Protein AF-0000000071726213 (afdb_homodimer)

Foldseek 3Di:
DPPPPPPPPCPPPVVPPVVVQAAEEEEEDDDPLSVLLQVCCVVPVVVLSHHYQAYEDPDQVVCPPPPPPNRYDDDPVCCQVTQHAEYEYDHFLVCCVPCLLVCLLRYAYEYAQLLNCLPVVSVVSNVVSNVVNVHFYWYFQQQPDCLLVLLVCLVVVFWDAKEKEKEAALLQFDFPDCQCVPPDAPPFKDWRDKAFQSVVCNGGSLQCSNVSSSQQSNVVCHRRRYIYIYMHGNVRQFWMWMWMWTDGPPGDIDIDIDTATDHRNHSGGPVSSVSVSCVVSVNGIRTRPVCVVVCVVCVVVVVVVVVVVVVVVVVVVPPPDDPPPD/DPPPPPPPPCPPPVVVPVVVAAAEEEEEADDPLSVLLQVCCVVPVVVLSHHYQAYEDPDQVVCPPPPPPNRYDDDPVCCQVTQHAEYEYDHFLVCCVPCLLVCLLRYAYEYAQLLNCLPVVSVVSNVVSNVVNVHFYWYFQQQPDCLQVLLVCLVVVFWDAKEKEKEAALLQFDFPDCQCVPPDAPPFKDWRDKAFQSVVCNGGSLQCSNVSSSQQSNVVCHRRRYIYIYMHGNVRQFWMWMWMWTAGPPGDIDIDIDTATDHRNHSGGPVSSVSVSCVVSVNGIRTRPVCVVVCVVCVVVVVVVVVVVVVVVVVVVPPPDDPPPD

pLDDT: mean 80.78, std 24.5, range [20.03, 98.81]

Secondary structure (DSSP, 8-state):
------------TTTTS----PEEEEEE--SHHHHHHHHHHHHHTGGGTEEEEEEE-SSGGGGTTTS-GGGB-S-GGGGGGS--SEEEE-S-HHHHHHHHHHHHTTSEEEES-GGGGGSHHHHHHHHHHHHHTT--EEEE-TT-TTHHHHHHHHHHT---EEEEEEEE-GGG---STTTTTT--TT--EEEEEEEEHHHHTTTSTTT-HHHHHHHHHTTTTHHHHSEEEEEEETT-SSEEEEEEEEE-GGG-EEEEEEEEE--TT-SS-HHHHHHHHHHHTTSSEEE-GGGHHHHHHHHHHHHHHHHHHHHHHHHHHTT-------/------------TTTTS----PEEEEEE--SHHHHHHHHHIIIIIGGGTEEEEEEE-SSGGGGTTTS-GGGB-S-GGGGGGS--SEEEE-S-HHHHHHHHHHHHHHSEEEES-GGGGGSHHHHHHHHHHHHHTT--EEEE-TT-TTHHHHHHHHHTT---EEEEEEEE-GGG---STTTTTT--TT--EEEEEEEEHHHHTTTSTTT-HHHHHHHHHTTTTHHHHSEEEEEEETT-SSEEEEEEEEE-GGG-EEEEEEEEE--TT-SS-HHHHHHHHHHHTTSSEEE-GGGHHHHHHHHHHHHHHHHHHHHHHHHHHGGG------

Structure (mmCIF, N/CA/C/O backbone):
data_AF-0000000071726213-model_v1
#
loop_
_entity.id
_entity.type
_entity.pdbx_description
1 polymer 'Aspartate dehydrogenase domain-containing protein'
#
loop_
_atom_site.group_PDB
_atom_site.id
_atom_site.type_symbol
_atom_site.label_atom_id
_atom_site.label_alt_id
_atom_site.label_comp_id
_atom_site.label_asym_id
_atom_site.label_entity_id
_atom_site.label_seq_id
_atom_site.pdbx_PDB_ins_code
_atom_site.Cartn_x
_atom_site.Cartn_y
_atom_site.Cartn_z
_atom_site.occupancy
_atom_site.B_iso_or_equiv
_atom_site.auth_seq_id
_atom_site.auth_comp_id
_atom_site.auth_asym_id
_atom_site.auth_atom_id
_atom_site.pdbx_PDB_model_num
ATOM 1 N N . MET A 1 1 ? 72.188 1.512 5.438 1 26.34 1 MET A N 1
ATOM 2 C CA . MET A 1 1 ? 71.188 0.433 5.477 1 26.34 1 MET A CA 1
ATOM 3 C C . MET A 1 1 ? 69.875 0.917 6.078 1 26.34 1 MET A C 1
ATOM 5 O O . MET A 1 1 ? 69.625 0.728 7.27 1 26.34 1 MET A O 1
ATOM 9 N N . VAL A 1 2 ? 69.438 2.119 5.809 1 29.83 2 VAL A N 1
ATOM 10 C CA . VAL A 1 2 ? 68.375 2.93 6.391 1 29.83 2 VAL A CA 1
ATOM 11 C C . VAL A 1 2 ? 67 2.316 6.055 1 29.83 2 VAL A C 1
ATOM 13 O O . VAL A 1 2 ? 66.625 2.246 4.887 1 29.83 2 VAL A O 1
ATOM 16 N N . TRP A 1 3 ? 66.688 1.192 6.836 1 25.47 3 TRP A N 1
ATOM 17 C CA . TRP A 1 3 ? 65.375 0.48 6.777 1 25.47 3 TRP A CA 1
ATOM 18 C C . TRP A 1 3 ? 64.25 1.433 7.016 1 25.47 3 TRP A C 1
ATOM 20 O O . TRP A 1 3 ? 64.125 2.006 8.094 1 25.47 3 TRP A O 1
ATOM 30 N N . ALA A 1 4 ? 63.906 2.238 6.02 1 27.09 4 ALA A N 1
ATOM 31 C CA . ALA A 1 4 ? 62.688 3.053 6.047 1 27.09 4 ALA A CA 1
ATOM 32 C C . ALA A 1 4 ? 61.469 2.209 6.406 1 27.09 4 ALA A C 1
ATOM 34 O O . ALA A 1 4 ? 61.156 1.227 5.727 1 27.09 4 ALA A O 1
ATOM 35 N N . PHE A 1 5 ? 61.156 2.066 7.73 1 26.48 5 PHE A N 1
ATOM 36 C CA . PHE A 1 5 ? 59.969 1.5 8.328 1 26.48 5 PHE A CA 1
ATOM 37 C C . PHE A 1 5 ? 58.719 2.078 7.68 1 26.48 5 PHE A C 1
ATOM 39 O O . PHE A 1 5 ? 58.438 3.279 7.781 1 26.48 5 PHE A O 1
ATOM 46 N N . ILE A 1 6 ? 58.375 1.594 6.496 1 26.92 6 ILE A N 1
ATOM 47 C CA . ILE A 1 6 ? 57.062 1.908 5.938 1 26.92 6 ILE A CA 1
ATOM 48 C C . ILE A 1 6 ? 55.969 1.542 6.945 1 26.92 6 ILE A C 1
ATOM 50 O O . ILE A 1 6 ? 55.812 0.374 7.312 1 26.92 6 ILE A O 1
ATOM 54 N N . SER A 1 7 ? 55.719 2.453 7.941 1 24.53 7 SER A N 1
ATOM 55 C CA . SER A 1 7 ? 54.594 2.338 8.828 1 24.53 7 SER A CA 1
ATOM 56 C C . SER A 1 7 ? 53.312 2.02 8.047 1 24.53 7 SER A C 1
ATOM 58 O O . SER A 1 7 ? 52.875 2.814 7.211 1 24.53 7 SER A O 1
ATOM 60 N N . LEU A 1 8 ? 53.125 0.757 7.73 1 26.91 8 LEU A N 1
ATOM 61 C CA . LEU A 1 8 ? 51.844 0.266 7.277 1 26.91 8 LEU A CA 1
ATOM 62 C C . LEU A 1 8 ? 50.719 0.776 8.18 1 26.91 8 LEU A C 1
ATOM 64 O O . LEU A 1 8 ? 50.688 0.477 9.375 1 26.91 8 LEU A O 1
ATOM 68 N N . PHE A 1 9 ? 50.25 2.037 7.914 1 27 9 PHE A N 1
ATOM 69 C CA . PHE A 1 9 ? 49 2.52 8.484 1 27 9 PHE A CA 1
ATOM 70 C C . PHE A 1 9 ? 47.938 1.433 8.445 1 27 9 PHE A C 1
ATOM 72 O O . PHE A 1 9 ? 47.531 0.983 7.363 1 27 9 PHE A O 1
ATOM 79 N N . THR A 1 10 ? 48 0.463 9.344 1 27.02 10 THR A N 1
ATOM 80 C CA . THR A 1 10 ? 46.875 -0.368 9.703 1 27.02 10 THR A CA 1
ATOM 81 C C . THR A 1 10 ? 45.625 0.488 9.898 1 27.02 10 THR A C 1
ATOM 83 O O . THR A 1 10 ? 45.531 1.271 10.852 1 27.02 10 THR A O 1
ATOM 86 N N . ILE A 1 11 ? 45.156 1.014 8.766 1 27.02 11 ILE A N 1
ATOM 87 C CA . ILE A 1 11 ? 43.781 1.487 8.922 1 27.02 11 ILE A CA 1
ATOM 88 C C . ILE A 1 11 ? 42.969 0.469 9.719 1 27.02 11 ILE A C 1
ATOM 90 O O . ILE A 1 11 ? 42.812 -0.675 9.289 1 27.02 11 ILE A O 1
ATOM 94 N N . SER A 1 12 ? 43.188 0.521 11.055 1 27.05 12 SER A N 1
ATOM 95 C CA . SER A 1 12 ? 42.406 -0.283 11.984 1 27.05 12 SER A CA 1
ATOM 96 C C . SER A 1 12 ? 40.938 -0.402 11.523 1 27.05 12 SER A C 1
ATOM 98 O O . SER A 1 12 ? 40.344 0.574 11.055 1 27.05 12 SER A O 1
ATOM 100 N N . ALA A 1 13 ? 40.531 -1.625 11.203 1 28.53 13 ALA A N 1
ATOM 101 C CA . ALA A 1 13 ? 39.156 -2.117 11.039 1 28.53 13 ALA A CA 1
ATOM 102 C C . ALA A 1 13 ? 38.219 -1.459 12.039 1 28.53 13 ALA A C 1
ATOM 104 O O . ALA A 1 13 ? 37 -1.679 11.992 1 28.53 13 ALA A O 1
ATOM 105 N N . GLN A 1 14 ? 38.781 -1.005 13.195 1 29.97 14 GLN A N 1
ATOM 106 C CA . GLN A 1 14 ? 37.906 -0.351 14.18 1 29.97 14 GLN A CA 1
ATOM 107 C C . GLN A 1 14 ? 37.156 0.81 13.562 1 29.97 14 GLN A C 1
ATOM 109 O O . GLN A 1 14 ? 36 1.067 13.93 1 29.97 14 GLN A O 1
ATOM 114 N N . ASP A 1 15 ? 37.812 1.678 12.836 1 29.59 15 ASP A N 1
ATOM 115 C CA . ASP A 1 15 ? 37.25 2.959 12.43 1 29.59 15 ASP A CA 1
ATOM 116 C C . ASP A 1 15 ? 36.25 2.779 11.289 1 29.59 15 ASP A C 1
ATOM 118 O O . ASP A 1 15 ? 35.531 3.723 10.922 1 29.59 15 ASP A O 1
ATOM 122 N N . MET A 1 16 ? 36.469 1.743 10.469 1 26.75 16 MET A N 1
ATOM 123 C CA . MET A 1 16 ? 35.438 1.592 9.438 1 26.75 16 MET A CA 1
ATOM 124 C C . MET A 1 16 ? 34.125 1.048 10.031 1 26.75 16 MET A C 1
ATOM 126 O O . MET A 1 16 ? 33.406 0.308 9.367 1 26.75 16 MET A O 1
ATOM 130 N N . ALA A 1 17 ? 34.156 0.524 11.281 1 31.69 17 ALA A N 1
ATOM 131 C CA . ALA A 1 17 ? 32.844 0.381 11.883 1 31.69 17 ALA A CA 1
ATOM 132 C C . ALA A 1 17 ? 31.922 1.5 11.43 1 31.69 17 ALA A C 1
ATOM 134 O O . ALA A 1 17 ? 32.125 2.666 11.781 1 31.69 17 ALA A O 1
ATOM 135 N N . THR A 1 18 ? 31.469 1.447 10.18 1 35.22 18 THR A N 1
ATOM 136 C CA . THR A 1 18 ? 30.562 2.432 9.594 1 35.22 18 THR A CA 1
ATOM 137 C C . THR A 1 18 ? 29.594 2.969 10.641 1 35.22 18 THR A C 1
ATOM 139 O O . THR A 1 18 ? 28.766 2.225 11.172 1 35.22 18 THR A O 1
ATOM 142 N N . THR A 1 19 ? 29.938 3.547 11.688 1 38.09 19 THR A N 1
ATOM 143 C CA . THR A 1 19 ? 29.062 4.328 12.555 1 38.09 19 THR A CA 1
ATOM 144 C C . THR A 1 19 ? 27.812 4.75 11.812 1 38.09 19 THR A C 1
ATOM 146 O O . THR A 1 19 ? 27.844 5.664 10.984 1 38.09 19 THR A O 1
ATOM 149 N N . SER A 1 20 ? 27.141 3.828 11.188 1 47.31 20 SER A N 1
ATOM 150 C CA . SER A 1 20 ? 25.891 4.121 10.484 1 47.31 20 SER A CA 1
ATOM 151 C C . SER A 1 20 ? 25.125 5.246 11.172 1 47.31 20 SER A C 1
ATOM 153 O O . SER A 1 20 ? 24.703 5.109 12.32 1 47.31 20 SER A O 1
ATOM 155 N N . SER A 1 21 ? 25.562 6.559 11.125 1 61.31 21 SER A N 1
ATOM 156 C CA . SER A 1 21 ? 25.109 7.793 11.758 1 61.31 21 SER A CA 1
ATOM 157 C C . SER A 1 21 ? 23.594 7.859 11.812 1 61.31 21 SER A C 1
ATOM 159 O O . SER A 1 21 ? 22.922 7.438 10.867 1 61.31 21 SER A O 1
ATOM 161 N N . SER A 1 22 ? 22.984 7.879 12.984 1 80.75 22 SER A N 1
ATOM 162 C CA . SER A 1 22 ? 21.578 8.07 13.258 1 80.75 22 SER A CA 1
ATOM 163 C C . SER A 1 22 ? 21.016 9.25 12.477 1 80.75 22 SER A C 1
ATOM 165 O O . SER A 1 22 ? 21.703 10.242 12.258 1 80.75 22 SER A O 1
ATOM 167 N N . LEU A 1 23 ? 19.906 9.023 11.898 1 86 23 LEU A N 1
ATOM 168 C CA . LEU A 1 23 ? 19.188 10.117 11.258 1 86 23 LEU A CA 1
ATOM 169 C C . LEU A 1 23 ? 18.672 11.109 12.297 1 86 23 LEU A C 1
ATOM 171 O O . LEU A 1 23 ? 18.031 10.711 13.281 1 86 23 LEU A O 1
ATOM 175 N N . ARG A 1 24 ? 19.016 12.336 12.109 1 93.25 24 ARG A N 1
ATOM 176 C CA . ARG A 1 24 ? 18.562 13.383 13.016 1 93.25 24 ARG A CA 1
ATOM 177 C C . ARG A 1 24 ? 17.25 13.992 12.539 1 93.25 24 ARG A C 1
ATOM 179 O O . ARG A 1 24 ? 17.172 14.539 11.438 1 93.25 24 ARG A O 1
ATOM 186 N N . ILE A 1 25 ? 16.25 13.922 13.414 1 95.62 25 ILE A N 1
ATOM 187 C CA . ILE A 1 25 ? 14.898 14.305 13.031 1 95.62 25 ILE A CA 1
ATOM 188 C C . ILE A 1 25 ? 14.5 15.586 13.75 1 95.62 25 ILE A C 1
ATOM 190 O O . ILE A 1 25 ? 14.633 15.688 14.977 1 95.62 25 ILE A O 1
ATOM 194 N N . GLY A 1 26 ? 14.094 16.625 13.008 1 97.5 26 GLY A N 1
ATOM 195 C CA . GLY A 1 26 ? 13.461 17.797 13.586 1 97.5 26 GLY A CA 1
ATOM 196 C C . GLY A 1 26 ? 11.945 17.734 13.555 1 97.5 26 GLY A C 1
ATOM 197 O O . GLY A 1 26 ? 11.359 17.422 12.508 1 97.5 26 GLY A O 1
ATOM 198 N N . ILE A 1 27 ? 11.32 17.984 14.695 1 98 27 ILE A N 1
ATOM 199 C CA . ILE A 1 27 ? 9.867 17.953 14.781 1 98 27 ILE A CA 1
ATOM 200 C C . ILE A 1 27 ? 9.32 19.359 14.922 1 98 27 ILE A C 1
ATOM 202 O O . ILE A 1 27 ? 9.648 20.078 15.875 1 98 27 ILE A O 1
ATOM 206 N N . VAL A 1 28 ? 8.531 19.766 13.922 1 97.94 28 VAL A N 1
ATOM 207 C CA . VAL A 1 28 ? 7.891 21.078 13.945 1 97.94 28 VAL A CA 1
ATOM 208 C C . VAL A 1 28 ? 6.402 20.922 14.266 1 97.94 28 VAL A C 1
ATOM 210 O O . VAL A 1 28 ? 5.605 20.578 13.383 1 97.94 28 VAL A O 1
ATOM 213 N N . GLY A 1 29 ? 6.008 21.25 15.414 1 96.94 29 GLY A N 1
ATOM 214 C CA . GLY A 1 29 ? 4.676 21 15.945 1 96.94 29 GLY A CA 1
ATOM 215 C C . GLY A 1 29 ? 4.656 20.016 17.094 1 96.94 29 GLY A C 1
ATOM 216 O O . GLY A 1 29 ? 5.246 18.938 17.016 1 96.94 29 GLY A O 1
ATOM 217 N N . TYR A 1 30 ? 3.947 20.375 18.156 1 96.5 30 TYR A N 1
ATOM 218 C CA . TYR A 1 30 ? 3.912 19.562 19.359 1 96.5 30 TYR A CA 1
ATOM 219 C C . TYR A 1 30 ? 2.482 19.391 19.859 1 96.5 30 TYR A C 1
ATOM 221 O O . TYR A 1 30 ? 2.227 19.484 21.062 1 96.5 30 TYR A O 1
ATOM 229 N N . GLY A 1 31 ? 1.613 19.266 18.859 1 91.31 31 GLY A N 1
ATOM 230 C CA . GLY A 1 31 ? 0.293 18.75 19.188 1 91.31 31 GLY A CA 1
ATOM 231 C C . GLY A 1 31 ? 0.293 17.266 19.5 1 91.31 31 GLY A C 1
ATOM 232 O O . GLY A 1 31 ? 1.334 16.688 19.828 1 91.31 31 GLY A O 1
ATOM 233 N N . HIS A 1 32 ? -0.817 16.609 19.406 1 89.5 32 HIS A N 1
ATOM 234 C CA . HIS A 1 32 ? -0.922 15.203 19.766 1 89.5 32 HIS A CA 1
ATOM 235 C C . HIS A 1 32 ? 0.021 14.359 18.922 1 89.5 32 HIS A C 1
ATOM 237 O O . HIS A 1 32 ? 0.734 13.5 19.438 1 89.5 32 HIS A O 1
ATOM 243 N N . LEU A 1 33 ? -0.002 14.625 17.656 1 91.19 33 LEU A N 1
ATOM 244 C CA . LEU A 1 33 ? 0.861 13.859 16.766 1 91.19 33 LEU A CA 1
ATOM 245 C C . LEU A 1 33 ? 2.33 14.172 17.031 1 91.19 33 LEU A C 1
ATOM 247 O O . LEU A 1 33 ? 3.164 13.266 17.062 1 91.19 33 LEU A O 1
ATOM 251 N N . GLY A 1 34 ? 2.662 15.445 17.188 1 94.88 34 GLY A N 1
ATOM 252 C CA . GLY A 1 34 ? 4.027 15.82 17.516 1 94.88 34 GLY A CA 1
ATOM 253 C C . GLY A 1 34 ? 4.52 15.188 18.797 1 94.88 34 GLY A C 1
ATOM 254 O O . GLY A 1 34 ? 5.645 14.68 18.859 1 94.88 34 GLY A O 1
ATOM 255 N N . GLN A 1 35 ? 3.711 15.164 19.797 1 94.81 35 GLN A N 1
ATOM 256 C CA . GLN A 1 35 ? 4.035 14.531 21.062 1 94.81 35 GLN A CA 1
ATOM 257 C C . GLN A 1 35 ? 4.305 13.039 20.891 1 94.81 35 GLN A C 1
ATOM 259 O O . GLN A 1 35 ? 5.285 12.516 21.422 1 94.81 35 GL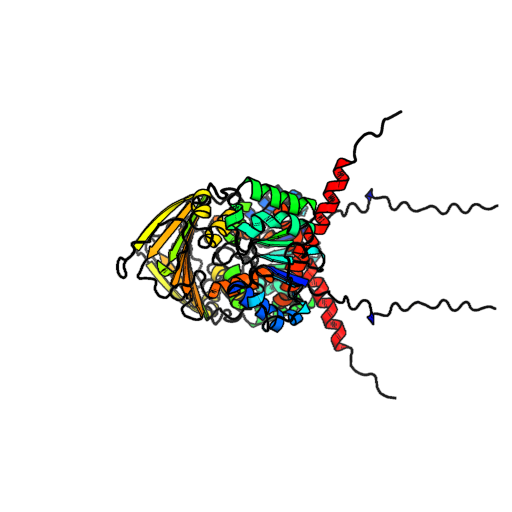N A O 1
ATOM 264 N N . TYR A 1 36 ? 3.449 12.438 20.172 1 93.69 36 TYR A N 1
ATOM 265 C CA . TYR A 1 36 ? 3.588 11.008 19.906 1 93.69 36 TYR A CA 1
ATOM 266 C C . TYR A 1 36 ? 4.914 10.703 19.234 1 93.69 36 TYR A C 1
ATOM 268 O O . TYR A 1 36 ? 5.645 9.805 19.656 1 93.69 36 TYR A O 1
ATOM 276 N N . LEU A 1 37 ? 5.273 11.453 18.219 1 94.88 37 LEU A N 1
ATOM 277 C CA . LEU A 1 37 ? 6.504 11.227 17.453 1 94.88 37 LEU A CA 1
ATOM 278 C C . LEU A 1 37 ? 7.73 11.477 18.328 1 94.88 37 LEU A C 1
ATOM 280 O O . LEU A 1 37 ? 8.688 10.703 18.297 1 94.88 37 LEU A O 1
ATOM 284 N N . VAL A 1 38 ? 7.695 12.57 19.094 1 96.62 38 VAL A N 1
ATOM 285 C CA . VAL A 1 38 ? 8.805 12.898 19.984 1 96.62 38 VAL A CA 1
ATOM 286 C C . VAL A 1 38 ? 9.016 11.773 20.984 1 96.62 38 VAL A C 1
ATOM 288 O O . VAL A 1 38 ? 10.141 11.312 21.188 1 96.62 38 VAL A O 1
ATOM 291 N N . GLU A 1 39 ? 7.934 11.336 21.562 1 95.75 39 GLU A N 1
ATOM 292 C CA . GLU A 1 39 ? 8 10.25 22.531 1 95.75 39 GLU A CA 1
ATOM 293 C C . GLU A 1 39 ? 8.57 8.984 21.906 1 95.75 39 GLU A C 1
ATOM 295 O O . GLU A 1 39 ? 9.422 8.32 22.5 1 95.75 39 GLU A O 1
ATOM 300 N N . ARG A 1 40 ? 8.109 8.648 20.75 1 93.69 40 ARG A N 1
ATOM 301 C CA . ARG A 1 40 ? 8.586 7.457 20.062 1 93.69 40 ARG A CA 1
ATOM 302 C C . ARG A 1 40 ? 10.078 7.566 19.75 1 93.69 40 ARG A C 1
ATOM 304 O O . ARG A 1 40 ? 10.82 6.594 19.891 1 93.69 40 ARG A O 1
ATOM 311 N N . ILE A 1 41 ? 10.531 8.703 19.297 1 93.69 41 ILE A N 1
ATOM 312 C CA . ILE A 1 41 ? 11.938 8.883 18.938 1 93.69 41 ILE A CA 1
ATOM 313 C C . ILE A 1 41 ? 12.797 8.805 20.203 1 93.69 41 ILE A C 1
ATOM 315 O O . ILE A 1 41 ? 13.844 8.156 20.203 1 93.69 41 ILE A O 1
ATOM 319 N N . LEU A 1 42 ? 12.344 9.445 21.234 1 94.56 42 LEU A N 1
ATOM 320 C CA . LEU A 1 42 ? 13.109 9.445 22.484 1 94.56 42 LEU A CA 1
ATOM 321 C C . LEU A 1 42 ? 13.195 8.039 23.062 1 94.56 42 LEU A C 1
ATOM 323 O O . LEU A 1 42 ? 14.242 7.641 23.578 1 94.56 42 LEU A O 1
ATOM 327 N N . ASN A 1 43 ? 12.133 7.258 22.906 1 93.75 43 ASN A N 1
ATOM 328 C CA . ASN A 1 43 ? 12.07 5.953 23.562 1 93.75 43 ASN A CA 1
ATOM 329 C C . ASN A 1 43 ? 12.648 4.855 22.672 1 93.75 43 ASN A C 1
ATOM 331 O O . ASN A 1 43 ? 13.328 3.951 23.156 1 93.75 43 ASN A O 1
ATOM 335 N N . ASP A 1 44 ? 12.367 4.98 21.359 1 89.19 44 ASP A N 1
ATOM 336 C CA . ASP A 1 44 ? 12.656 3.855 20.469 1 89.19 44 ASP A CA 1
ATOM 337 C C . ASP A 1 44 ? 13.641 4.262 19.375 1 89.19 44 ASP A C 1
ATOM 339 O O . ASP A 1 44 ? 14.125 3.412 18.625 1 89.19 44 ASP A O 1
ATOM 343 N N . GLY A 1 45 ? 13.906 5.465 19.312 1 87.31 45 GLY A N 1
ATOM 344 C CA . GLY A 1 45 ? 14.617 6.004 18.156 1 87.31 45 GLY A CA 1
ATOM 345 C C . GLY A 1 45 ? 16.047 5.488 18.031 1 87.31 45 GLY A C 1
ATOM 346 O O . GLY A 1 45 ? 16.5 5.164 16.938 1 87.31 45 GLY A O 1
ATOM 347 N N . ALA A 1 46 ? 16.719 5.359 19.094 1 85.5 46 ALA A N 1
ATOM 348 C CA . ALA A 1 46 ? 18.125 4.949 19.062 1 85.5 46 ALA A CA 1
ATOM 349 C C . ALA A 1 46 ? 18.281 3.568 18.422 1 85.5 46 ALA A C 1
ATOM 351 O O . ALA A 1 46 ? 19.141 3.365 17.578 1 85.5 46 ALA A O 1
ATOM 352 N N . ALA A 1 47 ? 17.406 2.711 18.75 1 81.62 47 ALA A N 1
ATOM 353 C CA . ALA A 1 47 ? 17.453 1.345 18.234 1 81.62 47 ALA A CA 1
ATOM 354 C C . ALA A 1 47 ? 17.094 1.303 16.75 1 81.62 47 ALA A C 1
ATOM 356 O O . ALA A 1 47 ? 17.453 0.358 16.047 1 81.62 47 ALA A O 1
ATOM 357 N N . LEU A 1 48 ? 16.453 2.396 16.375 1 79 48 LEU A N 1
ATOM 358 C CA . LEU A 1 48 ? 15.984 2.438 14.992 1 79 48 LEU A CA 1
ATOM 359 C C . LEU A 1 48 ? 16.828 3.389 14.156 1 79 48 LEU A C 1
ATOM 361 O O . LEU A 1 48 ? 16.516 3.652 12.992 1 79 48 LEU A O 1
ATOM 365 N N . GLY A 1 49 ? 17.844 3.904 14.758 1 80.56 49 GLY A N 1
ATOM 366 C CA . GLY A 1 49 ? 18.75 4.789 14.047 1 80.56 49 GLY A CA 1
ATOM 367 C C . GLY A 1 49 ? 18.203 6.199 13.883 1 80.56 49 GLY A C 1
ATOM 368 O O . GLY A 1 49 ? 18.469 6.863 12.883 1 80.56 49 GLY A O 1
ATOM 369 N N . LEU A 1 50 ? 17.328 6.609 14.828 1 88.38 50 LEU A N 1
ATOM 370 C CA . LEU A 1 50 ? 16.766 7.953 14.82 1 88.38 50 LEU A CA 1
ATOM 371 C C . LEU A 1 50 ? 17.125 8.711 16.094 1 88.38 50 LEU A C 1
ATOM 373 O O . LEU A 1 50 ? 17.156 8.125 17.172 1 88.38 50 LEU A O 1
ATOM 377 N N . THR A 1 51 ? 17.484 9.922 15.898 1 93.31 51 THR A N 1
ATOM 378 C CA . THR A 1 51 ? 17.641 10.82 17.031 1 93.31 51 THR A CA 1
ATOM 379 C C . THR A 1 51 ? 16.922 12.141 16.797 1 93.31 51 THR A C 1
ATOM 381 O O . THR A 1 51 ? 16.625 12.492 15.648 1 93.31 51 THR A O 1
ATOM 384 N N . LEU A 1 52 ? 16.656 12.836 17.891 1 95.69 52 LEU A N 1
ATOM 385 C CA . LEU A 1 52 ? 15.984 14.125 17.781 1 95.69 52 LEU A CA 1
ATOM 386 C C . LEU A 1 52 ? 17 15.25 17.578 1 95.69 52 LEU A C 1
ATOM 388 O O . LEU A 1 52 ? 17.984 15.328 18.312 1 95.69 52 LEU A O 1
ATOM 392 N N . ALA A 1 53 ? 16.781 16 16.609 1 96.62 53 ALA A N 1
ATOM 393 C CA . ALA A 1 53 ? 17.594 17.188 16.391 1 96.62 53 ALA A CA 1
ATOM 394 C C . ALA A 1 53 ? 17.031 18.391 17.141 1 96.62 53 ALA A C 1
ATOM 396 O O . ALA A 1 53 ? 17.766 19.156 17.766 1 96.62 53 ALA A O 1
ATOM 397 N N . PHE A 1 54 ? 15.727 18.562 17.016 1 97.75 54 PHE A N 1
ATOM 398 C CA . PHE A 1 54 ? 15.047 19.641 17.719 1 97.75 54 PHE A CA 1
ATOM 399 C C . PHE A 1 54 ? 13.539 19.422 17.719 1 97.75 54 PHE A C 1
ATOM 401 O O . PHE A 1 54 ? 13.023 18.594 16.953 1 97.75 54 PHE A O 1
ATOM 408 N N . VAL A 1 55 ? 12.875 20.062 18.609 1 98.12 55 VAL A N 1
ATOM 409 C CA . VAL A 1 55 ? 11.422 20.172 18.672 1 98.12 55 VAL A CA 1
ATOM 410 C C . VAL A 1 55 ? 11.008 21.641 18.734 1 98.12 55 VAL A C 1
ATOM 412 O O . VAL A 1 55 ? 11.578 22.422 19.5 1 98.12 55 VAL A O 1
ATOM 415 N N . TRP A 1 56 ? 10.078 21.984 17.875 1 97.88 56 TRP A N 1
ATOM 416 C CA . TRP A 1 56 ? 9.57 23.344 17.875 1 97.88 56 TRP A CA 1
ATOM 417 C C . TRP A 1 56 ? 8.047 23.359 18 1 97.88 56 TRP A C 1
ATOM 419 O O . TRP A 1 56 ? 7.363 22.5 17.438 1 97.88 56 TRP A O 1
ATOM 429 N N . ASN A 1 57 ? 7.578 24.312 18.703 1 97.06 57 ASN A N 1
ATOM 430 C CA . ASN A 1 57 ? 6.156 24.625 18.797 1 97.06 57 ASN A CA 1
ATOM 431 C C . ASN A 1 57 ? 5.918 26.125 18.891 1 97.06 57 ASN A C 1
ATOM 433 O O . ASN A 1 57 ? 6.754 26.859 19.422 1 97.06 57 ASN A O 1
ATOM 437 N N . ARG A 1 58 ? 4.781 26.531 18.344 1 92.38 58 ARG A N 1
ATOM 438 C CA . ARG A 1 58 ? 4.453 27.953 18.391 1 92.38 58 ARG A CA 1
ATOM 439 C C . ARG A 1 58 ? 4.516 28.469 19.828 1 92.38 58 ARG A C 1
ATOM 441 O O . ARG A 1 58 ? 5.051 29.562 20.078 1 92.38 58 ARG A O 1
ATOM 448 N N . ASN A 1 59 ? 3.918 27.688 20.719 1 92 59 ASN A N 1
ATOM 449 C CA . ASN A 1 59 ? 4.02 27.969 22.141 1 92 59 ASN A CA 1
ATOM 450 C C . ASN A 1 59 ? 5.09 27.109 22.812 1 92 59 ASN A C 1
ATOM 452 O O . ASN A 1 59 ? 4.82 25.969 23.203 1 92 59 ASN A O 1
ATOM 456 N N . SER A 1 60 ? 6.203 27.672 23.016 1 89.06 60 SER A N 1
ATOM 457 C CA . SER A 1 60 ? 7.344 26.922 23.531 1 89.06 60 SER A CA 1
ATOM 458 C C . SER A 1 60 ? 7.094 26.438 24.953 1 89.06 60 SER A C 1
ATOM 460 O O . SER A 1 60 ? 7.727 25.484 25.422 1 89.06 60 SER A O 1
ATOM 462 N N . ASP A 1 61 ? 6.219 27.062 25.656 1 90.5 61 ASP A N 1
ATOM 463 C CA . ASP A 1 61 ? 5.918 26.688 27.031 1 90.5 61 ASP A CA 1
ATOM 464 C C . ASP A 1 61 ? 5.383 25.25 27.109 1 90.5 61 ASP A C 1
ATOM 466 O O . ASP A 1 61 ? 5.539 24.578 28.125 1 90.5 61 ASP A O 1
ATOM 470 N N . LYS A 1 62 ? 4.789 24.828 26 1 90.5 62 LYS A N 1
ATOM 471 C CA . LYS A 1 62 ? 4.215 23.484 25.953 1 90.5 62 LYS A CA 1
ATOM 472 C C . LYS A 1 62 ? 5.301 22.422 25.984 1 90.5 62 LYS A C 1
ATOM 474 O O . LYS A 1 62 ? 5.027 21.25 26.266 1 90.5 62 LYS A O 1
ATOM 479 N N . LEU A 1 63 ? 6.508 22.844 25.703 1 94.62 63 LEU A N 1
ATOM 480 C CA . LEU A 1 63 ? 7.605 21.875 25.609 1 94.62 63 LEU A CA 1
ATOM 481 C C . LEU A 1 63 ? 8.359 21.781 26.922 1 94.62 63 LEU A C 1
ATOM 483 O O . LEU A 1 63 ? 9.102 20.828 27.156 1 94.62 63 LEU A O 1
ATOM 487 N N . LYS A 1 64 ? 8.195 22.75 27.75 1 91 64 LYS A N 1
ATOM 488 C CA . LYS A 1 64 ? 8.953 22.844 28.984 1 91 64 LYS A CA 1
ATOM 489 C C . LYS A 1 64 ? 8.703 21.625 29.875 1 91 64 LYS A C 1
ATOM 491 O O . LYS A 1 64 ? 7.547 21.25 30.125 1 91 64 LYS A O 1
ATOM 496 N N . GLY A 1 65 ? 9.781 21 30.312 1 91.06 65 GLY A N 1
ATOM 497 C CA . GLY A 1 65 ? 9.672 19.859 31.219 1 91.06 65 GLY A CA 1
ATOM 498 C C . GLY A 1 65 ? 9.359 18.562 30.516 1 91.06 65 GLY A C 1
ATOM 499 O O . GLY A 1 65 ? 9.438 17.484 31.125 1 91.06 65 GLY A O 1
ATOM 500 N N . LEU A 1 66 ? 8.969 18.641 29.281 1 92.44 66 LEU A N 1
ATOM 501 C CA . LEU A 1 66 ? 8.57 17.438 28.547 1 92.44 66 LEU A CA 1
ATOM 502 C C . LEU A 1 66 ? 9.633 17.047 27.516 1 92.44 66 LEU A C 1
ATOM 504 O O . LEU A 1 66 ? 9.812 15.867 27.219 1 92.44 66 LEU A O 1
ATOM 508 N N . VAL A 1 67 ? 10.234 18.062 27.047 1 95.38 67 VAL A N 1
ATOM 509 C CA . VAL A 1 67 ? 11.336 17.875 26.094 1 95.38 67 VAL A CA 1
ATOM 510 C C . VAL A 1 67 ? 12.617 18.469 26.688 1 95.38 67 VAL A C 1
ATOM 512 O O . VAL A 1 67 ? 12.602 19.531 27.297 1 95.38 67 VAL A O 1
ATOM 515 N N . PRO A 1 68 ? 13.727 17.688 26.625 1 94.94 68 PRO A N 1
ATOM 516 C CA . PRO A 1 68 ? 14.992 18.25 27.094 1 94.94 68 PRO A CA 1
ATOM 517 C C . PRO A 1 68 ? 15.273 19.641 26.516 1 94.94 68 PRO A C 1
ATOM 519 O O . PRO A 1 68 ? 15.07 19.859 25.328 1 94.94 68 PRO A O 1
ATOM 522 N N . ASP A 1 69 ? 15.797 20.5 27.297 1 94.38 69 ASP A N 1
ATOM 523 C CA . ASP A 1 69 ? 15.969 21.906 26.953 1 94.38 69 ASP A CA 1
ATOM 524 C C . ASP A 1 69 ? 16.875 22.078 25.734 1 94.38 69 ASP A C 1
ATOM 526 O O . ASP A 1 69 ? 16.672 22.953 24.906 1 94.38 69 ASP A O 1
ATOM 530 N N . ASP A 1 70 ? 17.828 21.266 25.672 1 94 70 ASP A N 1
ATOM 531 C CA . ASP A 1 70 ? 18.812 21.391 24.578 1 94 70 ASP A CA 1
ATOM 532 C C . ASP A 1 70 ? 18.188 20.984 23.25 1 94 70 ASP A C 1
ATOM 534 O O . ASP A 1 70 ? 18.75 21.297 22.188 1 94 70 ASP A O 1
ATOM 538 N N . LEU A 1 71 ? 17.016 20.375 23.281 1 96.25 71 LEU A N 1
ATOM 539 C CA . LEU A 1 71 ? 16.344 19.938 22.062 1 96.25 71 LEU A CA 1
ATOM 540 C C . LEU A 1 71 ? 15.258 20.922 21.656 1 96.25 71 LEU A C 1
ATOM 542 O O . LEU A 1 71 ? 14.711 20.828 20.547 1 96.25 71 LEU A O 1
ATOM 546 N N . VAL A 1 72 ? 14.984 21.875 22.516 1 96.94 72 VAL A N 1
ATOM 547 C CA . VAL A 1 72 ? 13.922 22.828 22.234 1 96.94 72 VAL A CA 1
ATOM 548 C C . VAL A 1 72 ? 14.445 23.922 21.312 1 96.94 72 VAL A C 1
ATOM 550 O O . VAL A 1 72 ? 15.477 24.547 21.594 1 96.94 72 VAL A O 1
ATOM 553 N N . LEU A 1 73 ? 13.766 24.125 20.219 1 96.69 73 LEU A N 1
ATOM 554 C CA . LEU A 1 73 ? 14.055 25.234 19.328 1 96.69 73 LEU A CA 1
ATOM 555 C C . LEU A 1 73 ? 13.133 26.422 19.609 1 96.69 73 LEU A C 1
ATOM 557 O O . LEU A 1 73 ? 11.914 26.312 19.438 1 96.69 73 LEU A O 1
ATOM 561 N N . GLY A 1 74 ? 13.695 27.5 19.984 1 93.31 74 GLY A N 1
ATOM 562 C CA . GLY A 1 74 ? 12.898 28.656 20.359 1 93.31 74 GLY A CA 1
ATOM 563 C C . GLY A 1 74 ? 12.297 29.375 19.172 1 93.31 74 GLY A C 1
ATOM 564 O O . GLY A 1 74 ? 11.109 29.688 19.156 1 93.31 74 GLY A O 1
ATOM 565 N N . ASP A 1 75 ? 13.141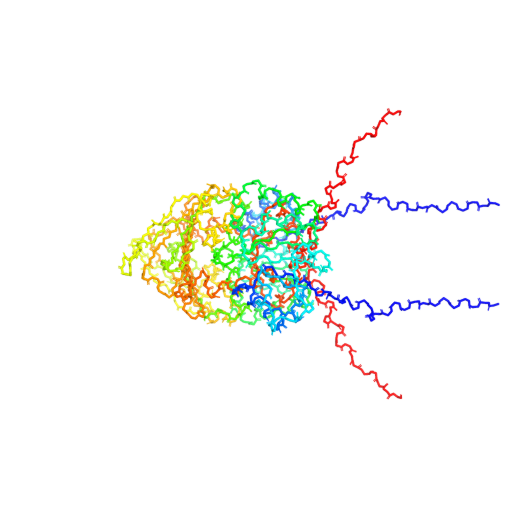 29.609 18.172 1 95.06 75 ASP A N 1
ATOM 566 C CA . ASP A 1 75 ? 12.742 30.281 16.938 1 95.06 75 ASP A CA 1
ATOM 567 C C . ASP A 1 75 ? 12.914 29.359 15.727 1 95.06 75 ASP A C 1
ATOM 569 O O . ASP A 1 75 ? 14.016 28.875 15.469 1 95.06 75 ASP A O 1
ATOM 573 N N . LEU A 1 76 ? 11.797 29.219 15.008 1 95.69 76 LEU A N 1
ATOM 574 C CA . LEU A 1 76 ? 11.828 28.312 13.867 1 95.69 76 LEU A CA 1
ATOM 575 C C . LEU A 1 76 ? 12.812 28.812 12.812 1 95.69 76 LEU A C 1
ATOM 577 O O . LEU A 1 76 ? 13.359 28.016 12.047 1 95.69 76 LEU A O 1
ATOM 581 N N . LEU A 1 77 ? 13.133 30.094 12.844 1 94.69 77 LEU A N 1
ATOM 582 C CA . LEU A 1 77 ? 14.07 30.672 11.891 1 94.69 77 LEU A CA 1
ATOM 583 C C . LEU A 1 77 ? 15.492 30.203 12.164 1 94.69 77 LEU A C 1
ATOM 585 O O . LEU A 1 77 ? 16.359 30.266 11.289 1 94.69 77 LEU A O 1
ATOM 589 N N . SER A 1 78 ? 15.703 29.719 13.312 1 95.25 78 SER A N 1
ATOM 590 C CA . SER A 1 78 ? 17.047 29.312 13.711 1 95.25 78 SER A CA 1
ATOM 591 C C . SER A 1 78 ? 17.234 27.812 13.5 1 95.25 78 SER A C 1
ATOM 593 O O . SER A 1 78 ? 18.188 27.219 14.023 1 95.25 78 SER A O 1
ATOM 595 N N . PHE A 1 79 ? 16.359 27.125 12.742 1 95.19 79 PHE A N 1
ATOM 596 C CA . PHE A 1 79 ? 16.422 25.672 12.586 1 95.19 79 PHE A CA 1
ATOM 597 C C . PHE A 1 79 ? 17.734 25.266 11.914 1 95.19 79 PHE A C 1
ATOM 599 O O . PHE A 1 79 ? 18.234 24.156 12.141 1 95.19 79 PHE A O 1
ATOM 606 N N . GLU A 1 80 ? 18.281 26.125 11.125 1 93.19 80 GLU A N 1
ATOM 607 C CA . GLU A 1 80 ? 19.484 25.828 10.359 1 93.19 80 GLU A CA 1
ATOM 608 C C . GLU A 1 80 ? 20.688 25.641 11.281 1 93.19 80 GLU A C 1
ATOM 610 O O . GLU A 1 80 ? 21.688 25.047 10.875 1 93.19 80 GLU A O 1
ATOM 615 N N . ASP A 1 81 ? 20.594 26.172 12.453 1 93.19 81 ASP A N 1
ATOM 616 C CA . ASP A 1 81 ? 21.688 26.062 13.422 1 93.19 81 ASP A CA 1
ATOM 617 C C . ASP A 1 81 ? 21.75 24.641 13.992 1 93.19 81 ASP A C 1
ATOM 619 O O . ASP A 1 81 ? 22.734 24.281 14.648 1 93.19 81 ASP A O 1
ATOM 623 N N . ARG A 1 82 ? 20.688 23.875 13.734 1 93.81 82 ARG A N 1
ATOM 624 C CA . ARG A 1 82 ? 20.625 22.5 14.211 1 93.81 82 ARG A CA 1
ATOM 625 C C . ARG A 1 82 ? 20.859 21.516 13.078 1 93.81 82 ARG A C 1
ATOM 627 O O . ARG A 1 82 ? 20.203 21.594 12.031 1 93.81 82 ARG A O 1
ATOM 634 N N . ARG A 1 83 ? 21.828 20.719 13.18 1 89.81 83 ARG A N 1
ATOM 635 C CA . ARG A 1 83 ? 22.016 19.672 12.172 1 89.81 83 ARG A CA 1
ATOM 636 C C . ARG A 1 83 ? 20.797 18.75 12.141 1 89.81 83 ARG A C 1
ATOM 638 O O . ARG A 1 83 ? 20.469 18.125 13.148 1 89.81 83 ARG A O 1
ATOM 645 N N . CYS A 1 84 ? 20.125 18.688 11 1 94.19 84 CYS A N 1
ATOM 646 C CA . CYS A 1 84 ? 18.891 17.922 10.867 1 94.19 84 CYS A CA 1
ATOM 647 C C . CYS A 1 84 ? 18.797 17.266 9.5 1 94.19 84 CYS A C 1
ATOM 649 O O . CYS A 1 84 ? 19.031 17.922 8.477 1 94.19 84 CYS A O 1
ATOM 651 N N . ASP A 1 85 ? 18.531 15.984 9.469 1 89.75 85 ASP A N 1
ATOM 652 C CA . ASP A 1 85 ? 18.438 15.25 8.211 1 89.75 85 ASP A CA 1
ATOM 653 C C . ASP A 1 85 ? 17.016 15.328 7.641 1 89.75 85 ASP A C 1
ATOM 655 O O . ASP A 1 85 ? 16.844 15.438 6.426 1 89.75 85 ASP A O 1
ATOM 659 N N . VAL A 1 86 ? 16.031 15.25 8.492 1 92.56 86 VAL A N 1
ATOM 660 C CA . VAL A 1 86 ? 14.641 15.273 8.086 1 92.56 86 VAL A CA 1
ATOM 661 C C . VAL A 1 86 ? 13.844 16.188 9.016 1 92.56 86 VAL A C 1
ATOM 663 O O . VAL A 1 86 ? 13.953 16.078 10.242 1 92.56 86 VAL A O 1
ATOM 666 N N . ILE A 1 87 ? 13.141 17.078 8.422 1 96.44 87 ILE A N 1
ATOM 667 C CA . ILE A 1 87 ? 12.203 17.891 9.188 1 96.44 87 ILE A CA 1
ATOM 668 C C . ILE A 1 87 ? 10.781 17.375 8.977 1 96.44 87 ILE A C 1
ATOM 670 O O . ILE A 1 87 ? 10.352 17.172 7.836 1 96.44 87 ILE A O 1
ATOM 674 N N . VAL A 1 88 ? 10.102 17.094 10.055 1 96.06 88 VAL A N 1
ATOM 675 C CA . VAL A 1 88 ? 8.727 16.609 10.023 1 96.06 88 VAL A CA 1
ATOM 676 C C . VAL A 1 88 ? 7.785 17.703 10.516 1 96.06 88 VAL A C 1
ATOM 678 O O . VAL A 1 88 ? 7.863 18.125 11.664 1 96.06 88 VAL A O 1
ATOM 681 N N . GLU A 1 89 ? 6.953 18.156 9.672 1 97.25 89 GLU A N 1
ATOM 682 C CA . GLU A 1 89 ? 5.953 19.141 10.031 1 97.25 89 GLU A CA 1
ATOM 683 C C . GLU A 1 89 ? 4.637 18.484 10.438 1 97.25 89 GLU A C 1
ATOM 685 O O . GLU A 1 89 ? 4.07 17.703 9.672 1 97.25 89 GLU A O 1
ATOM 690 N N . VAL A 1 90 ? 4.164 18.734 11.617 1 94.94 90 VAL A N 1
ATOM 691 C CA . VAL A 1 90 ? 2.891 18.219 12.102 1 94.94 90 VAL A CA 1
ATOM 692 C C . VAL A 1 90 ? 2.148 19.312 12.867 1 94.94 90 VAL A C 1
ATOM 694 O O . VAL A 1 90 ? 1.577 19.062 13.93 1 94.94 90 VAL A O 1
ATOM 697 N N . CYS A 1 91 ? 2.119 20.516 12.375 1 92.06 91 CYS A N 1
ATOM 698 C CA . CYS A 1 91 ? 1.549 21.688 13.039 1 92.06 91 CYS A CA 1
ATOM 699 C C . CYS A 1 91 ? 0.39 22.25 12.227 1 92.06 91 CYS A C 1
ATOM 701 O O . CYS A 1 91 ? -0.775 22.016 12.555 1 92.06 91 CYS A O 1
ATOM 703 N N . HIS A 1 92 ? 0.654 22.875 11.188 1 90.19 92 HIS A N 1
ATOM 704 C CA . HIS A 1 92 ? -0.332 23.578 10.367 1 90.19 92 HIS A CA 1
ATOM 705 C C . HIS A 1 92 ? 0.185 23.797 8.953 1 90.19 92 HIS A C 1
ATOM 707 O O . HIS A 1 92 ? 1.37 24.078 8.758 1 90.19 92 HIS A O 1
ATOM 713 N N . PRO A 1 93 ? -0.82 23.781 7.984 1 92.94 93 PRO A N 1
ATOM 714 C CA . PRO A 1 93 ? -0.387 23.969 6.598 1 92.94 93 PRO A CA 1
ATOM 715 C C . PRO A 1 93 ? 0.33 25.297 6.379 1 92.94 93 PRO A C 1
ATOM 717 O O . PRO A 1 93 ? 1.159 25.422 5.473 1 92.94 93 PRO A O 1
ATOM 720 N N . GLN A 1 94 ? 0.112 26.281 7.238 1 93.38 94 GLN A N 1
ATOM 721 C CA . GLN A 1 94 ? 0.761 27.578 7.113 1 93.38 94 GLN A CA 1
ATOM 722 C C . GLN A 1 94 ? 2.271 27.469 7.285 1 93.38 94 GLN A C 1
ATOM 724 O O . GLN A 1 94 ? 3.033 28.219 6.672 1 93.38 94 GLN A O 1
ATOM 729 N N . ILE A 1 95 ? 2.723 26.562 8.086 1 95.81 95 ILE A N 1
ATOM 730 C CA . ILE A 1 95 ? 4.148 26.328 8.312 1 95.81 95 ILE A CA 1
ATOM 731 C C . ILE A 1 95 ? 4.793 25.812 7.027 1 95.81 95 ILE A C 1
ATOM 733 O O . ILE A 1 95 ? 5.914 26.203 6.691 1 95.81 95 ILE A O 1
ATOM 737 N N . VAL A 1 96 ? 4.105 24.953 6.305 1 96.31 96 VAL A N 1
ATOM 738 C CA . VAL A 1 96 ? 4.598 24.453 5.027 1 96.31 96 VAL A CA 1
ATOM 739 C C . VAL A 1 96 ? 4.746 25.594 4.035 1 96.31 96 VAL A C 1
ATOM 741 O O . VAL A 1 96 ? 5.762 25.703 3.346 1 96.31 96 VAL A O 1
ATOM 744 N N . LYS A 1 97 ? 3.781 26.484 4.062 1 96.19 97 LYS A N 1
ATOM 745 C CA . LYS A 1 97 ? 3.777 27.625 3.148 1 96.19 97 LYS A CA 1
ATOM 746 C C . LYS A 1 97 ? 4.926 28.578 3.457 1 96.19 97 LYS A C 1
ATOM 748 O O . LYS A 1 97 ? 5.609 29.047 2.545 1 96.19 97 LYS A O 1
ATOM 753 N N . GLU A 1 98 ? 5.172 28.766 4.695 1 97 98 GLU A N 1
ATOM 754 C CA . GLU A 1 98 ? 6.105 29.812 5.113 1 97 98 GLU A CA 1
ATOM 755 C C . GLU A 1 98 ? 7.535 29.281 5.168 1 97 98 GLU A C 1
ATOM 757 O O . GLU A 1 98 ? 8.477 30 4.832 1 97 98 GLU A O 1
ATOM 762 N N . PHE A 1 99 ? 7.684 27.969 5.527 1 97.69 99 PHE A N 1
ATOM 763 C CA . PHE A 1 99 ? 9.031 27.516 5.852 1 97.69 99 PHE A CA 1
ATOM 764 C C . PHE A 1 99 ? 9.438 26.359 4.953 1 97.69 99 PHE A C 1
ATOM 766 O O . PHE A 1 99 ? 10.594 25.938 4.961 1 97.69 99 PHE A O 1
ATOM 773 N N . GLY A 1 100 ? 8.539 25.844 4.152 1 97.56 100 GLY A N 1
ATOM 774 C CA . GLY A 1 100 ? 8.797 24.625 3.396 1 97.56 100 GLY A CA 1
ATOM 775 C C . GLY A 1 100 ? 10.031 24.719 2.516 1 97.56 100 GLY A C 1
ATOM 776 O O . GLY A 1 100 ? 10.867 23.828 2.514 1 97.56 100 GLY A O 1
ATOM 777 N N . LEU A 1 101 ? 10.148 25.844 1.801 1 97.12 101 LEU A N 1
ATOM 778 C CA . LEU A 1 101 ? 11.281 26.047 0.905 1 97.12 101 LEU A CA 1
ATOM 779 C C . LEU A 1 101 ? 12.586 26.109 1.689 1 97.12 101 LEU A C 1
ATOM 781 O O . LEU A 1 101 ? 13.594 25.531 1.279 1 97.12 101 LEU A O 1
ATOM 785 N N . ARG A 1 102 ? 12.555 26.766 2.795 1 96.94 102 ARG A N 1
ATOM 786 C CA . ARG A 1 102 ? 13.742 26.875 3.637 1 96.94 102 ARG A CA 1
ATOM 787 C C . ARG A 1 102 ? 14.133 25.516 4.223 1 96.94 102 ARG A C 1
ATOM 789 O O . ARG A 1 102 ? 15.312 25.188 4.289 1 96.94 102 ARG A O 1
ATOM 796 N N . PHE A 1 103 ? 13.148 24.75 4.672 1 97.5 103 PHE A N 1
ATOM 797 C CA . PHE A 1 103 ? 13.414 23.422 5.191 1 97.5 103 PHE A CA 1
ATOM 798 C C . PHE A 1 103 ? 14.125 22.562 4.148 1 97.5 103 PHE A C 1
ATOM 800 O O . PHE A 1 103 ? 15.133 21.922 4.449 1 97.5 103 PHE A O 1
ATOM 807 N N . LEU A 1 104 ? 13.625 22.672 2.891 1 94.31 104 LEU A N 1
ATOM 808 C CA . LEU A 1 104 ? 14.141 21.844 1.815 1 94.31 104 LEU A CA 1
ATOM 809 C C . LEU A 1 104 ? 15.547 22.281 1.411 1 94.31 104 LEU A C 1
ATOM 811 O O . LEU A 1 104 ? 16.281 21.516 0.777 1 94.31 104 LEU A O 1
ATOM 815 N N . SER A 1 105 ? 15.945 23.469 1.743 1 94.5 105 SER A N 1
ATOM 816 C CA . SER A 1 105 ? 17.297 23.922 1.425 1 94.5 105 SER A CA 1
ATOM 817 C C . SER A 1 105 ? 18.328 23.25 2.32 1 94.5 105 SER A C 1
ATOM 819 O O . SER A 1 105 ? 19.516 23.25 1.998 1 94.5 105 SER A O 1
ATOM 821 N N . GLN A 1 106 ? 17.859 22.641 3.42 1 93 106 GLN A N 1
ATOM 822 C CA . GLN A 1 106 ? 18.812 22.109 4.387 1 93 106 GLN A CA 1
ATOM 823 C C . GLN A 1 106 ? 18.562 20.625 4.66 1 93 106 GLN A C 1
ATOM 825 O O . GLN A 1 106 ? 19.484 19.891 5.016 1 93 106 GLN A O 1
ATOM 830 N N . SER A 1 107 ? 17.328 20.219 4.504 1 93 107 SER A N 1
ATOM 831 C CA . SER A 1 107 ? 16.922 18.891 4.977 1 93 107 SER A CA 1
ATOM 832 C C . SER A 1 107 ? 15.852 18.281 4.074 1 93 107 SER A C 1
ATOM 834 O O . SER A 1 107 ? 15.203 18.984 3.305 1 93 107 SER A O 1
ATOM 836 N N . HIS A 1 108 ? 15.719 16.938 4.109 1 89.38 108 HIS A N 1
ATOM 837 C CA . HIS A 1 108 ? 14.484 16.328 3.617 1 89.38 108 HIS A CA 1
ATOM 838 C C . HIS A 1 108 ? 13.281 16.828 4.406 1 89.38 108 HIS A C 1
ATOM 840 O O . HIS A 1 108 ? 13.422 17.281 5.543 1 89.38 108 HIS A O 1
ATOM 846 N N . PHE A 1 109 ? 12.188 16.812 3.744 1 93.25 109 PHE A N 1
ATOM 847 C CA . PHE A 1 109 ? 11.031 17.453 4.367 1 93.25 109 PHE A CA 1
ATOM 848 C C . PHE A 1 109 ? 9.805 16.562 4.285 1 93.25 109 PHE A C 1
ATOM 850 O O . PHE A 1 109 ? 9.383 16.172 3.195 1 93.25 109 PHE A O 1
ATOM 857 N N . MET A 1 110 ? 9.258 16.125 5.441 1 92.75 110 MET A N 1
ATOM 858 C CA . MET A 1 110 ? 8 15.391 5.52 1 92.75 110 MET A CA 1
ATOM 859 C C . MET A 1 110 ? 6.844 16.328 5.863 1 92.75 110 MET A C 1
ATOM 861 O O . MET A 1 110 ? 6.793 16.875 6.965 1 92.75 110 MET A O 1
ATOM 865 N N . VAL A 1 111 ? 5.93 16.375 4.969 1 94.5 111 VAL A N 1
ATOM 866 C CA . VAL A 1 111 ? 4.812 17.312 5.082 1 94.5 111 VAL A CA 1
ATOM 867 C C . VAL A 1 111 ? 3.627 16.625 5.75 1 94.5 111 VAL A C 1
ATOM 869 O O . VAL A 1 111 ? 2.84 15.945 5.09 1 94.5 111 VAL A O 1
ATOM 872 N N . GLY A 1 112 ? 3.486 16.859 7.012 1 93.69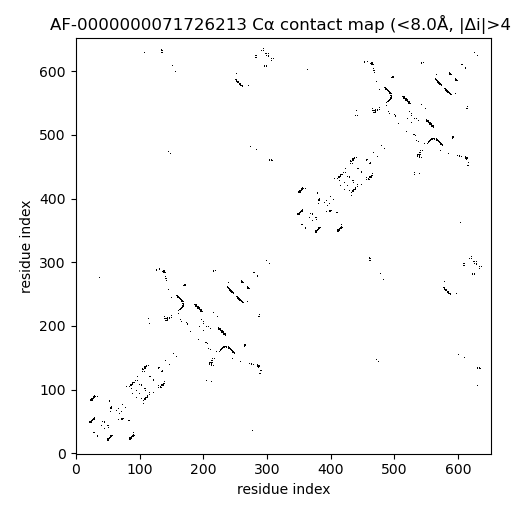 112 GLY A N 1
ATOM 873 C CA . GLY A 1 112 ? 2.371 16.281 7.746 1 93.69 112 GLY A CA 1
ATOM 874 C C . GLY A 1 112 ? 1.039 16.938 7.406 1 93.69 112 GLY A C 1
ATOM 875 O O . GLY A 1 112 ? -0.019 16.344 7.645 1 93.69 112 GLY A O 1
ATOM 876 N N . SER A 1 113 ? 1.112 18.109 6.875 1 93.94 113 SER A N 1
ATOM 877 C CA . SER A 1 113 ? -0.087 18.812 6.422 1 93.94 113 SER A CA 1
ATOM 878 C C . SER A 1 113 ? -0.091 18.969 4.906 1 93.94 113 SER A C 1
ATOM 880 O O . SER A 1 113 ? -0.012 20.094 4.398 1 93.94 113 SER A O 1
ATOM 882 N N . PRO A 1 114 ? -0.302 17.891 4.254 1 94.75 114 PRO A N 1
ATOM 883 C CA . PRO A 1 114 ? -0.188 17.922 2.791 1 94.75 114 PRO A CA 1
ATOM 884 C C . PRO A 1 114 ? -1.297 18.734 2.127 1 94.75 114 PRO A C 1
ATOM 886 O O . PRO A 1 114 ? -1.229 19.016 0.928 1 94.75 114 PRO A O 1
ATOM 889 N N . SER A 1 115 ? -2.342 19.188 2.883 1 95.06 115 SER A N 1
ATOM 890 C CA . SER A 1 115 ? -3.363 20.062 2.316 1 95.06 115 SER A CA 1
ATOM 891 C C . SER A 1 115 ? -2.748 21.344 1.763 1 95.06 115 SER A C 1
ATOM 893 O O . SER A 1 115 ? -3.299 21.953 0.849 1 95.06 115 SER A O 1
ATOM 895 N N . ALA A 1 116 ? -1.581 21.734 2.268 1 95.38 116 ALA A N 1
ATOM 896 C CA . ALA A 1 116 ? -0.863 22.906 1.778 1 95.38 116 ALA A CA 1
ATOM 897 C C . ALA A 1 116 ? -0.491 22.75 0.307 1 95.38 116 ALA A C 1
ATOM 899 O O . ALA A 1 116 ? -0.374 23.734 -0.42 1 95.38 116 ALA A O 1
ATOM 900 N N . LEU A 1 117 ? -0.37 21.562 -0.124 1 95.25 117 LEU A N 1
ATOM 901 C CA . LEU A 1 117 ? 0.102 21.266 -1.473 1 95.25 117 LEU A CA 1
ATOM 902 C C . LEU A 1 117 ? -1.02 21.438 -2.492 1 95.25 117 LEU A C 1
ATOM 904 O O . LEU A 1 117 ? -0.792 21.328 -3.697 1 95.25 117 LEU A O 1
ATOM 908 N N . SER A 1 118 ? -2.225 21.734 -2.01 1 95.5 118 SER A N 1
ATOM 909 C CA . SER A 1 118 ? -3.324 22 -2.934 1 95.5 118 SER A CA 1
ATOM 910 C C . SER A 1 118 ? -3.109 23.297 -3.699 1 95.5 118 SER A C 1
ATOM 912 O O . SER A 1 118 ? -3.746 23.531 -4.73 1 95.5 118 SER A O 1
ATOM 914 N N . ASP A 1 119 ? -2.289 24.188 -3.143 1 95.12 119 ASP A N 1
ATOM 915 C CA . ASP A 1 119 ? -1.83 25.359 -3.889 1 95.12 119 ASP A CA 1
ATOM 916 C C . ASP A 1 119 ? -0.81 24.953 -4.953 1 95.12 119 ASP A C 1
ATOM 918 O O . ASP A 1 119 ? 0.31 24.562 -4.629 1 95.12 119 ASP A O 1
ATOM 922 N N . PRO A 1 120 ? -1.211 25.156 -6.219 1 92.62 120 PRO A N 1
ATOM 923 C CA . PRO A 1 120 ? -0.341 24.656 -7.285 1 92.62 120 PRO A CA 1
ATOM 924 C C . PRO A 1 120 ? 1.013 25.359 -7.324 1 92.62 120 PRO A C 1
ATOM 926 O O . PRO A 1 120 ? 2.031 24.734 -7.629 1 92.62 120 PRO A O 1
ATOM 929 N N . ASP A 1 121 ? 1 26.625 -7.016 1 95.38 121 ASP A N 1
ATOM 930 C CA . ASP A 1 121 ? 2.254 27.375 -7.023 1 95.38 121 ASP A CA 1
ATOM 931 C C . ASP A 1 121 ? 3.191 26.875 -5.922 1 95.38 121 ASP A C 1
ATOM 933 O O . ASP A 1 121 ? 4.379 26.656 -6.168 1 95.38 121 ASP A O 1
ATOM 937 N N . LEU A 1 122 ? 2.66 26.734 -4.766 1 95.62 122 LEU A N 1
ATOM 938 C CA . LEU A 1 122 ? 3.471 26.234 -3.658 1 95.62 122 LEU A CA 1
ATOM 939 C C . LEU A 1 122 ? 3.984 24.828 -3.945 1 95.62 122 LEU A C 1
ATOM 941 O O . LEU A 1 122 ? 5.164 24.547 -3.734 1 95.62 122 LEU A O 1
ATOM 945 N N . ASN A 1 123 ? 3.082 23.969 -4.371 1 94 123 ASN A N 1
ATOM 946 C CA . ASN A 1 123 ? 3.432 22.594 -4.699 1 94 123 ASN A CA 1
ATOM 947 C C . ASN A 1 123 ? 4.59 22.531 -5.688 1 94 123 ASN A C 1
ATOM 949 O O . ASN A 1 123 ? 5.562 21.797 -5.465 1 94 123 ASN A O 1
ATOM 953 N N . GLN A 1 124 ? 4.539 23.328 -6.703 1 90.69 124 GLN A N 1
ATOM 954 C CA . GLN A 1 124 ? 5.586 23.375 -7.723 1 90.69 124 GLN A CA 1
ATOM 955 C C . GLN A 1 124 ? 6.898 23.906 -7.141 1 90.69 124 GLN A C 1
ATOM 957 O O . GLN A 1 124 ? 7.961 23.328 -7.383 1 90.69 124 GLN A O 1
ATOM 962 N N . ARG A 1 125 ? 6.797 24.938 -6.391 1 95.19 125 ARG A N 1
ATOM 963 C CA . ARG A 1 125 ? 7.992 25.531 -5.809 1 95.19 125 ARG A CA 1
ATOM 964 C C . ARG A 1 125 ? 8.68 24.578 -4.848 1 95.19 125 ARG A C 1
ATOM 966 O O . ARG A 1 125 ? 9.906 24.5 -4.816 1 95.19 125 ARG A O 1
ATOM 973 N N . LEU A 1 126 ? 7.906 23.875 -4.125 1 94.38 126 LEU A N 1
ATOM 974 C CA . LEU A 1 126 ? 8.469 22.906 -3.188 1 94.38 126 LEU A CA 1
ATOM 975 C C . LEU A 1 126 ? 9.148 21.766 -3.93 1 94.38 126 LEU A C 1
ATOM 977 O O . LEU A 1 126 ? 10.234 21.312 -3.545 1 94.38 126 LEU A O 1
ATOM 981 N N . ARG A 1 127 ? 8.523 21.266 -4.934 1 88.44 127 ARG A N 1
ATOM 982 C CA . ARG A 1 127 ? 9.102 20.203 -5.73 1 88.44 127 ARG A CA 1
ATOM 983 C C . ARG A 1 127 ? 10.406 20.656 -6.391 1 88.44 127 ARG A C 1
ATOM 985 O O . ARG A 1 127 ? 11.391 19.906 -6.406 1 88.44 127 ARG A O 1
ATOM 992 N N . GLN A 1 128 ? 10.391 21.859 -6.891 1 88.62 128 GLN A N 1
ATOM 993 C CA . GLN A 1 128 ? 11.586 22.422 -7.512 1 88.62 128 GLN A CA 1
ATOM 994 C C . GLN A 1 128 ? 12.711 22.578 -6.492 1 88.62 128 GLN A C 1
ATOM 996 O O . GLN A 1 128 ? 13.867 22.266 -6.789 1 88.62 128 GLN A O 1
ATOM 1001 N N . ALA A 1 129 ? 12.367 23.031 -5.367 1 92.94 129 ALA A N 1
ATOM 1002 C CA . ALA A 1 129 ? 13.352 23.188 -4.305 1 92.94 129 ALA A CA 1
ATOM 1003 C C . ALA A 1 129 ? 13.953 21.844 -3.912 1 92.94 129 ALA A C 1
ATOM 1005 O O . ALA A 1 129 ? 15.164 21.719 -3.709 1 92.94 129 ALA A O 1
ATOM 1006 N N . ALA A 1 130 ? 13.094 20.828 -3.793 1 87.75 130 ALA A N 1
ATOM 1007 C CA . ALA A 1 130 ? 13.57 19.484 -3.467 1 87.75 130 ALA A CA 1
ATOM 1008 C C . ALA A 1 130 ? 14.578 18.984 -4.5 1 87.75 130 ALA A C 1
ATOM 1010 O O . ALA A 1 130 ? 15.641 18.469 -4.141 1 87.75 130 ALA A O 1
ATOM 1011 N N . GLN A 1 131 ? 14.266 19.266 -5.691 1 81.56 131 GLN A N 1
ATOM 1012 C CA . GLN A 1 131 ? 15.156 18.875 -6.781 1 81.56 131 GLN A CA 1
ATOM 1013 C C . GLN A 1 131 ? 16.453 19.688 -6.75 1 81.56 131 GLN A C 1
ATOM 1015 O O . GLN A 1 131 ? 17.547 19.109 -6.836 1 81.56 131 GLN A O 1
ATOM 1020 N N . GLN A 1 132 ? 16.312 20.938 -6.629 1 87.56 132 GLN A N 1
ATOM 1021 C CA . GLN A 1 132 ? 17.453 21.859 -6.66 1 87.56 132 GLN A CA 1
ATOM 1022 C C . GLN A 1 132 ? 18.453 21.531 -5.551 1 87.56 132 GLN A C 1
ATOM 1024 O O . GLN A 1 132 ? 19.656 21.609 -5.762 1 87.56 132 GLN A O 1
ATOM 1029 N N . HIS A 1 133 ? 17.969 21.141 -4.426 1 89.94 133 HIS A N 1
ATOM 1030 C CA . HIS A 1 133 ? 18.828 20.953 -3.266 1 89.94 133 HIS A CA 1
ATOM 1031 C C . HIS A 1 133 ? 19.125 19.484 -3.029 1 89.94 133 HIS A C 1
ATOM 1033 O O . HIS A 1 133 ? 19.734 19.125 -2.023 1 89.94 133 HIS A O 1
ATOM 1039 N N . GLY A 1 134 ? 18.609 18.625 -3.932 1 82.56 134 GLY A N 1
ATOM 1040 C CA . GLY A 1 134 ? 18.828 17.188 -3.775 1 82.56 134 GLY A CA 1
ATOM 1041 C C . GLY A 1 134 ? 18.156 16.609 -2.541 1 82.56 134 GLY A C 1
ATOM 1042 O O . GLY A 1 134 ? 18.75 15.812 -1.825 1 82.56 134 GLY A O 1
ATOM 1043 N N . ARG A 1 135 ? 17.031 17.188 -2.178 1 85.12 135 ARG A N 1
ATOM 1044 C CA . ARG A 1 135 ? 16.25 16.75 -1.028 1 85.12 135 ARG A CA 1
ATOM 1045 C C . ARG A 1 135 ? 14.961 16.062 -1.474 1 85.12 135 ARG A C 1
ATOM 1047 O O . ARG A 1 135 ? 14.625 16.062 -2.66 1 85.12 135 ARG A O 1
ATOM 1054 N N . THR A 1 136 ? 14.312 15.414 -0.552 1 84.25 136 THR A N 1
ATOM 1055 C CA . THR A 1 136 ? 13.055 14.727 -0.837 1 84.25 136 THR A CA 1
ATOM 1056 C C . THR A 1 136 ? 11.906 15.352 -0.05 1 84.25 136 THR A C 1
ATOM 1058 O O . THR A 1 136 ? 12.07 15.688 1.124 1 84.25 136 THR A O 1
ATOM 1061 N N . LEU A 1 137 ? 10.883 15.531 -0.802 1 88.69 137 LEU A N 1
ATOM 1062 C CA . LEU A 1 137 ? 9.617 15.922 -0.192 1 88.69 137 LEU A CA 1
ATOM 1063 C C . LEU A 1 137 ? 8.734 14.711 0.065 1 88.69 137 LEU A C 1
ATOM 1065 O O . LEU A 1 137 ? 8.289 14.047 -0.877 1 88.69 137 LEU A O 1
ATOM 1069 N N . TYR A 1 138 ? 8.43 14.469 1.349 1 86.88 138 TYR A N 1
ATOM 1070 C CA . TYR A 1 138 ? 7.652 13.289 1.729 1 86.88 138 TYR A CA 1
ATOM 1071 C C . TYR A 1 138 ? 6.246 13.68 2.17 1 86.88 138 TYR A C 1
ATOM 1073 O O . TYR A 1 138 ? 6.066 14.68 2.871 1 86.88 138 TYR A O 1
ATOM 1081 N N . VAL A 1 139 ? 5.367 12.844 1.717 1 90.88 139 VAL A N 1
ATOM 1082 C CA . VAL A 1 139 ? 3.992 12.977 2.193 1 90.88 139 VAL A CA 1
ATOM 1083 C C . VAL A 1 139 ? 3.557 11.68 2.875 1 90.88 139 VAL A C 1
ATOM 1085 O O . VAL A 1 139 ? 3.475 10.633 2.234 1 90.88 139 VAL A O 1
ATOM 1088 N N . PRO A 1 140 ? 3.348 11.727 4.145 1 89.31 140 PRO A N 1
ATOM 1089 C CA . PRO A 1 140 ? 2.916 10.516 4.848 1 89.31 140 PRO A CA 1
ATOM 1090 C C . PRO A 1 140 ? 1.524 10.047 4.422 1 89.31 140 PRO A C 1
ATOM 1092 O O . PRO A 1 140 ? 0.682 10.875 4.055 1 89.31 140 PRO A O 1
ATOM 1095 N N . SER A 1 141 ? 1.256 8.773 4.539 1 87.5 141 SER A N 1
ATOM 1096 C CA . SER A 1 141 ? -0.02 8.211 4.109 1 87.5 141 SER A CA 1
ATOM 1097 C C . SER A 1 141 ? -1.137 8.562 5.086 1 87.5 141 SER A C 1
ATOM 1099 O O . SER A 1 141 ? -2.295 8.695 4.691 1 87.5 141 SER A O 1
ATOM 1101 N N . GLY A 1 142 ? -0.74 8.68 6.379 1 89.62 142 GLY A N 1
ATOM 1102 C CA . GLY A 1 142 ? -1.769 8.914 7.379 1 89.62 142 GLY A CA 1
ATOM 1103 C C . GLY A 1 142 ? -2.832 7.828 7.402 1 89.62 142 GLY A C 1
ATOM 1104 O O . GLY A 1 142 ? -2.516 6.645 7.527 1 89.62 142 GLY A O 1
ATOM 1105 N N . ALA A 1 143 ? -4.066 8.289 7.133 1 93.25 143 ALA A N 1
ATOM 1106 C CA . ALA A 1 143 ? -5.195 7.367 7.188 1 93.25 143 ALA A CA 1
ATOM 1107 C C . ALA A 1 143 ? -5.516 6.809 5.801 1 93.25 143 ALA A C 1
ATOM 1109 O O . ALA A 1 143 ? -6.473 6.051 5.637 1 93.25 143 ALA A O 1
ATOM 1110 N N . LEU A 1 144 ? -4.781 7.164 4.84 1 95.38 144 LEU A N 1
ATOM 1111 C CA . LEU A 1 144 ? -5.031 6.676 3.486 1 95.38 144 LEU A CA 1
ATOM 1112 C C . LEU A 1 144 ? -4.629 5.211 3.354 1 95.38 144 LEU A C 1
ATOM 1114 O O . LEU A 1 144 ? -3.449 4.871 3.479 1 95.38 144 LEU A O 1
ATOM 1118 N N . TRP A 1 145 ? -5.617 4.387 3.168 1 96.06 145 TRP A N 1
ATOM 1119 C CA . TRP A 1 145 ? -5.387 2.975 2.887 1 96.06 145 TRP A CA 1
ATOM 1120 C C . TRP A 1 145 ? -5.223 2.738 1.389 1 96.06 145 TRP A C 1
ATOM 1122 O O . TRP A 1 145 ? -5.988 3.275 0.583 1 96.06 145 TRP A O 1
ATOM 1132 N N . GLY A 1 146 ? -4.199 2.004 1 1 94.81 146 GLY A N 1
ATOM 1133 C CA . GLY A 1 146 ? -3.98 1.697 -0.406 1 94.81 146 GLY A CA 1
ATOM 1134 C C . GLY A 1 146 ? -3.234 2.791 -1.146 1 94.81 146 GLY A C 1
ATOM 1135 O O . GLY A 1 146 ? -3.344 2.906 -2.369 1 94.81 146 GLY A O 1
ATOM 1136 N N . GLY A 1 147 ? -2.586 3.672 -0.401 1 92.5 147 GLY A N 1
ATOM 1137 C CA . GLY A 1 147 ? -1.875 4.773 -1.029 1 92.5 147 GLY A CA 1
ATOM 1138 C C . GLY A 1 147 ? -0.852 4.32 -2.053 1 92.5 147 GLY A C 1
ATOM 1139 O O . GLY A 1 147 ? -0.751 4.898 -3.137 1 92.5 147 GLY A O 1
ATOM 1140 N N . GLN A 1 148 ? -0.104 3.281 -1.758 1 87.5 148 GLN A N 1
ATOM 1141 C CA . GLN A 1 148 ? 0.911 2.768 -2.672 1 87.5 148 GLN A CA 1
ATOM 1142 C C . GLN A 1 148 ? 0.272 2.133 -3.902 1 87.5 148 GLN A C 1
ATOM 1144 O O . GLN A 1 148 ? 0.818 2.213 -5.004 1 87.5 148 GLN A O 1
ATOM 1149 N N . ASP A 1 149 ? -0.822 1.466 -3.67 1 92.31 149 ASP A N 1
ATOM 1150 C CA . ASP A 1 149 ? -1.55 0.899 -4.801 1 92.31 149 ASP A CA 1
ATOM 1151 C C . ASP A 1 149 ? -2.031 1.996 -5.75 1 92.31 149 ASP A C 1
ATOM 1153 O O . ASP A 1 149 ? -1.915 1.864 -6.969 1 92.31 149 ASP A O 1
ATOM 1157 N N . ILE A 1 150 ? -2.551 3.057 -5.16 1 94.25 150 ILE A N 1
ATOM 1158 C CA . ILE A 1 150 ? -3.012 4.191 -5.949 1 94.25 150 ILE A CA 1
ATOM 1159 C C . ILE A 1 150 ? -1.844 4.781 -6.738 1 94.25 150 ILE A C 1
ATOM 1161 O O . ILE A 1 150 ? -1.97 5.059 -7.934 1 94.25 150 ILE A O 1
ATOM 1165 N N . GLN A 1 151 ? -0.755 4.934 -6.094 1 89.38 151 GLN A N 1
ATOM 1166 C CA . GLN A 1 151 ? 0.43 5.484 -6.742 1 89.38 151 GLN A CA 1
ATOM 1167 C C . GLN A 1 151 ? 0.893 4.594 -7.891 1 89.38 151 GLN A C 1
ATOM 1169 O O . GLN A 1 151 ? 1.284 5.09 -8.953 1 89.38 151 GLN A O 1
ATOM 1174 N N . ARG A 1 152 ? 0.855 3.359 -7.719 1 85.62 152 ARG A N 1
ATOM 1175 C CA . ARG A 1 152 ? 1.255 2.426 -8.766 1 85.62 152 ARG A CA 1
ATOM 1176 C C . ARG A 1 152 ? 0.341 2.545 -9.984 1 85.62 152 ARG A C 1
ATOM 1178 O O . ARG A 1 152 ? 0.811 2.533 -11.117 1 85.62 152 ARG A O 1
ATOM 1185 N N . MET A 1 153 ? -0.93 2.574 -9.711 1 91.94 153 MET A N 1
ATOM 1186 C CA . MET A 1 153 ? -1.874 2.748 -10.812 1 91.94 153 MET A CA 1
ATOM 1187 C C . MET A 1 153 ? -1.632 4.07 -11.531 1 91.94 153 MET A C 1
ATOM 1189 O O . MET A 1 153 ? -1.734 4.141 -12.758 1 91.94 153 MET A O 1
ATOM 1193 N N . ASN A 1 154 ? -1.335 5.07 -10.703 1 92.12 154 ASN A N 1
ATOM 1194 C CA . ASN A 1 154 ? -1.003 6.363 -11.297 1 92.12 154 ASN A CA 1
ATOM 1195 C C . ASN A 1 154 ? 0.212 6.262 -12.211 1 92.12 154 ASN A C 1
ATOM 1197 O O . ASN A 1 154 ? 0.157 6.684 -13.367 1 92.12 154 ASN A O 1
ATOM 1201 N N . ASP A 1 155 ? 1.275 5.648 -11.758 1 82.19 155 ASP A N 1
ATOM 1202 C CA . ASP A 1 155 ? 2.547 5.566 -12.469 1 82.19 155 ASP A CA 1
ATOM 1203 C C . ASP A 1 155 ? 2.408 4.742 -13.742 1 82.19 155 ASP A C 1
ATOM 1205 O O . ASP A 1 155 ? 3.094 5.004 -14.734 1 82.19 155 ASP A O 1
ATOM 1209 N N . SER A 1 156 ? 1.553 3.809 -13.711 1 83.25 156 SER A N 1
ATOM 1210 C CA . SER A 1 156 ? 1.373 2.941 -14.875 1 83.25 156 SER A CA 1
ATOM 1211 C C . SER A 1 156 ? 0.357 3.527 -15.844 1 83.25 156 SER A C 1
ATOM 1213 O O . SER A 1 156 ? 0.117 2.963 -16.922 1 83.25 156 SER A O 1
ATOM 1215 N N . GLY A 1 157 ? -0.326 4.586 -15.43 1 89.75 157 GLY A N 1
ATOM 1216 C CA . GLY A 1 157 ? -1.297 5.23 -16.297 1 89.75 157 GLY A CA 1
ATOM 1217 C C . GLY A 1 157 ? -2.66 4.566 -16.281 1 89.75 157 GLY A C 1
ATOM 1218 O O . GLY A 1 157 ? -3.516 4.855 -17.109 1 89.75 157 GLY A O 1
ATOM 1219 N N . SER A 1 158 ? -2.893 3.736 -15.32 1 93.44 158 SER A N 1
ATOM 1220 C CA . SER A 1 158 ? -4.129 2.963 -15.305 1 93.44 158 SER A CA 1
ATOM 1221 C C . SER A 1 158 ? -5.16 3.596 -14.375 1 93.44 158 SER A C 1
ATOM 1223 O O . SER A 1 158 ? -6.309 3.15 -14.32 1 93.44 158 SER A O 1
ATOM 1225 N N . LEU A 1 159 ? -4.844 4.633 -13.641 1 96.31 159 LEU A N 1
ATOM 1226 C CA . LEU A 1 159 ? -5.773 5.293 -12.734 1 96.31 159 LEU A CA 1
ATOM 1227 C C . LEU A 1 159 ? -6.734 6.199 -13.5 1 96.31 159 LEU A C 1
ATOM 1229 O O . LEU A 1 159 ? -6.301 7.141 -14.172 1 96.31 159 LEU A O 1
ATOM 1233 N N . LYS A 1 160 ? -8.008 5.902 -13.422 1 98 160 LYS A N 1
ATOM 1234 C CA . LYS A 1 160 ? -8.992 6.68 -14.172 1 98 160 LYS A CA 1
ATOM 1235 C C . LYS A 1 160 ? -9.672 7.715 -13.281 1 98 160 LYS A C 1
ATOM 1237 O O . LYS A 1 160 ? -9.914 8.852 -13.703 1 98 160 LYS A O 1
ATOM 1242 N N . ALA A 1 161 ? -10.023 7.289 -12.094 1 98.62 161 ALA A N 1
ATOM 1243 C CA . ALA A 1 161 ? -10.695 8.188 -11.156 1 98.62 161 ALA A CA 1
ATOM 1244 C C . ALA A 1 161 ? -10.406 7.793 -9.711 1 98.62 161 ALA A C 1
ATOM 1246 O O . ALA A 1 161 ? -10.086 6.637 -9.43 1 98.62 161 ALA A O 1
ATOM 1247 N N . LEU A 1 162 ? -10.508 8.766 -8.852 1 98.81 162 LEU A N 1
ATOM 1248 C CA . LEU A 1 162 ? -10.289 8.594 -7.422 1 98.81 162 LEU A CA 1
ATOM 1249 C C . LEU A 1 162 ? -11.227 9.484 -6.621 1 98.81 162 LEU A C 1
ATOM 1251 O O . LEU A 1 162 ? -11.352 10.68 -6.906 1 98.81 162 LEU A O 1
ATOM 1255 N N . PHE A 1 163 ? -11.945 8.883 -5.715 1 98.81 163 PHE A N 1
ATOM 1256 C CA . PHE A 1 163 ? -12.883 9.578 -4.832 1 98.81 163 PHE A CA 1
ATOM 1257 C C . PHE A 1 163 ? -12.617 9.211 -3.375 1 98.81 163 PHE A C 1
ATOM 1259 O O . PHE A 1 163 ? -12.352 8.055 -3.055 1 98.81 163 PHE A O 1
ATOM 1266 N N . ILE A 1 164 ? -12.656 10.203 -2.5 1 98.56 164 ILE A N 1
ATOM 1267 C CA . ILE A 1 164 ? -12.469 9.969 -1.072 1 98.56 164 ILE A CA 1
ATOM 1268 C C . ILE A 1 164 ? -13.578 10.664 -0.282 1 98.56 164 ILE A C 1
ATOM 1270 O O . ILE A 1 164 ? -13.844 11.852 -0.483 1 98.56 164 ILE A O 1
ATOM 1274 N N . ARG A 1 165 ? -14.164 9.992 0.607 1 98.44 165 ARG A N 1
ATOM 1275 C CA . ARG A 1 165 ? -15.125 10.555 1.551 1 98.44 165 ARG A CA 1
ATOM 1276 C C . ARG A 1 165 ? -14.609 10.453 2.982 1 98.44 165 ARG A C 1
ATOM 1278 O O . ARG A 1 165 ? -14.234 9.367 3.438 1 98.44 165 ARG A O 1
ATOM 1285 N N . MET A 1 166 ? -14.602 11.547 3.627 1 96.62 166 MET A N 1
ATOM 1286 C CA . MET A 1 166 ? -14.258 11.594 5.043 1 96.62 166 MET A CA 1
ATOM 1287 C C . MET A 1 166 ? -15.492 11.867 5.898 1 96.62 166 MET A C 1
ATOM 1289 O O . MET A 1 166 ? -16.156 12.883 5.711 1 96.62 166 MET A O 1
ATOM 1293 N N . SER A 1 167 ? -15.805 10.992 6.797 1 97.5 167 SER A N 1
ATOM 1294 C CA . SER A 1 167 ? -16.953 11.141 7.691 1 97.5 167 SER A CA 1
ATOM 1295 C C . SER A 1 167 ? -16.516 11.156 9.148 1 97.5 167 SER A C 1
ATOM 1297 O O . SER A 1 167 ? -15.789 10.258 9.594 1 97.5 167 SER A O 1
ATOM 1299 N N . LYS A 1 168 ? -16.938 12.156 9.891 1 95.94 168 LYS A N 1
ATOM 1300 C CA . LYS A 1 168 ? -16.641 12.289 11.312 1 95.94 168 LYS A CA 1
ATOM 1301 C C . LYS A 1 168 ? -17.828 12.891 12.062 1 95.94 168 LYS A C 1
ATOM 1303 O O . LYS A 1 168 ? -18.766 13.398 11.453 1 95.94 168 LYS A O 1
ATOM 1308 N N . HIS A 1 169 ? -17.797 12.805 13.383 1 95.81 169 HIS A N 1
ATOM 1309 C CA . HIS A 1 169 ? -18.719 13.555 14.219 1 95.81 169 HIS A CA 1
ATOM 1310 C C . HIS A 1 169 ? -18.516 15.055 14.07 1 95.81 169 HIS A C 1
ATOM 1312 O O . HIS A 1 169 ? -17.375 15.516 13.93 1 95.81 169 HIS A O 1
ATOM 1318 N N . PRO A 1 170 ? -19.547 15.859 14.141 1 93.75 170 PRO A N 1
ATOM 1319 C CA . PRO A 1 170 ? -19.422 17.297 13.93 1 93.75 170 PRO A CA 1
ATOM 1320 C C . PRO A 1 170 ? -18.422 17.953 14.883 1 93.75 170 PRO A C 1
ATOM 1322 O O . PRO A 1 170 ? -17.734 18.906 14.508 1 93.75 170 PRO A O 1
ATOM 1325 N N . SER A 1 171 ? -18.281 17.406 16.047 1 91.94 171 SER A N 1
ATOM 1326 C CA . SER A 1 171 ? -17.375 17.969 17.031 1 91.94 171 SER A CA 1
ATOM 1327 C C . SER A 1 171 ? -15.922 17.812 16.594 1 91.94 171 SER A C 1
ATOM 1329 O O . SER A 1 171 ? -15.023 18.438 17.172 1 91.94 171 SER A O 1
ATOM 1331 N N . CYS A 1 172 ? -15.68 16.953 15.555 1 90.38 172 CYS A N 1
ATOM 1332 C CA . CYS A 1 172 ? -14.32 16.594 15.164 1 90.38 172 CYS A CA 1
ATOM 1333 C C . CYS A 1 172 ? -13.859 17.438 13.977 1 90.38 172 CYS A C 1
ATOM 1335 O O . CYS A 1 172 ? -12.727 17.297 13.508 1 90.38 172 CYS A O 1
ATOM 1337 N N . PHE A 1 173 ? -14.695 18.312 13.523 1 90.69 173 PHE A N 1
ATOM 1338 C CA . PHE A 1 173 ? -14.344 19.141 12.375 1 90.69 173 PHE A CA 1
ATOM 1339 C C . PHE A 1 173 ? -13.82 20.5 12.828 1 90.69 173 PHE A C 1
ATOM 1341 O O . PHE A 1 173 ? -14.328 21.078 13.781 1 90.69 173 PHE A O 1
ATOM 1348 N N . ARG A 1 174 ? -12.742 20.859 12.195 1 83.94 174 ARG A N 1
ATOM 1349 C CA . ARG A 1 174 ? -12.242 22.219 12.289 1 83.94 174 ARG A CA 1
ATOM 1350 C C . ARG A 1 174 ? -12.398 22.953 10.961 1 83.94 174 ARG A C 1
ATOM 1352 O O . ARG A 1 174 ? -11.461 23.031 10.172 1 83.94 174 ARG A O 1
ATOM 1359 N N . LEU A 1 175 ? -13.547 23.531 10.727 1 85.44 175 LEU A N 1
ATOM 1360 C CA . LEU A 1 175 ? -13.914 24.109 9.445 1 85.44 175 LEU A CA 1
ATOM 1361 C C . LEU A 1 175 ? -13.711 25.625 9.453 1 85.44 175 LEU A C 1
ATOM 1363 O O . LEU A 1 175 ? -13.758 26.25 10.516 1 85.44 175 LEU A O 1
ATOM 1367 N N . THR A 1 176 ? -13.375 26.047 8.297 1 80.12 176 THR A N 1
ATOM 1368 C CA . THR A 1 176 ? -13.344 27.484 8.148 1 80.12 176 THR A CA 1
ATOM 1369 C C . THR A 1 176 ? -14.75 28.047 7.996 1 80.12 176 THR A C 1
ATOM 1371 O O . THR A 1 176 ? -15.594 27.453 7.32 1 80.12 176 THR A O 1
ATOM 1374 N N . GLY A 1 177 ? -14.969 29.031 8.648 1 76.06 177 GLY A N 1
ATOM 1375 C CA . GLY A 1 177 ? -16.281 29.656 8.586 1 76.06 177 GLY A CA 1
ATOM 1376 C C . GLY A 1 177 ? -17.297 29.016 9.516 1 76.06 177 GLY A C 1
ATOM 1377 O O . GLY A 1 177 ? -16.922 28.328 10.469 1 76.06 177 GLY A O 1
ATOM 1378 N N . ASP A 1 178 ? -18.562 29.266 9.25 1 78.38 178 ASP A N 1
ATOM 1379 C CA . ASP A 1 178 ? -19.609 28.828 10.18 1 78.38 178 ASP A CA 1
ATOM 1380 C C . ASP A 1 178 ? -20.359 27.625 9.633 1 78.38 178 ASP A C 1
ATOM 1382 O O . ASP A 1 178 ? -21.547 27.453 9.93 1 78.38 178 ASP A O 1
ATOM 1386 N N . VAL A 1 179 ? -19.406 26.875 8.961 1 76.06 179 VAL A N 1
ATOM 1387 C CA . VAL A 1 179 ? -20.047 25.656 8.445 1 76.06 179 VAL A CA 1
ATOM 1388 C C . VAL A 1 179 ? -20.266 24.672 9.586 1 76.06 179 VAL A C 1
ATOM 1390 O O . VAL A 1 179 ? -19.359 24.406 10.375 1 76.06 179 VAL A O 1
ATOM 1393 N N . LEU A 1 180 ? -21.469 24.312 10.102 1 79.5 180 LEU A N 1
ATOM 1394 C CA . LEU A 1 180 ? -21.844 23.297 11.086 1 79.5 180 LEU A CA 1
ATOM 1395 C C . LEU A 1 180 ? -22.109 23.938 12.445 1 79.5 180 LEU A C 1
ATOM 1397 O O . LEU A 1 180 ? -22.156 23.234 13.461 1 79.5 180 LEU A O 1
ATOM 1401 N N . SER A 1 181 ? -22.094 25.219 12.555 1 82.56 181 SER A N 1
ATOM 1402 C CA . SER A 1 181 ? -22.375 25.891 13.82 1 82.56 181 SER A CA 1
ATOM 1403 C C . SER A 1 181 ? -23.766 25.531 14.336 1 82.56 181 SER A C 1
ATOM 1405 O O . SER A 1 181 ? -24.031 25.594 15.539 1 82.56 181 SER A O 1
ATOM 1407 N N . ASP A 1 182 ? -24.547 25.078 13.508 1 88.25 182 ASP A N 1
ATOM 1408 C CA . ASP A 1 182 ? -25.938 24.844 13.867 1 88.25 182 ASP A CA 1
ATOM 1409 C C . ASP A 1 182 ? -26.234 23.359 14.008 1 88.25 182 ASP A C 1
ATOM 1411 O O . ASP A 1 182 ? -27.406 22.938 13.969 1 88.25 182 ASP A O 1
ATOM 1415 N N . TRP A 1 183 ? -25.141 22.531 14.172 1 89.81 183 TRP A N 1
ATOM 1416 C CA . TRP A 1 183 ? -25.438 21.094 14.211 1 89.81 183 TRP A CA 1
ATOM 1417 C C . TRP A 1 183 ? -26.047 20.719 15.547 1 89.81 183 TRP A C 1
ATOM 1419 O O . TRP A 1 183 ? -25.859 21.406 16.547 1 89.81 183 TRP A O 1
ATOM 1429 N N . THR A 1 184 ? -26.938 19.641 15.523 1 93.06 184 THR A N 1
ATOM 1430 C CA . THR A 1 184 ? -27.562 19.109 16.719 1 93.06 184 THR A CA 1
ATOM 1431 C C . THR A 1 184 ? -27.297 17.625 16.859 1 93.06 184 THR A C 1
ATOM 1433 O O . THR A 1 184 ? -27.281 16.891 15.875 1 93.06 184 THR A O 1
ATOM 1436 N N . GLU A 1 185 ? -27.125 17.312 18.094 1 93.12 185 GLU A N 1
ATOM 1437 C CA . GLU A 1 185 ? -26.922 15.883 18.359 1 93.12 185 GLU A CA 1
ATOM 1438 C C . GLU A 1 185 ? -28.109 15.055 17.859 1 93.12 185 GLU A C 1
ATOM 1440 O O . GLU A 1 185 ? -29.266 15.438 18.062 1 93.12 185 GLU A O 1
ATOM 1445 N N . GLY A 1 186 ? -27.828 13.938 17.172 1 93.12 186 GLY A N 1
ATOM 1446 C CA . GLY A 1 186 ? -28.859 13.047 16.688 1 93.12 186 GLY A CA 1
ATOM 1447 C C . GLY A 1 186 ? -29.344 13.391 15.281 1 93.12 186 GLY A C 1
ATOM 1448 O O . GLY A 1 186 ? -30.141 12.648 14.695 1 93.12 186 GLY A O 1
ATOM 1449 N N . GLU A 1 187 ? -28.797 14.391 14.664 1 94.5 187 GLU A N 1
ATOM 1450 C CA . GLU A 1 187 ? -29.266 14.812 13.352 1 94.5 187 GLU A CA 1
ATOM 1451 C C . GLU A 1 187 ? -28.781 13.867 12.25 1 94.5 187 GLU A C 1
ATOM 1453 O O . GLU A 1 187 ? -29.297 13.898 11.133 1 94.5 187 GLU A O 1
ATOM 1458 N N . GLY A 1 188 ? -27.922 13.062 12.531 1 95.38 188 GLY A N 1
ATOM 1459 C CA . GLY A 1 188 ? -27.484 12.07 11.562 1 95.38 188 GLY A CA 1
ATOM 1460 C C . GLY A 1 188 ? -26.469 12.609 10.57 1 95.38 188 GLY A C 1
ATOM 1461 O O . GLY A 1 188 ? -25.594 13.406 10.938 1 95.38 188 GLY A O 1
ATOM 1462 N N . ARG A 1 189 ? -26.594 12.141 9.383 1 96.56 189 ARG A N 1
ATOM 1463 C CA . ARG A 1 189 ? -25.594 12.391 8.336 1 96.56 189 ARG A CA 1
ATOM 1464 C C . ARG A 1 189 ? -25.906 13.688 7.59 1 96.56 189 ARG A C 1
ATOM 1466 O O . ARG A 1 189 ? -27.078 13.953 7.258 1 96.56 189 ARG A O 1
ATOM 1473 N N . ARG A 1 190 ? -24.859 14.516 7.383 1 95.5 190 ARG A N 1
ATOM 1474 C CA . ARG A 1 190 ? -24.938 15.742 6.598 1 95.5 190 ARG A CA 1
ATOM 1475 C C . ARG A 1 190 ? -23.703 15.922 5.727 1 95.5 190 ARG A C 1
ATOM 1477 O O . ARG A 1 190 ? -22.578 15.883 6.227 1 95.5 190 ARG A O 1
ATOM 1484 N N . VAL A 1 191 ? -23.922 16.094 4.391 1 96.19 191 VAL A N 1
ATOM 1485 C CA . VAL A 1 191 ? -22.797 16.406 3.498 1 96.19 191 VAL A CA 1
ATOM 1486 C C . VAL A 1 191 ? -22.438 17.875 3.617 1 96.19 191 VAL A C 1
ATOM 1488 O O . VAL A 1 191 ? -23.25 18.75 3.34 1 96.19 191 VAL A O 1
ATOM 1491 N N . LEU A 1 192 ? -21.266 18.141 4.039 1 94.06 192 LEU A N 1
ATOM 1492 C CA . LEU A 1 192 ? -20.828 19.516 4.246 1 94.06 192 LEU A CA 1
ATOM 1493 C C . LEU A 1 192 ? -20.266 20.109 2.961 1 94.06 192 LEU A C 1
ATOM 1495 O O . LEU A 1 192 ? -20.547 21.266 2.627 1 94.06 192 LEU A O 1
ATOM 1499 N N . PHE A 1 193 ? -19.453 19.312 2.291 1 93.62 193 PHE A N 1
ATOM 1500 C CA . PHE A 1 193 ? -18.797 19.766 1.068 1 93.62 193 PHE A CA 1
ATOM 1501 C C . PHE A 1 193 ? -18.625 18.609 0.091 1 93.62 193 PHE A C 1
ATOM 1503 O O . PHE A 1 193 ? -18.406 17.469 0.504 1 93.62 193 PHE A O 1
ATOM 1510 N N . ARG A 1 194 ? -18.734 18.875 -1.134 1 96.56 194 ARG A N 1
ATOM 1511 C CA . ARG A 1 194 ? -18.438 17.969 -2.234 1 96.56 194 ARG A CA 1
ATOM 1512 C C . ARG A 1 194 ? -17.781 18.703 -3.396 1 96.56 194 ARG A C 1
ATOM 1514 O O . ARG A 1 194 ? -18.234 19.781 -3.787 1 96.56 194 ARG A O 1
ATOM 1521 N N . GLY A 1 195 ? -16.688 18.188 -3.893 1 97.75 195 GLY A N 1
ATOM 1522 C CA . GLY A 1 195 ? -15.945 18.812 -4.98 1 97.75 195 GLY A CA 1
ATOM 1523 C C . GLY A 1 195 ? -14.547 18.25 -5.152 1 97.75 195 GLY A C 1
ATOM 1524 O O . GLY A 1 195 ? -14.25 17.156 -4.68 1 97.75 195 GLY A O 1
ATOM 1525 N N . SER A 1 196 ? -13.766 18.969 -5.879 1 98.31 196 SER A N 1
ATOM 1526 C CA . SER A 1 196 ? -12.375 18.562 -6.035 1 98.31 196 SER A CA 1
ATOM 1527 C C . SER A 1 196 ? -11.594 18.75 -4.742 1 98.31 196 SER A C 1
ATOM 1529 O O . SER A 1 196 ? -11.945 19.594 -3.916 1 98.31 196 SER A O 1
ATOM 1531 N N . VAL A 1 197 ? -10.586 17.953 -4.555 1 97.94 197 VAL A N 1
ATOM 1532 C CA . VAL A 1 197 ? -9.75 18.078 -3.363 1 97.94 197 VAL A CA 1
ATOM 1533 C C . VAL A 1 197 ? -9.094 19.453 -3.324 1 97.94 197 VAL A C 1
ATOM 1535 O O . VAL A 1 197 ? -8.883 20.016 -2.248 1 97.94 197 VAL A O 1
ATOM 1538 N N . ALA A 1 198 ? -8.82 20.062 -4.469 1 97.25 198 ALA A N 1
ATOM 1539 C CA . ALA A 1 198 ? -8.289 21.422 -4.531 1 97.25 198 ALA A CA 1
ATOM 1540 C C . ALA A 1 198 ? -9.242 22.406 -3.873 1 97.25 198 ALA A C 1
ATOM 1542 O O . ALA A 1 198 ? -8.805 23.344 -3.209 1 97.25 198 ALA A O 1
ATOM 1543 N N . GLU A 1 199 ? -10.477 22.219 -4.027 1 95.56 199 GLU A N 1
ATOM 1544 C CA . GLU A 1 199 ? -11.5 23.094 -3.475 1 95.56 199 GLU A CA 1
ATOM 1545 C C . GLU A 1 199 ? -11.719 22.828 -1.99 1 95.56 199 GLU A C 1
ATOM 1547 O O . GLU A 1 199 ? -12.055 23.734 -1.229 1 95.56 199 GLU A O 1
ATOM 1552 N N . LEU A 1 200 ? -11.547 21.609 -1.604 1 95.12 200 LEU A N 1
ATOM 1553 C CA . LEU A 1 200 ? -11.883 21.188 -0.247 1 95.12 200 LEU A CA 1
ATOM 1554 C C . LEU A 1 200 ? -10.766 21.562 0.727 1 95.12 200 LEU A C 1
ATOM 1556 O O . LEU A 1 200 ? -11.031 21.859 1.895 1 95.12 200 LEU A O 1
ATOM 1560 N N . CYS A 1 201 ? -9.547 21.562 0.281 1 94.38 201 CYS A N 1
ATOM 1561 C CA . CYS A 1 201 ? -8.398 21.734 1.159 1 94.38 201 CYS A CA 1
ATOM 1562 C C . CYS A 1 201 ? -8.469 23.078 1.885 1 94.38 201 CYS A C 1
ATOM 1564 O O . CYS A 1 201 ? -8.312 23.141 3.105 1 94.38 201 CYS A O 1
ATOM 1566 N N . PRO A 1 202 ? -8.82 24.172 1.235 1 90.62 202 PRO A N 1
ATOM 1567 C CA . PRO A 1 202 ? -8.898 25.453 1.958 1 90.62 202 PRO A CA 1
ATOM 1568 C C . PRO A 1 202 ? -10.078 25.516 2.924 1 90.62 202 PRO A C 1
ATOM 1570 O O . PRO A 1 202 ? -10.07 26.312 3.863 1 90.62 202 PRO A O 1
ATOM 1573 N N . LEU A 1 203 ? -11.062 24.703 2.734 1 89.25 203 LEU A N 1
ATOM 1574 C CA . LEU A 1 203 ? -12.281 24.75 3.541 1 89.25 203 LEU A CA 1
ATOM 1575 C C . LEU A 1 203 ? -12.086 24.016 4.863 1 89.25 203 LEU A C 1
ATOM 1577 O O . LEU A 1 203 ? -12.68 24.375 5.875 1 89.25 203 LEU A O 1
ATOM 1581 N N . ALA A 1 204 ? -11.289 22.953 4.836 1 88.62 204 ALA A N 1
ATOM 1582 C CA . ALA A 1 204 ? -11.031 22.156 6.031 1 88.62 204 ALA A CA 1
ATOM 1583 C C . ALA A 1 204 ? -9.586 21.672 6.066 1 88.62 204 ALA A C 1
ATOM 1585 O O . ALA A 1 204 ? -9.328 20.469 6.105 1 88.62 204 ALA A O 1
ATOM 1586 N N . PRO A 1 205 ? -8.711 22.578 6.199 1 85.88 205 PRO A N 1
ATOM 1587 C CA . PRO A 1 205 ? -7.301 22.25 5.988 1 85.88 205 PRO A CA 1
ATOM 1588 C C . PRO A 1 205 ? -6.793 21.188 6.961 1 85.88 205 PRO A C 1
ATOM 1590 O O . PRO A 1 205 ? -5.887 20.422 6.625 1 85.88 205 PRO A O 1
ATOM 1593 N N . ASN A 1 206 ? -7.344 21.047 8.109 1 84.88 206 ASN A N 1
ATOM 1594 C CA . ASN A 1 206 ? -6.863 20.094 9.102 1 84.88 206 ASN A CA 1
ATOM 1595 C C . ASN A 1 206 ? -7.582 18.75 9 1 84.88 206 ASN A C 1
ATOM 1597 O O . ASN A 1 206 ? -7.164 17.766 9.609 1 84.88 206 ASN A O 1
ATOM 1601 N N . ASN A 1 207 ? -8.625 18.734 8.18 1 87.56 207 ASN A N 1
ATOM 1602 C CA . ASN A 1 207 ? -9.445 17.531 8.148 1 87.56 207 ASN A CA 1
ATOM 1603 C C . ASN A 1 207 ? -9.281 16.766 6.836 1 87.56 207 ASN A C 1
ATOM 1605 O O . ASN A 1 207 ? -9.773 15.656 6.691 1 87.56 207 ASN A O 1
ATOM 1609 N N . VAL A 1 208 ? -8.523 17.328 5.945 1 93 208 VAL A N 1
ATOM 1610 C CA . VAL A 1 208 ? -8.547 16.766 4.602 1 93 208 VAL A CA 1
ATOM 1611 C C . VAL A 1 208 ? -7.156 16.266 4.223 1 93 208 VAL A C 1
ATOM 1613 O O . VAL A 1 208 ? -6.848 16.094 3.041 1 93 208 VAL A O 1
ATOM 1616 N N . ASN A 1 209 ? -6.309 16.031 5.188 1 92.12 209 ASN A N 1
ATOM 1617 C CA . ASN A 1 209 ? -4.945 15.586 4.906 1 92.12 209 ASN A CA 1
ATOM 1618 C C . ASN A 1 209 ? -4.938 14.258 4.152 1 92.12 209 ASN A C 1
ATOM 1620 O O . ASN A 1 209 ? -4.117 14.062 3.254 1 92.12 209 ASN A O 1
ATOM 1624 N N . THR A 1 210 ? -5.871 13.406 4.469 1 94.81 210 THR A N 1
ATOM 1625 C CA . THR A 1 210 ? -5.961 12.117 3.781 1 94.81 210 THR A CA 1
ATOM 1626 C C . THR A 1 210 ? -6.301 12.32 2.307 1 94.81 210 THR A C 1
ATOM 1628 O O . THR A 1 210 ? -5.719 11.664 1.438 1 94.81 210 THR A O 1
ATOM 1631 N N . MET A 1 211 ? -7.207 13.258 2.072 1 96.94 211 MET A N 1
ATOM 1632 C CA . MET A 1 211 ? -7.562 13.578 0.694 1 96.94 211 MET A CA 1
ATOM 1633 C C . MET A 1 211 ? -6.359 14.141 -0.058 1 96.94 211 MET A C 1
ATOM 1635 O O . MET A 1 211 ? -6.125 13.789 -1.215 1 96.94 211 MET A O 1
ATOM 1639 N N . ALA A 1 212 ? -5.68 14.984 0.627 1 96.19 212 ALA A N 1
ATOM 1640 C CA . ALA A 1 212 ? -4.504 15.594 0.014 1 96.19 212 ALA A CA 1
ATOM 1641 C C . ALA A 1 212 ? -3.439 14.539 -0.295 1 96.19 212 ALA A C 1
ATOM 1643 O O . ALA A 1 212 ? -2.832 14.562 -1.368 1 96.19 212 ALA A O 1
ATOM 1644 N N . ALA A 1 213 ? -3.176 13.648 0.636 1 94.31 213 ALA A N 1
ATOM 1645 C CA . ALA A 1 213 ? -2.238 12.547 0.398 1 94.31 213 ALA A CA 1
ATOM 1646 C C . ALA A 1 213 ? -2.648 11.734 -0.824 1 94.31 213 ALA A C 1
ATOM 1648 O O . ALA A 1 213 ? -1.802 11.344 -1.634 1 94.31 213 ALA A O 1
ATOM 1649 N N . ALA A 1 214 ? -3.92 11.5 -0.952 1 97.06 214 ALA A N 1
ATOM 1650 C CA . ALA A 1 214 ? -4.434 10.75 -2.098 1 97.06 214 ALA A CA 1
ATOM 1651 C C . ALA A 1 214 ? -4.184 11.508 -3.4 1 97.06 214 ALA A C 1
ATOM 1653 O O . ALA A 1 214 ? -3.826 10.898 -4.414 1 97.06 214 ALA A O 1
ATOM 1654 N N . ALA A 1 215 ? -4.371 12.812 -3.332 1 96.62 215 ALA A N 1
ATOM 1655 C CA . ALA A 1 215 ? -4.137 13.625 -4.52 1 96.62 215 ALA A CA 1
ATOM 1656 C C . ALA A 1 215 ? -2.668 13.594 -4.93 1 96.62 215 ALA A C 1
ATOM 1658 O O . ALA A 1 215 ? -2.352 13.609 -6.121 1 96.62 215 ALA A O 1
ATOM 1659 N N . VAL A 1 216 ? -1.82 13.547 -3.93 1 93 216 VAL A N 1
ATOM 1660 C CA . VAL A 1 216 ? -0.39 13.461 -4.207 1 93 216 VAL A CA 1
ATOM 1661 C C . VAL A 1 216 ? -0.068 12.102 -4.824 1 93 216 VAL A C 1
ATOM 1663 O O . VAL A 1 216 ? 0.688 12.023 -5.797 1 93 216 VAL A O 1
ATOM 1666 N N . ALA A 1 217 ? -0.632 11.031 -4.32 1 91.75 217 ALA A N 1
ATOM 1667 C CA . ALA A 1 217 ? -0.424 9.688 -4.852 1 91.75 217 ALA A CA 1
ATOM 1668 C C . ALA A 1 217 ? -0.943 9.578 -6.281 1 91.75 217 ALA A C 1
ATOM 1670 O O . ALA A 1 217 ? -0.354 8.883 -7.109 1 91.75 217 ALA A O 1
ATOM 1671 N N . ALA A 1 218 ? -2.055 10.281 -6.504 1 96.19 218 ALA A N 1
ATOM 1672 C CA . ALA A 1 218 ? -2.691 10.297 -7.816 1 96.19 218 ALA A CA 1
ATOM 1673 C C . ALA A 1 218 ? -2.246 11.508 -8.625 1 96.19 218 ALA A C 1
ATOM 1675 O O . ALA A 1 218 ? -3.076 12.297 -9.086 1 96.19 218 ALA A O 1
ATOM 1676 N N . GLY A 1 219 ? -1.031 11.578 -8.906 1 91.5 219 GLY A N 1
ATOM 1677 C CA . GLY A 1 219 ? -0.422 12.766 -9.484 1 91.5 219 GLY A CA 1
ATOM 1678 C C . GLY A 1 219 ? -1.017 13.148 -10.82 1 91.5 219 GLY A C 1
ATOM 1679 O O . GLY A 1 219 ? -1.101 14.336 -11.156 1 91.5 219 GLY A O 1
ATOM 1680 N N . THR A 1 220 ? -1.369 12.258 -11.656 1 93.44 220 THR A N 1
ATOM 1681 C CA . THR A 1 220 ? -1.938 12.539 -12.969 1 93.44 220 THR A CA 1
ATOM 1682 C C . THR A 1 220 ? -3.293 13.227 -12.836 1 93.44 220 THR A C 1
ATOM 1684 O O . THR A 1 220 ? -3.627 14.117 -13.625 1 93.44 220 THR A O 1
ATOM 1687 N N . LEU A 1 221 ? -4.074 12.82 -11.867 1 96.5 221 LEU A N 1
ATOM 1688 C CA . LEU A 1 221 ? -5.324 13.508 -11.57 1 96.5 221 LEU A CA 1
ATOM 1689 C C . LEU A 1 221 ? -5.062 14.82 -10.836 1 96.5 221 LEU A C 1
ATOM 1691 O O . LEU A 1 221 ? -5.609 15.867 -11.203 1 96.5 221 LEU A O 1
ATOM 1695 N N . GLY A 1 222 ? -4.199 14.727 -9.883 1 95.19 222 GLY A N 1
ATOM 1696 C CA . GLY A 1 222 ? -3.854 15.883 -9.07 1 95.19 222 GLY A CA 1
ATOM 1697 C C . GLY A 1 222 ? -4.965 16.312 -8.125 1 95.19 222 GLY A C 1
ATOM 1698 O O . GLY A 1 222 ? -5.965 15.602 -7.98 1 95.19 222 GLY A O 1
ATOM 1699 N N . PHE A 1 223 ? -4.758 17.453 -7.512 1 97.19 223 PHE A N 1
ATOM 1700 C CA . PHE A 1 223 ? -5.707 17.984 -6.539 1 97.19 223 PHE A CA 1
ATOM 1701 C C . PHE A 1 223 ? -7.012 18.391 -7.219 1 97.19 223 PHE A C 1
ATOM 1703 O O . PHE A 1 223 ? -8.086 18.281 -6.625 1 97.19 223 PHE A O 1
ATOM 1710 N N . ALA A 1 224 ? -6.918 18.828 -8.469 1 97.56 224 ALA A N 1
ATOM 1711 C CA . ALA A 1 224 ? -8.102 19.281 -9.195 1 97.56 224 ALA A CA 1
ATOM 1712 C C . ALA A 1 224 ? -8.906 18.094 -9.719 1 97.56 224 ALA A C 1
ATOM 1714 O O . ALA A 1 224 ? -10.117 18.203 -9.945 1 97.56 224 ALA A O 1
ATOM 1715 N N . GLY A 1 225 ? -8.242 16.984 -9.945 1 98.25 225 GLY A N 1
ATOM 1716 C CA . GLY A 1 225 ? -8.891 15.836 -10.539 1 98.25 225 GLY A CA 1
ATOM 1717 C C . GLY A 1 225 ? -9.477 14.883 -9.516 1 98.25 225 GLY A C 1
ATOM 1718 O O . GLY A 1 225 ? -10.492 14.227 -9.773 1 98.25 225 GLY A O 1
ATOM 1719 N N . VAL A 1 226 ? -8.867 14.719 -8.367 1 98.56 226 VAL A N 1
ATOM 1720 C CA . VAL A 1 226 ? -9.367 13.844 -7.312 1 98.56 226 VAL A CA 1
ATOM 1721 C C . VAL A 1 226 ? -10.586 14.484 -6.656 1 98.56 226 VAL A C 1
ATOM 1723 O O . VAL A 1 226 ? -10.57 15.664 -6.316 1 98.56 226 VAL A O 1
ATOM 1726 N N . GLN A 1 227 ? -11.625 13.688 -6.527 1 98.75 227 GLN A N 1
ATOM 1727 C CA . GLN A 1 227 ? -12.875 14.172 -5.949 1 98.75 227 GLN A CA 1
ATOM 1728 C C . GLN A 1 227 ? -13 13.766 -4.484 1 98.75 227 GLN A C 1
ATOM 1730 O O . GLN A 1 227 ? -12.453 12.734 -4.074 1 98.75 227 GLN A O 1
ATOM 1735 N N . GLY A 1 228 ? -13.664 14.625 -3.732 1 98.25 228 GLY A N 1
ATOM 1736 C CA . GLY A 1 228 ? -13.836 14.328 -2.318 1 98.25 228 GLY A CA 1
ATOM 1737 C C . GLY A 1 228 ? -15.172 14.797 -1.771 1 98.25 228 GLY A C 1
ATOM 1738 O O . GLY A 1 228 ? -15.883 15.555 -2.426 1 98.25 228 GLY A O 1
ATOM 1739 N N . GLU A 1 229 ? -15.492 14.266 -0.662 1 97.94 229 GLU A N 1
ATOM 1740 C CA . GLU A 1 229 ? -16.688 14.609 0.097 1 97.94 229 GLU A CA 1
ATOM 1741 C C . GLU A 1 229 ? -16.406 14.617 1.598 1 97.94 229 GLU A C 1
ATOM 1743 O O . GLU A 1 229 ? -15.734 13.719 2.111 1 97.94 229 GLU A O 1
ATOM 1748 N N . ILE A 1 230 ? -16.812 15.68 2.273 1 96.25 230 ILE A N 1
ATOM 1749 C CA . ILE A 1 230 ? -16.734 15.773 3.727 1 96.25 230 ILE A CA 1
ATOM 1750 C C . ILE A 1 230 ? -18.125 15.609 4.336 1 96.25 230 ILE A C 1
ATOM 1752 O O . ILE A 1 230 ? -19.047 16.359 4.004 1 96.25 230 ILE A O 1
ATOM 1756 N N . VAL A 1 231 ? -18.25 14.688 5.254 1 97 231 VAL A N 1
ATOM 1757 C CA . VAL A 1 231 ? -19.562 14.328 5.797 1 97 231 VAL A CA 1
ATOM 1758 C C . VAL A 1 231 ? -19.531 14.43 7.32 1 97 231 VAL A C 1
ATOM 1760 O O . VAL A 1 231 ? -18.641 13.875 7.969 1 97 231 VAL A O 1
ATOM 1763 N N . SER A 1 232 ? -20.469 15.156 7.848 1 96.25 232 SER A N 1
ATOM 1764 C CA . SER A 1 232 ? -20.734 15.141 9.281 1 96.25 232 SER A CA 1
ATOM 1765 C C . SER A 1 232 ? -21.781 14.102 9.633 1 96.25 232 SER A C 1
ATOM 1767 O O . SER A 1 232 ? -22.812 14 8.961 1 96.25 232 SER A O 1
ATOM 1769 N N . ASP A 1 233 ? -21.516 13.305 10.625 1 97.31 233 ASP A N 1
ATOM 1770 C CA . ASP A 1 233 ? -22.453 12.258 11.047 1 97.31 233 ASP A CA 1
ATOM 1771 C C . ASP A 1 233 ? -22.438 12.109 12.57 1 97.31 233 ASP A C 1
ATOM 1773 O O . ASP A 1 233 ? -21.469 11.609 13.141 1 97.31 233 ASP A O 1
ATOM 1777 N N . THR A 1 234 ? -23.547 12.422 13.234 1 96.56 234 THR A N 1
ATOM 1778 C CA . THR A 1 234 ? -23.609 12.398 14.688 1 96.56 234 THR A CA 1
ATOM 1779 C C . THR A 1 234 ? -23.578 10.969 15.219 1 96.56 234 THR A C 1
ATOM 1781 O O . THR A 1 234 ? -23.359 10.75 16.406 1 96.56 234 THR A O 1
ATOM 1784 N N . ALA A 1 235 ? -23.781 10.023 14.383 1 96.62 235 ALA A N 1
ATOM 1785 C CA . ALA A 1 235 ? -23.719 8.625 14.805 1 96.62 235 ALA A CA 1
ATOM 1786 C C . ALA A 1 235 ? -22.281 8.172 15 1 96.62 235 ALA A C 1
ATOM 1788 O O . ALA A 1 235 ? -22.031 7.141 15.633 1 96.62 235 ALA A O 1
ATOM 1789 N N . LEU A 1 236 ? -21.312 8.898 14.445 1 96.25 236 LEU A N 1
ATOM 1790 C CA . LEU A 1 236 ? -19.906 8.508 14.492 1 96.25 236 LEU A CA 1
ATOM 1791 C C . LEU A 1 236 ? -19.234 9.023 15.766 1 96.25 236 LEU A C 1
ATOM 1793 O O . LEU A 1 236 ? -18.25 9.758 15.703 1 96.25 236 LEU A O 1
ATOM 1797 N N . ARG A 1 237 ? -19.641 8.469 16.844 1 94.88 237 ARG A N 1
ATOM 1798 C CA . ARG A 1 237 ? -19.172 8.953 18.141 1 94.88 237 ARG A CA 1
ATOM 1799 C C . ARG A 1 237 ? -17.812 8.359 18.484 1 94.88 237 ARG A C 1
ATOM 1801 O O . ARG A 1 237 ? -17.047 8.953 19.25 1 94.88 237 ARG A O 1
ATOM 1808 N N . ASP A 1 238 ? -17.547 7.184 17.812 1 95.25 238 ASP A N 1
ATOM 1809 C CA . ASP A 1 238 ? -16.359 6.465 18.266 1 95.25 238 ASP A CA 1
ATOM 1810 C C . ASP A 1 238 ? -15.383 6.254 17.109 1 95.25 238 ASP A C 1
ATOM 1812 O O . ASP A 1 238 ? -14.359 5.594 17.266 1 95.25 238 ASP A O 1
ATOM 1816 N N . TYR A 1 239 ? -15.766 6.809 15.891 1 95.88 239 TYR A N 1
ATOM 1817 C CA . TYR A 1 239 ? -14.938 6.48 14.742 1 95.88 239 TYR A CA 1
ATOM 1818 C C . TYR A 1 239 ? -14.859 7.656 13.773 1 95.88 239 TYR A C 1
ATOM 1820 O O . TYR A 1 239 ? -15.812 8.422 13.633 1 95.88 239 TYR A O 1
ATOM 1828 N N . HIS A 1 240 ? -13.75 7.797 13.117 1 96.44 240 HIS A N 1
ATOM 1829 C CA . HIS A 1 240 ? -13.641 8.445 11.812 1 96.44 240 HIS A CA 1
ATOM 1830 C C . HIS A 1 240 ? -13.68 7.418 10.688 1 96.44 240 HIS A C 1
ATOM 1832 O O . HIS A 1 240 ? -13.047 6.367 10.766 1 96.44 240 HIS A O 1
ATOM 1838 N N . VAL A 1 241 ? -14.445 7.715 9.688 1 97.62 241 VAL A N 1
ATOM 1839 C CA . VAL A 1 241 ? -14.555 6.777 8.578 1 97.62 241 VAL A CA 1
ATOM 1840 C C . VAL A 1 241 ? -13.992 7.41 7.309 1 97.62 241 VAL A C 1
ATOM 1842 O O . VAL A 1 241 ? -14.336 8.547 6.965 1 97.62 241 VAL A O 1
ATOM 1845 N N . VAL A 1 242 ? -13.062 6.727 6.668 1 97.94 242 VAL A N 1
ATOM 1846 C CA . VAL A 1 242 ? -12.523 7.113 5.367 1 97.94 242 VAL A CA 1
ATOM 1847 C C . VAL A 1 242 ? -12.953 6.102 4.309 1 97.94 242 VAL A C 1
ATOM 1849 O O . VAL A 1 242 ? -12.688 4.906 4.441 1 97.94 242 VAL A O 1
ATOM 1852 N N . GLU A 1 243 ? -13.625 6.57 3.348 1 98.56 243 GLU A N 1
ATOM 1853 C CA . GLU A 1 243 ? -14.023 5.738 2.213 1 98.56 243 GLU A CA 1
ATOM 1854 C C . GLU A 1 243 ? -13.305 6.168 0.938 1 98.56 243 GLU A C 1
ATOM 1856 O O . GLU A 1 243 ? -13.227 7.359 0.634 1 98.56 243 GLU A O 1
ATOM 1861 N N . VAL A 1 244 ? -12.742 5.199 0.212 1 98.81 244 VAL A N 1
ATOM 1862 C CA . VAL A 1 244 ? -11.992 5.484 -1.007 1 98.81 244 VAL A CA 1
ATOM 1863 C C . VAL A 1 244 ? -12.539 4.645 -2.158 1 98.81 244 VAL A C 1
ATOM 1865 O O . VAL A 1 244 ? -12.781 3.445 -2 1 98.81 244 VAL A O 1
ATOM 1868 N N . GLU A 1 245 ? -12.812 5.273 -3.25 1 98.81 245 GLU A N 1
ATOM 1869 C CA . GLU A 1 245 ? -13.195 4.602 -4.488 1 98.81 245 GLU A CA 1
ATOM 1870 C C . GLU A 1 245 ? -12.172 4.855 -5.594 1 98.81 245 GLU A C 1
ATOM 1872 O O . GLU A 1 245 ? -11.883 6.004 -5.926 1 98.81 245 GLU A O 1
ATOM 1877 N N . VAL A 1 246 ? -11.641 3.801 -6.129 1 98.69 246 VAL A N 1
ATOM 1878 C CA . VAL A 1 246 ? -10.672 3.859 -7.219 1 98.69 246 VAL A CA 1
ATOM 1879 C C . VAL A 1 246 ? -11.25 3.174 -8.461 1 98.69 246 VAL A C 1
ATOM 1881 O O . VAL A 1 246 ? -11.867 2.111 -8.359 1 98.69 246 VAL A O 1
ATOM 1884 N N . THR A 1 247 ? -11.086 3.799 -9.617 1 98.31 247 THR A N 1
ATOM 1885 C CA . THR A 1 247 ? -11.469 3.129 -10.859 1 98.31 247 THR A CA 1
ATOM 1886 C C . THR A 1 247 ? -10.297 3.072 -11.828 1 98.31 247 THR A C 1
ATOM 1888 O O . THR A 1 247 ? -9.414 3.932 -11.797 1 98.31 247 THR A O 1
ATOM 1891 N N . GLY A 1 248 ? -10.242 2.023 -12.594 1 96.69 248 GLY A N 1
ATOM 1892 C CA . GLY A 1 248 ? -9.258 1.806 -13.641 1 96.69 248 GLY A CA 1
ATOM 1893 C C . GLY A 1 248 ? -9.867 1.306 -14.938 1 96.69 248 GLY A C 1
ATOM 1894 O O . GLY A 1 248 ? -11.07 1.443 -15.156 1 96.69 248 GLY A O 1
ATOM 1895 N N . PRO A 1 249 ? -9.039 0.763 -15.805 1 95.06 249 PRO A N 1
ATOM 1896 C CA . PRO A 1 249 ? -9.5 0.33 -17.125 1 95.06 249 PRO A CA 1
ATOM 1897 C C . PRO A 1 249 ? -10.453 -0.863 -17.047 1 95.06 249 PRO A C 1
ATOM 1899 O O . PRO A 1 249 ? -10.383 -1.66 -16.109 1 95.06 249 PRO A O 1
ATOM 1902 N N . ASP A 1 250 ? -11.391 -0.967 -18 1 94 250 ASP A N 1
ATOM 1903 C CA . ASP A 1 250 ? -12.227 -2.127 -18.281 1 94 250 ASP A CA 1
ATOM 1904 C C . ASP A 1 250 ? -13.125 -2.457 -17.094 1 94 250 ASP A C 1
ATOM 1906 O O . ASP A 1 250 ? -13.391 -3.627 -16.812 1 94 250 ASP A O 1
ATOM 1910 N N . GLY A 1 251 ? -13.445 -1.459 -16.281 1 95.12 251 GLY A N 1
ATOM 1911 C CA . GLY A 1 251 ? -14.375 -1.659 -15.188 1 95.12 251 GLY A CA 1
ATOM 1912 C C . GLY A 1 251 ? -13.688 -1.976 -13.875 1 95.12 251 GLY A C 1
ATOM 1913 O O . GLY A 1 251 ? -14.344 -2.203 -12.859 1 95.12 251 GLY A O 1
ATOM 1914 N N . PHE A 1 252 ? -12.406 -1.965 -13.875 1 97.12 252 PHE A N 1
ATOM 1915 C CA . PHE A 1 252 ? -11.664 -2.152 -12.633 1 97.12 252 PHE A CA 1
ATOM 1916 C C . PHE A 1 252 ? -12.125 -1.164 -11.57 1 97.12 252 PHE A C 1
ATOM 1918 O O . PHE A 1 252 ? -12.312 0.021 -11.852 1 97.12 252 PHE A O 1
ATOM 1925 N N . SER A 1 253 ? -12.281 -1.656 -10.289 1 98.12 253 SER A N 1
ATOM 1926 C CA . SER A 1 253 ? -12.617 -0.752 -9.195 1 98.12 253 SER A CA 1
ATOM 1927 C C . SER A 1 253 ? -12.172 -1.325 -7.852 1 98.12 253 SER A C 1
ATOM 1929 O O . SER A 1 253 ? -12.055 -2.541 -7.699 1 98.12 253 SER A O 1
ATOM 1931 N N . VAL A 1 254 ? -11.875 -0.465 -6.961 1 98.5 254 VAL A N 1
ATOM 1932 C CA . VAL A 1 254 ? -11.602 -0.811 -5.57 1 98.5 254 VAL A CA 1
ATOM 1933 C C . VAL A 1 254 ? -12.383 0.122 -4.645 1 98.5 254 VAL A C 1
ATOM 1935 O O . VAL A 1 254 ? -12.375 1.341 -4.836 1 98.5 254 VAL A O 1
ATOM 1938 N N . HIS A 1 255 ? -13.078 -0.453 -3.74 1 98.75 255 HIS A N 1
ATOM 1939 C CA . HIS A 1 255 ? -13.781 0.281 -2.691 1 98.75 255 HIS A CA 1
ATOM 1940 C C . HIS A 1 255 ? -13.227 -0.062 -1.313 1 98.75 255 HIS A C 1
ATOM 1942 O O . HIS A 1 255 ? -13.18 -1.233 -0.931 1 98.75 255 HIS A O 1
ATOM 1948 N N . THR A 1 256 ? -12.797 0.939 -0.593 1 98.75 256 THR A N 1
ATOM 1949 C CA . THR A 1 256 ? -12.211 0.751 0.73 1 98.75 256 THR A CA 1
ATOM 1950 C C . THR A 1 256 ? -12.969 1.562 1.776 1 98.75 256 THR A C 1
ATOM 1952 O O . THR A 1 256 ? -13.305 2.729 1.546 1 98.75 256 THR A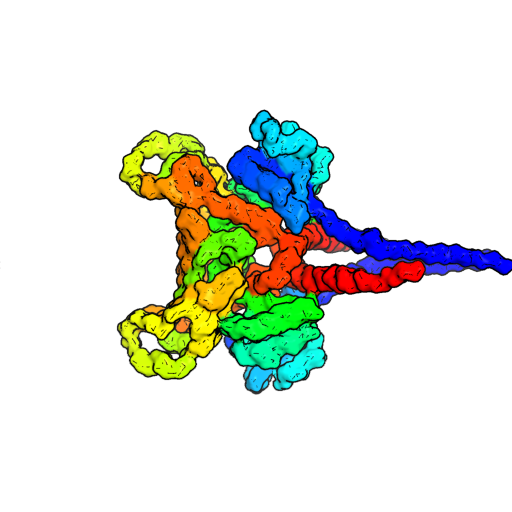 O 1
ATOM 1955 N N . VAL A 1 257 ? -13.281 0.948 2.895 1 98.75 257 VAL A N 1
ATOM 1956 C CA . VAL A 1 257 ? -13.82 1.635 4.062 1 98.75 257 VAL A CA 1
ATOM 1957 C C . VAL A 1 257 ? -12.922 1.386 5.273 1 98.75 257 VAL A C 1
ATOM 1959 O O . VAL A 1 257 ? -12.773 0.246 5.719 1 98.75 257 VAL A O 1
ATOM 1962 N N . ARG A 1 258 ? -12.352 2.396 5.727 1 98.19 258 ARG A N 1
ATOM 1963 C CA . ARG A 1 258 ? -11.5 2.348 6.91 1 98.19 258 ARG A CA 1
ATOM 1964 C C . ARG A 1 258 ? -12.172 3.023 8.094 1 98.19 258 ARG A C 1
ATOM 1966 O O . ARG A 1 258 ? -12.609 4.172 8 1 98.19 258 ARG A O 1
ATOM 1973 N N . ARG A 1 259 ? -12.258 2.316 9.188 1 97.62 259 ARG A N 1
ATOM 1974 C CA . ARG A 1 259 ? -12.797 2.854 10.43 1 97.62 259 ARG A CA 1
ATOM 1975 C C . ARG A 1 259 ? -11.695 3.051 11.469 1 97.62 259 ARG A C 1
ATOM 1977 O O . ARG A 1 259 ? -11.102 2.082 11.938 1 97.62 259 ARG A O 1
ATOM 1984 N N . ASN A 1 260 ? -11.492 4.309 11.789 1 95.75 260 ASN A N 1
ATOM 1985 C CA . ASN A 1 260 ? -10.469 4.699 12.758 1 95.75 260 ASN A CA 1
ATOM 1986 C C . ASN A 1 260 ? -11.078 5.059 14.109 1 95.75 260 ASN A C 1
ATOM 1988 O O . ASN A 1 260 ? -11.82 6.039 14.219 1 95.75 260 ASN A O 1
ATOM 1992 N N . PRO A 1 261 ? -10.727 4.316 15.117 1 95.19 261 PRO A N 1
ATOM 1993 C CA . PRO A 1 261 ? -11.211 4.73 16.438 1 95.19 261 PRO A CA 1
ATOM 1994 C C . PRO A 1 261 ? -10.797 6.152 16.797 1 95.19 261 PRO A C 1
ATOM 1996 O O . PRO A 1 261 ? -9.656 6.551 16.547 1 95.19 261 PRO A O 1
ATOM 1999 N N . ALA A 1 262 ? -11.688 6.91 17.312 1 93.25 262 ALA A N 1
ATOM 2000 C CA . ALA A 1 262 ? -11.445 8.305 17.672 1 93.25 262 ALA A CA 1
ATOM 2001 C C . ALA A 1 262 ? -12.438 8.781 18.719 1 93.25 262 ALA A C 1
ATOM 2003 O O . ALA A 1 262 ? -13.617 8.406 18.688 1 93.25 262 ALA A O 1
ATOM 2004 N N . ARG A 1 263 ? -11.953 9.617 19.578 1 89.81 263 ARG A N 1
ATOM 2005 C CA . ARG A 1 263 ? -12.812 10.234 20.578 1 89.81 263 ARG A CA 1
ATOM 2006 C C . ARG A 1 263 ? -13.484 11.492 20.031 1 89.81 263 ARG A C 1
ATOM 2008 O O . ARG A 1 263 ? -13.016 12.078 19.047 1 89.81 263 ARG A O 1
ATOM 2015 N N . LEU A 1 264 ? -14.602 11.812 20.734 1 88.5 264 LEU A N 1
ATOM 2016 C CA . LEU A 1 264 ? -15.273 13.055 20.359 1 88.5 264 LEU A CA 1
ATOM 2017 C C . LEU A 1 264 ? -14.312 14.242 20.469 1 88.5 264 LEU A C 1
ATOM 2019 O O . LEU A 1 264 ? -13.539 14.336 21.422 1 88.5 264 LEU A O 1
ATOM 2023 N N . GLY A 1 265 ? -14.352 15.039 19.391 1 87 265 GLY A N 1
ATOM 2024 C CA . GLY A 1 265 ? -13.523 16.234 19.391 1 87 265 GLY A CA 1
ATOM 2025 C C . GLY A 1 265 ? -12.156 16.016 18.781 1 87 265 GLY A C 1
ATOM 2026 O O . GLY A 1 265 ? -11.461 16.969 18.453 1 87 265 GLY A O 1
ATOM 2027 N N . ALA A 1 266 ? -11.789 14.75 18.625 1 85 266 ALA A N 1
ATOM 2028 C CA . ALA A 1 266 ? -10.477 14.445 18.062 1 85 266 ALA A CA 1
ATOM 2029 C C . ALA A 1 266 ? -10.469 14.656 16.547 1 85 266 ALA A C 1
ATOM 2031 O O . ALA A 1 266 ? -11.352 14.164 15.844 1 85 266 ALA A O 1
ATOM 2032 N N . VAL A 1 267 ? -9.461 15.266 16.062 1 80.62 267 VAL A N 1
ATOM 2033 C CA . VAL A 1 267 ? -9.328 15.523 14.633 1 80.62 267 VAL A CA 1
ATOM 2034 C C . VAL A 1 267 ? -8.688 14.32 13.953 1 80.62 267 VAL A C 1
ATOM 2036 O O . VAL A 1 267 ? -8.969 14.039 12.781 1 80.62 267 VAL A O 1
ATOM 2039 N N . THR A 1 268 ? -7.84 13.641 14.734 1 80.38 268 THR A N 1
ATOM 2040 C CA . THR A 1 268 ? -7.086 12.508 14.195 1 80.38 268 THR A CA 1
ATOM 2041 C C . THR A 1 268 ? -7.414 11.227 14.961 1 80.38 268 THR A C 1
ATOM 2043 O O . THR A 1 268 ? -7.496 11.242 16.188 1 80.38 268 THR A O 1
ATOM 2046 N N . GLY A 1 269 ? -7.633 10.211 14.203 1 83.81 269 GLY A N 1
ATOM 2047 C CA . GLY A 1 269 ? -7.844 8.914 14.828 1 83.81 269 GLY A CA 1
ATOM 2048 C C . GLY A 1 269 ? -6.57 8.305 15.383 1 83.81 269 GLY A C 1
ATOM 2049 O O . GLY A 1 269 ? -5.473 8.617 14.914 1 83.81 269 GLY A O 1
ATOM 2050 N N . SER A 1 270 ? -6.652 7.406 16.281 1 84.69 270 SER A N 1
ATOM 2051 C CA . SER A 1 270 ? -5.523 6.867 17.031 1 84.69 270 SER A CA 1
ATOM 2052 C C . SER A 1 270 ? -4.605 6.043 16.125 1 84.69 270 SER A C 1
ATOM 2054 O O . SER A 1 270 ? -3.383 6.094 16.266 1 84.69 270 SER A O 1
ATOM 2056 N N . ALA A 1 271 ? -5.168 5.402 15.203 1 83.75 271 ALA A N 1
ATOM 2057 C CA . ALA A 1 271 ? -4.375 4.539 14.336 1 83.75 271 ALA A CA 1
ATOM 2058 C C . ALA A 1 271 ? -3.512 5.359 13.383 1 83.75 271 ALA A C 1
ATOM 2060 O O . ALA A 1 271 ? -2.523 4.859 12.844 1 83.75 271 ALA A O 1
ATOM 2061 N N . THR A 1 272 ? -3.842 6.555 13.219 1 84 272 THR A N 1
ATOM 2062 C CA . THR A 1 272 ? -3.117 7.43 12.297 1 84 272 THR A CA 1
ATOM 2063 C C . THR A 1 272 ? -1.744 7.785 12.859 1 84 272 THR A C 1
ATOM 2065 O O . THR A 1 272 ? -0.799 8.016 12.102 1 84 272 THR A O 1
ATOM 2068 N N . TYR A 1 273 ? -1.588 7.715 14.141 1 86.94 273 TYR A N 1
ATOM 2069 C CA . TYR A 1 273 ? -0.302 7.992 14.773 1 86.94 273 TYR A CA 1
ATOM 2070 C C . TYR A 1 273 ? 0.741 6.961 14.359 1 86.94 273 TYR A C 1
ATOM 2072 O O . TYR A 1 273 ? 1.846 7.316 13.938 1 86.94 273 TYR A O 1
ATOM 2080 N N . ASN A 1 274 ? 0.281 5.773 14.305 1 85.94 274 ASN A N 1
ATOM 2081 C CA . ASN A 1 274 ? 1.186 4.699 13.914 1 85.94 274 ASN A CA 1
ATOM 2082 C C . ASN A 1 274 ? 1.547 4.781 12.43 1 85.94 274 ASN A C 1
ATOM 2084 O O . ASN A 1 274 ? 2.682 4.492 12.047 1 85.94 274 ASN A O 1
ATOM 2088 N N . SER A 1 275 ? 0.556 5.156 11.711 1 84.56 275 SER A N 1
ATOM 2089 C CA . SER A 1 275 ? 0.828 5.293 10.281 1 84.56 275 SER A CA 1
ATOM 2090 C C . SER A 1 275 ? 1.868 6.379 10.023 1 84.56 275 SER A C 1
ATOM 2092 O O . SER A 1 275 ? 2.727 6.227 9.148 1 84.56 275 SER A O 1
ATOM 2094 N N . PHE A 1 276 ? 1.779 7.398 10.773 1 86.25 276 PHE A N 1
ATOM 2095 C CA . PHE A 1 276 ? 2.732 8.492 10.633 1 86.25 276 PHE A CA 1
ATOM 2096 C C . PHE A 1 276 ? 4.129 8.047 11.047 1 86.25 276 PHE A C 1
ATOM 2098 O O . PHE A 1 276 ? 5.109 8.336 10.359 1 86.25 276 PHE A O 1
ATOM 2105 N N . TRP A 1 277 ? 4.211 7.363 12.133 1 88 277 TRP A N 1
ATOM 2106 C CA . TRP A 1 277 ? 5.465 6.809 12.625 1 88 277 TRP A CA 1
ATOM 2107 C C . TRP A 1 277 ? 6.098 5.883 11.594 1 88 277 TRP A C 1
ATOM 2109 O O . TRP A 1 277 ? 7.285 6 11.289 1 88 277 TRP A O 1
ATOM 2119 N N . ASN A 1 278 ? 5.277 5.09 10.953 1 84.12 278 ASN A N 1
ATOM 2120 C CA . ASN A 1 278 ? 5.77 4.152 9.945 1 84.12 278 ASN A CA 1
ATOM 2121 C C . ASN A 1 278 ? 6.27 4.879 8.703 1 84.12 278 ASN A C 1
ATOM 2123 O O . ASN A 1 278 ? 7.219 4.43 8.055 1 84.12 278 ASN A O 1
ATOM 2127 N N . SER A 1 279 ? 5.566 5.922 8.43 1 80.62 279 SER A N 1
ATOM 2128 C CA . SER A 1 279 ? 6.02 6.734 7.309 1 80.62 279 SER A CA 1
ATOM 2129 C C . SER A 1 279 ? 7.398 7.328 7.582 1 80.62 279 SER A C 1
ATOM 2131 O O . SER A 1 279 ? 8.25 7.379 6.688 1 80.62 279 SER A O 1
ATOM 2133 N N . LEU A 1 280 ? 7.602 7.762 8.812 1 81.94 280 LEU A N 1
ATOM 2134 C CA . LEU A 1 280 ? 8.891 8.32 9.195 1 81.94 280 LEU A CA 1
ATOM 2135 C C . LEU A 1 280 ? 9.992 7.266 9.094 1 81.94 280 LEU A C 1
ATOM 2137 O O . LEU A 1 280 ? 11.125 7.578 8.703 1 81.94 280 LEU A O 1
ATOM 2141 N N . LEU A 1 281 ? 9.562 6.027 9.289 1 76.19 281 LEU A N 1
ATOM 2142 C CA . LEU A 1 281 ? 10.516 4.93 9.219 1 76.19 281 LEU A CA 1
ATOM 2143 C C . LEU A 1 281 ? 10.75 4.504 7.773 1 76.19 281 LEU A C 1
ATOM 2145 O O . LEU A 1 281 ? 11.586 3.643 7.504 1 76.19 281 LEU A O 1
ATOM 2149 N N . GLY A 1 282 ? 10.023 5.148 6.816 1 67.5 282 GLY A N 1
ATOM 2150 C CA . GLY A 1 282 ? 10.242 4.859 5.406 1 67.5 282 GLY A CA 1
ATOM 2151 C C . GLY A 1 282 ? 9.328 3.77 4.875 1 67.5 282 GLY A C 1
ATOM 2152 O O . GLY A 1 282 ? 9.453 3.357 3.721 1 67.5 282 GLY A O 1
ATOM 2153 N N . GLU A 1 283 ? 8.367 3.408 5.574 1 58.34 283 GLU A N 1
ATOM 2154 C CA . GLU A 1 283 ? 7.547 2.264 5.199 1 58.34 283 GLU A CA 1
ATOM 2155 C C . GLU A 1 283 ? 6.281 2.713 4.473 1 58.34 283 GLU A C 1
ATOM 2157 O O . GLU A 1 283 ? 5.574 1.895 3.879 1 58.34 283 GLU A O 1
ATOM 2162 N N . SER A 1 284 ? 5.969 3.91 4.414 1 55.38 284 SER A N 1
ATOM 2163 C CA . SER A 1 284 ? 4.652 4.27 3.891 1 55.38 284 SER A CA 1
ATOM 2164 C C . SER A 1 284 ? 4.617 5.727 3.441 1 55.38 284 SER A C 1
ATOM 2166 O O . SER A 1 284 ? 3.701 6.469 3.801 1 55.38 284 SER A O 1
ATOM 2168 N N . CYS A 1 285 ? 5.578 6.156 2.695 1 58.16 285 CYS A N 1
ATOM 2169 C CA . CYS A 1 285 ? 5.523 7.527 2.205 1 58.16 285 CYS A CA 1
ATOM 2170 C C . CYS A 1 285 ? 5.145 7.566 0.729 1 58.16 285 CYS A C 1
ATOM 2172 O O . CYS A 1 285 ? 5.5 6.66 -0.029 1 58.16 285 CYS A O 1
ATOM 2174 N N . ILE A 1 286 ? 4.18 8.414 0.443 1 56.91 286 ILE A N 1
ATOM 2175 C CA . ILE A 1 286 ? 3.883 8.781 -0.938 1 56.91 286 ILE A CA 1
ATOM 2176 C C . ILE A 1 286 ? 4.863 9.852 -1.415 1 56.91 286 ILE A C 1
ATOM 2178 O O . ILE A 1 286 ? 5.133 10.812 -0.698 1 56.91 286 ILE A O 1
ATOM 2182 N N . VAL A 1 287 ? 5.77 9.398 -2.334 1 50.5 287 VAL A N 1
ATOM 2183 C CA . VAL A 1 287 ? 6.785 10.336 -2.801 1 50.5 287 VAL A CA 1
ATOM 2184 C C . VAL A 1 287 ? 6.277 11.078 -4.039 1 50.5 287 VAL A C 1
ATOM 2186 O O . VAL A 1 287 ? 5.633 10.477 -4.902 1 50.5 287 VAL A O 1
ATOM 2189 N N . SER A 1 288 ? 6.137 12.336 -4.07 1 42.09 288 SER A N 1
ATOM 2190 C CA . SER A 1 288 ? 5.754 13.117 -5.246 1 42.09 288 SER A CA 1
ATOM 2191 C C . SER A 1 288 ? 6.723 12.891 -6.398 1 42.09 288 SER A C 1
ATOM 2193 O O . SER A 1 288 ? 7.902 12.602 -6.18 1 42.09 288 SER A O 1
ATOM 2195 N N . GLU A 1 289 ? 6.246 12.367 -7.641 1 45.97 289 GLU A N 1
ATOM 2196 C CA . GLU A 1 289 ? 6.805 11.953 -8.93 1 45.97 289 GLU A CA 1
ATOM 2197 C C . GLU A 1 289 ? 8.109 12.688 -9.219 1 45.97 289 GLU A C 1
ATOM 2199 O O . GLU A 1 289 ? 8.906 12.234 -10.047 1 45.97 289 GLU A O 1
ATOM 2204 N N . THR A 1 290 ? 8.242 13.93 -9.008 1 36.03 290 THR A N 1
ATOM 2205 C CA . THR A 1 290 ? 9.414 14.328 -9.773 1 36.03 290 THR A CA 1
ATOM 2206 C C . THR A 1 290 ? 10.547 13.312 -9.609 1 36.03 290 THR A C 1
ATOM 2208 O O . THR A 1 290 ? 11.422 13.211 -10.461 1 36.03 290 THR A O 1
ATOM 2211 N N . PHE A 1 291 ? 10.539 12.695 -8.594 1 33.06 291 PHE A N 1
ATOM 2212 C CA . PHE A 1 291 ? 11.703 11.859 -8.297 1 33.06 291 PHE A CA 1
ATOM 2213 C C . PHE A 1 291 ? 11.391 10.391 -8.562 1 33.06 291 PHE A C 1
ATOM 2215 O O . PHE A 1 291 ? 12.172 9.508 -8.203 1 33.06 291 PHE A O 1
ATOM 2222 N N . SER A 1 292 ? 10.227 10.086 -8.852 1 36.06 292 SER A N 1
ATOM 2223 C CA . SER A 1 292 ? 9.766 8.703 -8.992 1 36.06 292 SER A CA 1
ATOM 2224 C C . SER A 1 292 ? 10.695 7.902 -9.898 1 36.06 292 SER A C 1
ATOM 2226 O O . SER A 1 292 ? 10.742 6.672 -9.812 1 36.06 292 SER A O 1
ATOM 2228 N N . LYS A 1 293 ? 10.969 8.594 -10.945 1 35.31 293 LYS A N 1
ATOM 2229 C CA . LYS A 1 293 ? 11.812 7.844 -11.867 1 35.31 293 LYS A CA 1
ATOM 2230 C C . LYS A 1 293 ? 13.086 7.371 -11.188 1 35.31 293 LYS A C 1
ATOM 2232 O O . LYS A 1 293 ? 13.68 6.359 -11.586 1 35.31 293 LYS A O 1
ATOM 2237 N N . ILE A 1 294 ? 13.5 8.125 -10.375 1 32.03 294 ILE A N 1
ATOM 2238 C CA . ILE A 1 294 ? 14.742 7.797 -9.695 1 32.03 294 ILE A CA 1
ATOM 2239 C C . ILE A 1 294 ? 14.5 6.672 -8.688 1 32.03 294 ILE A C 1
ATOM 2241 O O . ILE A 1 294 ? 15.414 5.902 -8.375 1 32.03 294 ILE A O 1
ATOM 2245 N N . ARG A 1 295 ? 13.312 6.602 -8.164 1 36.28 295 ARG A N 1
ATOM 2246 C CA . ARG A 1 295 ? 12.945 5.582 -7.188 1 36.28 295 ARG A CA 1
ATOM 2247 C C . ARG A 1 295 ? 13.078 4.18 -7.773 1 36.28 295 ARG A C 1
ATOM 2249 O O . ARG A 1 295 ? 13.391 3.229 -7.059 1 36.28 295 ARG A O 1
ATOM 2256 N N . MET A 1 296 ? 12.539 4.121 -9.008 1 34.88 296 MET A N 1
ATOM 2257 C CA . MET A 1 296 ? 12.555 2.77 -9.562 1 34.88 296 MET A CA 1
ATOM 2258 C C . MET A 1 296 ? 13.961 2.186 -9.516 1 34.88 296 MET A C 1
ATOM 2260 O O . MET A 1 296 ? 14.133 0.975 -9.359 1 34.88 296 MET A O 1
ATOM 2264 N N . LYS A 1 297 ? 14.789 3.061 -9.977 1 34.88 297 LYS A N 1
ATOM 2265 C CA . LYS A 1 297 ? 16.156 2.547 -10.07 1 34.88 297 LYS A CA 1
ATOM 2266 C C . LYS A 1 297 ? 16.688 2.172 -8.695 1 34.88 297 LYS A C 1
ATOM 2268 O O . LYS A 1 297 ? 17.438 1.2 -8.562 1 34.88 297 LYS A O 1
ATOM 2273 N N . SER A 1 298 ? 16.297 2.91 -7.816 1 34.16 298 SER A N 1
ATOM 2274 C CA . SER A 1 298 ? 16.938 2.773 -6.516 1 34.16 298 SER A CA 1
ATOM 2275 C C . SER A 1 298 ? 16.312 1.661 -5.691 1 34.16 298 SER A C 1
ATOM 2277 O O . SER A 1 298 ? 17 0.936 -4.977 1 34.16 298 SER A O 1
ATOM 2279 N N . THR A 1 299 ? 15.023 1.546 -5.773 1 37.31 299 THR A N 1
ATOM 2280 C CA . THR A 1 299 ? 14.43 0.609 -4.828 1 37.31 299 THR A CA 1
ATOM 2281 C C . THR A 1 299 ? 14.859 -0.821 -5.137 1 37.31 299 THR A C 1
ATOM 2283 O O . THR A 1 299 ? 15.242 -1.567 -4.234 1 37.31 299 THR A O 1
ATOM 2286 N N . MET A 1 300 ? 14.641 -1.204 -6.418 1 38.75 300 MET A N 1
ATOM 2287 C CA . MET A 1 300 ? 15.117 -2.566 -6.645 1 38.75 300 MET A CA 1
ATOM 2288 C C . MET A 1 300 ? 16.641 -2.645 -6.484 1 38.75 300 MET A C 1
ATOM 2290 O O . MET A 1 300 ? 17.156 -3.654 -6.012 1 38.75 300 MET A O 1
ATOM 2294 N N . LYS A 1 301 ? 17.219 -1.696 -7.012 1 37.28 301 LYS A N 1
ATOM 2295 C CA . LYS A 1 301 ? 18.672 -1.701 -6.828 1 37.28 301 LYS A CA 1
ATOM 2296 C C . LYS A 1 301 ? 19.031 -1.561 -5.355 1 37.28 301 LYS A C 1
ATOM 2298 O O . LYS A 1 301 ? 19.969 -2.215 -4.875 1 37.28 301 LYS A O 1
ATOM 2303 N N . GLN A 1 302 ? 18.375 -0.708 -4.781 1 35.72 302 GLN A N 1
ATOM 2304 C CA . GLN A 1 302 ? 18.672 -0.502 -3.367 1 35.72 302 GLN A CA 1
ATOM 2305 C C . GLN A 1 302 ? 18.234 -1.711 -2.539 1 35.72 302 GLN A C 1
ATOM 2307 O O . GLN A 1 302 ? 18.906 -2.066 -1.563 1 35.72 302 GLN A O 1
ATOM 2312 N N . LEU A 1 303 ? 17.062 -2.133 -2.891 1 37.81 303 LEU A N 1
ATOM 2313 C CA . LEU A 1 303 ? 16.719 -3.402 -2.256 1 37.81 303 LEU A CA 1
ATOM 2314 C C . LEU A 1 303 ? 17.812 -4.438 -2.496 1 37.81 303 LEU A C 1
ATOM 2316 O O . LEU A 1 303 ? 18.172 -5.199 -1.59 1 37.81 303 LEU A O 1
ATOM 2320 N N . PHE A 1 304 ? 18.344 -4.348 -3.609 1 35.25 304 PHE A N 1
ATOM 2321 C CA . PHE A 1 304 ? 19.438 -5.258 -3.92 1 35.25 304 PHE A CA 1
ATOM 2322 C C . PHE A 1 304 ? 20.719 -4.855 -3.178 1 35.25 304 PHE A C 1
ATOM 2324 O O . PHE A 1 304 ? 21.453 -5.715 -2.701 1 35.25 304 PHE A O 1
ATOM 2331 N N . ILE A 1 305 ? 20.953 -3.699 -3.184 1 30.89 305 ILE A N 1
ATOM 2332 C CA . ILE A 1 305 ? 22.188 -3.256 -2.555 1 30.89 305 ILE A CA 1
ATOM 2333 C C . ILE A 1 305 ? 22.109 -3.467 -1.044 1 30.89 305 ILE A C 1
ATOM 2335 O O . ILE A 1 305 ? 23.094 -3.873 -0.412 1 30.89 305 ILE A O 1
ATOM 2339 N N . ILE A 1 306 ? 21 -3.207 -0.542 1 32.94 306 ILE A N 1
ATOM 2340 C CA . ILE A 1 306 ? 20.922 -3.254 0.914 1 32.94 306 ILE A CA 1
ATOM 2341 C C . ILE A 1 306 ? 21.125 -4.684 1.399 1 32.94 306 ILE A C 1
ATOM 2343 O O . ILE A 1 306 ? 21.734 -4.906 2.447 1 32.94 306 ILE A O 1
ATOM 2347 N N . VAL A 1 307 ? 20.641 -5.617 0.666 1 31 307 VAL A N 1
ATOM 2348 C CA . VAL A 1 307 ? 20.859 -6.988 1.105 1 31 307 VAL A CA 1
ATOM 2349 C C . VAL A 1 307 ? 22.359 -7.25 1.21 1 31 307 VAL A C 1
ATOM 2351 O O . VAL A 1 307 ? 22.812 -7.957 2.113 1 31 307 VAL A O 1
ATOM 2354 N N . THR A 1 308 ? 23.062 -6.691 0.426 1 29.36 308 THR A N 1
ATOM 2355 C CA . THR A 1 308 ? 24.484 -7.02 0.439 1 29.36 308 THR A CA 1
ATOM 2356 C C . THR A 1 308 ? 25.172 -6.414 1.659 1 29.36 308 THR A C 1
ATOM 2358 O O . THR A 1 308 ? 26.031 -7.043 2.271 1 29.36 308 THR A O 1
ATOM 2361 N N . VAL A 1 309 ? 24.797 -5.352 1.976 1 29.58 309 VAL A N 1
ATOM 2362 C CA . VAL A 1 309 ? 25.578 -4.707 3.029 1 29.58 309 VAL A CA 1
ATOM 2363 C C . VAL A 1 309 ? 25.25 -5.34 4.379 1 29.58 309 VAL A C 1
ATOM 2365 O O . VAL A 1 309 ? 26.125 -5.5 5.227 1 29.58 309 VAL A O 1
ATOM 2368 N N . SER A 1 310 ? 24.078 -5.777 4.57 1 31 310 SER A N 1
ATOM 2369 C CA . SER A 1 310 ? 23.75 -6.316 5.887 1 31 310 SER A CA 1
ATOM 2370 C C . SER A 1 310 ? 24.469 -7.629 6.148 1 31 310 SER A C 1
ATOM 2372 O O . SER A 1 310 ? 24.75 -7.977 7.297 1 31 310 SER A O 1
ATOM 2374 N N . LEU A 1 311 ? 24.703 -8.375 5.223 1 31.2 311 LEU A N 1
ATOM 2375 C CA . LEU A 1 311 ? 25.391 -9.633 5.449 1 31.2 311 LEU A CA 1
ATOM 2376 C C . LEU A 1 311 ? 26.844 -9.391 5.883 1 31.2 311 LEU A C 1
ATOM 2378 O O . LEU A 1 311 ? 27.406 -10.195 6.625 1 31.2 311 LEU A O 1
ATOM 2382 N N . THR A 1 312 ? 27.438 -8.461 5.441 1 29.91 312 THR A N 1
ATOM 2383 C CA . THR A 1 312 ? 28.828 -8.297 5.82 1 29.91 312 THR A CA 1
ATOM 2384 C C . THR A 1 312 ? 28.953 -7.977 7.309 1 29.91 312 THR A C 1
ATOM 2386 O O . THR A 1 312 ? 29.922 -8.375 7.957 1 29.91 312 THR A O 1
ATOM 2389 N N . ASN A 1 313 ? 27.938 -7.422 7.836 1 31.22 313 ASN A N 1
ATOM 2390 C CA . ASN A 1 313 ? 28.141 -7.062 9.234 1 31.22 313 ASN A CA 1
ATOM 2391 C C . ASN A 1 313 ? 27.859 -8.242 10.164 1 31.22 313 ASN A C 1
ATOM 2393 O O . ASN A 1 313 ? 28.328 -8.266 11.305 1 31.22 313 ASN A O 1
ATOM 2397 N N . GLN A 1 314 ? 27.094 -9.195 9.844 1 30.3 314 GLN A N 1
ATOM 2398 C CA . GLN A 1 314 ? 26.891 -10.289 10.789 1 30.3 314 GLN A CA 1
ATOM 2399 C C . GLN A 1 314 ? 28.125 -11.203 10.836 1 30.3 314 GLN A C 1
ATOM 2401 O O . GLN A 1 314 ? 28.359 -11.883 11.828 1 30.3 314 GLN A O 1
ATOM 2406 N N . SER A 1 315 ? 28.891 -11.367 9.883 1 29.45 315 SER A N 1
ATOM 2407 C CA . SER A 1 315 ? 30.047 -12.25 9.992 1 29.45 315 SER A CA 1
ATOM 2408 C C . SER A 1 315 ? 31.094 -11.68 10.945 1 29.45 315 SER A C 1
ATOM 2410 O O . SER A 1 315 ? 31.922 -12.414 11.469 1 29.45 315 SER A O 1
ATOM 2412 N N . LEU A 1 316 ? 31.156 -10.422 11.219 1 29.45 316 LEU A N 1
ATOM 2413 C CA . LEU A 1 316 ? 32.219 -9.945 12.078 1 29.45 316 LEU A CA 1
ATOM 2414 C C . LEU A 1 316 ? 31.953 -10.281 13.539 1 29.45 316 LEU A C 1
ATOM 2416 O O . LEU A 1 316 ? 32.875 -10.383 14.344 1 29.45 316 LEU A O 1
ATOM 2420 N N . PHE A 1 317 ? 30.672 -10.477 13.938 1 29.38 317 PHE A N 1
ATOM 2421 C CA . PHE A 1 317 ? 30.484 -10.688 15.375 1 29.38 317 PHE A CA 1
ATOM 2422 C C . PHE A 1 317 ? 30.875 -12.109 15.766 1 29.38 317 PHE A C 1
ATOM 2424 O O . PHE A 1 317 ? 31.078 -12.406 16.938 1 29.38 317 PHE A O 1
ATOM 2431 N N . GLN A 1 318 ? 30.891 -13.07 14.93 1 26.47 318 GLN A N 1
ATOM 2432 C CA . GLN A 1 318 ? 31.156 -14.383 15.508 1 26.47 318 GLN A CA 1
ATOM 2433 C C . GLN A 1 318 ? 32.656 -14.594 15.734 1 26.47 318 GLN A C 1
ATOM 2435 O O . GLN A 1 318 ? 33.062 -15.617 16.297 1 26.47 318 GLN A O 1
ATOM 2440 N N . THR A 1 319 ? 33.531 -13.859 15.125 1 27.27 319 THR A N 1
ATOM 2441 C CA . THR A 1 319 ? 34.906 -14.289 15.352 1 27.27 319 THR A CA 1
ATOM 2442 C C . THR A 1 319 ? 35.438 -13.797 16.703 1 27.27 319 THR A C 1
ATOM 2444 O O . THR A 1 319 ? 36.625 -13.867 16.984 1 27.27 319 THR A O 1
ATOM 2447 N N . GLY A 1 320 ? 34.719 -13.203 17.625 1 25.95 320 GLY A N 1
ATOM 2448 C CA . GLY A 1 320 ? 35.344 -12.953 18.922 1 25.95 320 GLY A CA 1
ATOM 2449 C C . GLY A 1 320 ? 35.75 -14.227 19.641 1 25.95 320 GLY A C 1
ATOM 2450 O O . GLY A 1 320 ? 35.219 -14.508 20.734 1 25.95 320 GLY A O 1
ATOM 2451 N N . LYS A 1 321 ? 36.031 -15.406 19.016 1 27.41 321 LYS A N 1
ATOM 2452 C CA . LYS A 1 321 ? 36.531 -16.422 19.922 1 27.41 321 LYS A CA 1
ATOM 2453 C C . LYS A 1 321 ? 37.75 -15.938 20.688 1 27.41 321 LYS A C 1
ATOM 2455 O O . LYS A 1 321 ? 38.281 -14.875 20.391 1 27.41 321 LYS A O 1
ATOM 2460 N N . SER A 1 322 ? 38.875 -16.812 20.766 1 24.25 322 SER A N 1
ATOM 2461 C CA . SER A 1 322 ? 39.781 -17.391 21.734 1 24.25 322 SER A CA 1
ATOM 2462 C C . SER A 1 322 ? 41.031 -16.531 21.875 1 24.25 322 SER A C 1
ATOM 2464 O O . SER A 1 322 ? 41.969 -16.625 21.047 1 24.25 322 SER A O 1
ATOM 2466 N N . PHE A 1 323 ? 41.125 -15.234 21.844 1 22.83 323 PHE A N 1
ATOM 2467 C CA . PHE A 1 323 ? 42.438 -14.789 22.297 1 22.83 323 PHE A CA 1
ATOM 2468 C C . PHE A 1 323 ? 42.719 -15.297 23.703 1 22.83 323 PHE A C 1
ATOM 2470 O O . PHE A 1 323 ? 42 -15.008 24.641 1 22.83 323 PHE A O 1
ATOM 2477 N N . GLU A 1 324 ? 43.281 -16.578 23.844 1 21.92 324 GLU A N 1
ATOM 2478 C CA . GLU A 1 324 ? 44 -17.125 24.969 1 21.92 324 GLU A CA 1
ATOM 2479 C C . GLU A 1 324 ? 45.094 -16.156 25.469 1 21.92 324 GLU A C 1
ATOM 2481 O O . GLU A 1 324 ? 45.875 -15.641 24.672 1 21.92 324 GLU A O 1
ATOM 2486 N N . LEU A 1 325 ? 44.75 -15.344 26.469 1 21.38 325 LEU A N 1
ATOM 2487 C CA . LEU A 1 325 ? 45.688 -14.828 27.453 1 21.38 325 LEU A CA 1
ATOM 2488 C C . LEU A 1 325 ? 46.656 -15.914 27.906 1 21.38 325 LEU A C 1
ATOM 2490 O O . LEU A 1 325 ? 46.25 -16.938 28.453 1 21.38 325 LEU A O 1
ATOM 2494 N N . GLY A 1 326 ? 47.719 -16.312 27.094 1 20.03 326 GLY A N 1
ATOM 2495 C CA . GLY A 1 326 ? 48.969 -16.656 27.734 1 20.03 326 GLY A CA 1
ATOM 2496 C C . GLY A 1 326 ? 49.625 -15.492 28.469 1 20.03 326 GLY A C 1
ATOM 2497 O O . GLY A 1 326 ? 49.406 -14.336 28.109 1 20.03 326 GLY A O 1
ATOM 2498 N N . MET B 1 1 ? 68.625 16.016 -16.703 1 26.52 1 MET B N 1
ATOM 2499 C CA . MET B 1 1 ? 67.438 16.859 -16.5 1 26.52 1 MET B CA 1
ATOM 2500 C C . MET B 1 1 ? 66.125 16.141 -16.891 1 26.52 1 MET B C 1
ATOM 2502 O O . MET B 1 1 ? 65.562 16.406 -17.953 1 26.52 1 MET B O 1
ATOM 2506 N N . VAL B 1 2 ? 66 14.844 -16.734 1 29.52 2 VAL B N 1
ATOM 2507 C CA . VAL B 1 2 ? 65.062 13.867 -17.25 1 29.52 2 VAL B CA 1
ATOM 2508 C C . VAL B 1 2 ? 63.719 14.094 -16.609 1 29.52 2 VAL B C 1
ATOM 2510 O O . VAL B 1 2 ? 63.562 13.961 -15.383 1 29.52 2 VAL B O 1
ATOM 2513 N N . TRP B 1 3 ? 62.969 15.125 -17.172 1 25.06 3 TRP B N 1
ATOM 2514 C CA . TRP B 1 3 ? 61.594 15.508 -16.828 1 25.06 3 TRP B CA 1
ATOM 2515 C C . TRP B 1 3 ? 60.656 14.305 -16.938 1 25.06 3 TRP B C 1
ATOM 2517 O O . TRP B 1 3 ? 60.469 13.758 -18.031 1 25.06 3 TRP B O 1
ATOM 2527 N N . ALA B 1 4 ? 60.75 13.406 -15.977 1 27.23 4 ALA B N 1
ATOM 2528 C CA . ALA B 1 4 ? 59.781 12.312 -15.852 1 27.23 4 ALA B CA 1
ATOM 2529 C C . ALA B 1 4 ? 58.344 12.828 -15.922 1 27.23 4 ALA B C 1
ATOM 2531 O O . ALA B 1 4 ? 57.938 13.68 -15.133 1 27.23 4 ALA B O 1
ATOM 2532 N N . PHE B 1 5 ? 57.812 12.945 -17.172 1 26.8 5 PHE B N 1
ATOM 2533 C CA . PHE B 1 5 ? 56.438 13.219 -17.5 1 26.8 5 PHE B CA 1
ATOM 2534 C C . PHE B 1 5 ? 55.5 12.336 -16.688 1 26.8 5 PHE B C 1
ATOM 2536 O O . PHE B 1 5 ? 55.531 11.109 -16.797 1 26.8 5 PHE B O 1
ATOM 2543 N N . ILE B 1 6 ? 55.25 12.688 -15.422 1 26.92 6 ILE B N 1
ATOM 2544 C CA . ILE B 1 6 ? 54.188 12.094 -14.641 1 26.92 6 ILE B CA 1
ATOM 2545 C C . ILE B 1 6 ? 52.875 12.156 -15.438 1 26.92 6 ILE B C 1
ATOM 2547 O O . ILE B 1 6 ? 52.375 13.242 -15.742 1 26.92 6 ILE B O 1
ATOM 2551 N N . SER B 1 7 ? 52.75 11.234 -16.438 1 25.23 7 SER B N 1
ATOM 2552 C CA . SER B 1 7 ? 51.469 11.078 -17.109 1 25.23 7 SER B CA 1
ATOM 2553 C C . SER B 1 7 ? 50.312 11.031 -16.094 1 25.23 7 SER B C 1
ATOM 2555 O O . SER B 1 7 ? 50.25 10.133 -15.258 1 25.23 7 SER B O 1
ATOM 2557 N N . LEU B 1 8 ? 49.875 12.211 -15.664 1 27.14 8 LEU B N 1
ATOM 2558 C CA . LEU B 1 8 ? 48.594 12.344 -14.977 1 27.14 8 LEU B CA 1
ATOM 2559 C C . LEU B 1 8 ? 47.531 11.562 -15.711 1 27.14 8 LEU B C 1
ATOM 2561 O O . LEU B 1 8 ? 47.219 11.852 -16.875 1 27.14 8 LEU B O 1
ATOM 2565 N N . PHE B 1 9 ? 47.469 10.234 -15.43 1 27.42 9 PHE B N 1
ATOM 2566 C CA . PHE B 1 9 ? 46.312 9.438 -15.805 1 27.42 9 PHE B CA 1
ATOM 2567 C C . PHE B 1 9 ? 45 10.203 -15.547 1 27.42 9 PHE B C 1
ATOM 2569 O O . PHE B 1 9 ? 44.688 10.492 -14.391 1 27.42 9 PHE B O 1
ATOM 2576 N N . THR B 1 10 ? 44.688 11.172 -16.422 1 27.48 10 THR B N 1
ATOM 2577 C CA . THR B 1 10 ? 43.344 11.664 -16.562 1 27.48 10 THR B CA 1
ATOM 2578 C C . THR B 1 10 ? 42.344 10.508 -16.594 1 27.48 10 THR B C 1
ATOM 2580 O O . THR B 1 10 ? 42.312 9.734 -17.547 1 27.48 10 THR B O 1
ATOM 2583 N N . ILE B 1 11 ? 42.219 9.875 -15.406 1 27.16 11 ILE B N 1
ATOM 2584 C CA . ILE B 1 11 ? 41 9.055 -15.352 1 27.16 11 ILE B CA 1
ATOM 2585 C C . ILE B 1 11 ? 39.844 9.812 -15.984 1 27.16 11 ILE B C 1
ATOM 2587 O O . ILE B 1 11 ? 39.469 10.883 -15.5 1 27.16 11 ILE B O 1
ATOM 2591 N N . SER B 1 12 ? 39.844 9.789 -17.328 1 27.09 12 SER B N 1
ATOM 2592 C CA . SER B 1 12 ? 38.719 10.367 -18.078 1 27.09 12 SER B CA 1
ATOM 2593 C C . SER B 1 12 ? 37.406 10.086 -17.406 1 27.09 12 SER B C 1
ATOM 2595 O O . SER B 1 12 ? 37.156 8.977 -16.922 1 27.09 12 SER B O 1
ATOM 2597 N N . ALA B 1 13 ? 36.75 11.148 -16.969 1 28.7 13 ALA B N 1
ATOM 2598 C CA . ALA B 1 13 ? 35.344 11.25 -16.578 1 28.7 13 ALA B CA 1
ATOM 2599 C C . ALA B 1 13 ? 34.469 10.375 -17.453 1 28.7 13 ALA B C 1
ATOM 2601 O O . ALA B 1 13 ? 33.25 10.289 -17.234 1 28.7 13 ALA B O 1
ATOM 2602 N N . GLN B 1 14 ? 34.938 10.078 -18.672 1 29.67 14 GLN B N 1
ATOM 2603 C CA . GLN B 1 14 ? 34.156 9.234 -19.562 1 29.67 14 GLN B CA 1
ATOM 2604 C C . GLN B 1 14 ? 33.781 7.91 -18.906 1 29.67 14 GLN B C 1
ATOM 2606 O O . GLN B 1 14 ? 32.688 7.375 -19.109 1 29.67 14 GLN B O 1
ATOM 2611 N N . ASP B 1 15 ? 34.75 7.223 -18.328 1 29.33 15 ASP B N 1
ATOM 2612 C CA . ASP B 1 15 ? 34.594 5.832 -17.922 1 29.33 15 ASP B CA 1
ATOM 2613 C C . ASP B 1 15 ? 33.75 5.734 -16.641 1 29.33 15 ASP B C 1
ATOM 2615 O O . ASP B 1 15 ? 33.469 4.633 -16.172 1 29.33 15 ASP B O 1
ATOM 2619 N N . MET B 1 16 ? 33.844 6.785 -15.82 1 26.73 16 MET B N 1
ATOM 2620 C CA . MET B 1 16 ? 33 6.652 -14.648 1 26.73 16 MET B CA 1
ATOM 2621 C C . MET B 1 16 ? 31.516 6.828 -15.039 1 26.73 16 MET B C 1
ATOM 2623 O O . MET B 1 16 ? 30.734 7.41 -14.289 1 26.73 16 MET B O 1
ATOM 2627 N N . ALA B 1 17 ? 31.234 7.301 -16.266 1 31.48 17 ALA B N 1
ATOM 2628 C CA . ALA B 1 17 ? 29.844 7.074 -16.688 1 31.48 17 ALA B CA 1
ATOM 2629 C C . ALA B 1 17 ? 29.328 5.75 -16.141 1 31.48 17 ALA B C 1
ATOM 2631 O O . ALA B 1 17 ? 29.766 4.68 -16.562 1 31.48 17 ALA B O 1
ATOM 2632 N N . THR B 1 18 ? 29.141 5.691 -14.82 1 34.97 18 THR B N 1
ATOM 2633 C CA . THR B 1 18 ? 28.609 4.508 -14.141 1 34.97 18 THR B CA 1
ATOM 2634 C C . THR B 1 18 ? 27.641 3.746 -15.047 1 34.97 18 THR B C 1
ATOM 2636 O O . THR B 1 18 ? 26.594 4.266 -15.398 1 34.97 18 THR B O 1
ATOM 2639 N N . THR B 1 19 ? 27.953 3.248 -16.141 1 38.03 19 THR B N 1
ATOM 2640 C CA . THR B 1 19 ? 27.156 2.264 -16.875 1 38.03 19 THR B CA 1
ATOM 2641 C C . THR B 1 19 ? 26.172 1.561 -15.953 1 38.03 19 THR B C 1
ATOM 2643 O O . THR B 1 19 ? 26.547 0.695 -15.164 1 38.03 19 THR B O 1
ATOM 2646 N N . SER B 1 20 ? 25.422 2.295 -15.211 1 47.31 20 SER B N 1
ATOM 2647 C CA . SER B 1 20 ? 24.406 1.729 -14.328 1 47.31 20 SER B CA 1
ATOM 2648 C C . SER B 1 20 ? 23.812 0.446 -14.906 1 47.31 20 SER B C 1
ATOM 2650 O O . SER B 1 20 ? 23.203 0.467 -15.977 1 47.31 20 SER B O 1
ATOM 2652 N N . SER B 1 21 ? 24.531 -0.733 -14.961 1 61.09 21 SER B N 1
ATOM 2653 C CA . SER B 1 21 ? 24.297 -2.051 -15.539 1 61.09 21 SER B CA 1
ATOM 2654 C C . SER B 1 21 ? 22.828 -2.465 -15.367 1 61.09 21 SER B C 1
ATOM 2656 O O . SER B 1 21 ? 22.219 -2.189 -14.336 1 61.09 21 SER B O 1
ATOM 2658 N N . SER B 1 22 ? 22.094 -2.65 -16.438 1 80.81 22 SER B N 1
ATOM 2659 C CA . SER B 1 22 ? 20.734 -3.166 -16.516 1 80.81 22 SER B CA 1
ATOM 2660 C C . SER B 1 22 ? 20.562 -4.43 -15.672 1 80.81 22 SER B C 1
ATOM 2662 O O . SER B 1 22 ? 21.5 -5.23 -15.562 1 80.81 22 SER B O 1
ATOM 2664 N N . LEU B 1 23 ? 19.547 -4.453 -14.945 1 85.94 23 LEU B N 1
ATOM 2665 C CA . LEU B 1 23 ? 19.188 -5.668 -14.227 1 85.94 23 LEU B CA 1
ATOM 2666 C C . LEU B 1 23 ? 18.766 -6.773 -15.188 1 85.94 23 LEU B C 1
ATOM 2668 O O . LEU B 1 23 ? 17.922 -6.551 -16.062 1 85.94 23 LEU B O 1
ATOM 2672 N N . ARG B 1 24 ? 19.422 -7.871 -15.07 1 93.38 24 ARG B N 1
ATOM 2673 C CA . ARG B 1 24 ? 19.109 -9.016 -15.922 1 93.38 24 ARG B CA 1
ATOM 2674 C C . ARG B 1 24 ? 18.047 -9.898 -15.273 1 93.38 24 ARG B C 1
ATOM 2676 O O . ARG B 1 24 ? 18.25 -10.422 -14.18 1 93.38 24 ARG B O 1
ATOM 2683 N N . ILE B 1 25 ? 16.938 -10.078 -15.984 1 95.69 25 ILE B N 1
ATOM 2684 C CA . ILE B 1 25 ? 15.781 -10.75 -15.422 1 95.69 25 ILE B CA 1
ATOM 2685 C C . ILE B 1 25 ? 15.586 -12.109 -16.109 1 95.69 25 ILE B C 1
ATOM 2687 O O . ILE B 1 25 ? 15.562 -12.195 -17.328 1 95.69 25 ILE B O 1
ATOM 2691 N N . GLY B 1 26 ? 15.539 -13.18 -15.328 1 97.5 26 GLY B N 1
ATOM 2692 C CA . GLY B 1 26 ? 15.117 -14.477 -15.828 1 97.5 26 GLY B CA 1
ATOM 2693 C C . GLY B 1 26 ? 13.648 -14.766 -15.57 1 97.5 26 GLY B C 1
ATOM 2694 O O . GLY B 1 26 ? 13.164 -14.594 -14.453 1 97.5 26 GLY B O 1
ATOM 2695 N N . ILE B 1 27 ? 12.945 -15.18 -16.609 1 98 27 ILE B N 1
ATOM 2696 C CA . ILE B 1 27 ? 11.523 -15.484 -16.484 1 98 27 ILE B CA 1
ATOM 2697 C C . ILE B 1 27 ? 11.305 -16.984 -16.562 1 98 27 ILE B C 1
ATOM 2699 O O . ILE B 1 27 ? 11.648 -17.625 -17.578 1 98 27 ILE B O 1
ATOM 2703 N N . VAL B 1 28 ? 10.781 -17.547 -15.484 1 97.94 28 VAL B N 1
ATOM 2704 C CA . VAL B 1 28 ? 10.453 -18.969 -15.438 1 97.94 28 VAL B CA 1
ATOM 2705 C C . VAL B 1 28 ? 8.945 -19.156 -15.531 1 97.94 28 VAL B C 1
ATOM 2707 O O . VAL B 1 28 ? 8.227 -19 -14.547 1 97.94 28 VAL B O 1
ATOM 2710 N N . GLY B 1 29 ? 8.469 -19.578 -16.625 1 96.94 29 GLY B N 1
ATOM 2711 C CA . GLY B 1 29 ? 7.051 -19.656 -16.953 1 96.94 29 GLY B CA 1
ATOM 2712 C C . GLY B 1 29 ? 6.645 -18.734 -18.078 1 96.94 29 GLY B C 1
ATOM 2713 O O . GLY B 1 29 ? 6.988 -17.547 -18.062 1 96.94 29 GLY B O 1
ATOM 2714 N N . TYR B 1 30 ? 5.883 -19.266 -19.031 1 96.56 30 TYR B N 1
ATOM 2715 C CA . TYR B 1 30 ? 5.492 -18.484 -20.203 1 96.56 30 TYR B CA 1
ATOM 2716 C C . TYR B 1 30 ? 4.004 -18.656 -20.5 1 96.56 30 TYR B C 1
ATOM 2718 O O . TYR B 1 30 ? 3.611 -18.828 -21.656 1 96.56 30 TYR B O 1
ATOM 2726 N N . GLY B 1 31 ? 3.281 -18.719 -19.375 1 91.44 31 GLY B N 1
ATOM 2727 C CA . GLY B 1 31 ? 1.847 -18.531 -19.516 1 91.44 31 GLY B CA 1
ATOM 2728 C C . GLY B 1 31 ? 1.465 -17.078 -19.781 1 91.44 31 GLY B C 1
ATOM 2729 O O . GLY B 1 31 ? 2.291 -16.297 -20.25 1 91.44 31 GLY B O 1
ATOM 2730 N N . HIS B 1 32 ? 0.264 -16.703 -19.531 1 89.69 32 HIS B N 1
ATOM 2731 C CA . HIS B 1 32 ? -0.209 -15.367 -19.844 1 89.69 32 HIS B CA 1
ATOM 2732 C C . HIS B 1 32 ? 0.625 -14.312 -19.125 1 89.69 32 HIS B C 1
ATOM 2734 O O . HIS B 1 32 ? 1.035 -13.32 -19.734 1 89.69 32 HIS B O 1
ATOM 2740 N N . LEU B 1 33 ? 0.84 -14.562 -17.891 1 91.25 33 LEU B N 1
ATOM 2741 C CA . LEU B 1 33 ? 1.623 -13.609 -17.109 1 91.25 33 LEU B CA 1
ATOM 2742 C C . LEU B 1 33 ? 3.072 -13.578 -17.578 1 91.25 33 LEU B C 1
ATOM 2744 O O . LEU B 1 33 ? 3.664 -12.5 -17.719 1 91.25 33 LEU B O 1
ATOM 2748 N N . GLY B 1 34 ? 3.67 -14.734 -17.812 1 94.94 34 GLY B N 1
ATOM 2749 C CA . GLY B 1 34 ? 5.023 -14.797 -18.344 1 94.94 34 GLY B CA 1
ATOM 2750 C C . GLY B 1 34 ? 5.172 -14.086 -19.672 1 94.94 34 GLY B C 1
ATOM 2751 O O . GLY B 1 34 ? 6.129 -13.336 -19.875 1 94.94 34 GLY B O 1
ATOM 2752 N N . GLN B 1 35 ? 4.238 -14.266 -20.531 1 94.88 35 GLN B N 1
ATOM 2753 C CA . GLN B 1 35 ? 4.223 -13.602 -21.828 1 94.88 35 GLN B CA 1
ATOM 2754 C C . GLN B 1 35 ? 4.168 -12.086 -21.656 1 94.88 35 GLN B C 1
ATOM 2756 O O . GLN B 1 35 ? 4.918 -11.352 -22.312 1 94.88 35 GLN B O 1
ATOM 2761 N N . TYR B 1 36 ? 3.307 -11.68 -20.828 1 93.62 36 TYR B N 1
ATOM 2762 C CA . TYR B 1 36 ? 3.148 -10.25 -20.562 1 93.62 36 TYR B CA 1
ATOM 2763 C C . TYR B 1 36 ? 4.457 -9.641 -20.062 1 93.62 36 TYR B C 1
ATOM 2765 O O . TYR B 1 36 ? 4.895 -8.602 -20.578 1 93.62 36 TYR B O 1
ATOM 2773 N N . LEU B 1 37 ? 5.121 -10.273 -19.125 1 94.88 37 LEU B N 1
ATOM 2774 C CA . LEU B 1 37 ? 6.355 -9.758 -18.562 1 94.88 37 LEU B CA 1
ATOM 2775 C C . LEU B 1 37 ? 7.473 -9.734 -19.594 1 94.88 37 LEU B C 1
ATOM 2777 O O . LEU B 1 37 ? 8.219 -8.758 -19.688 1 94.88 37 LEU B O 1
ATOM 2781 N N . VAL B 1 38 ? 7.582 -10.82 -20.359 1 96.69 38 VAL B N 1
ATOM 2782 C CA . VAL B 1 38 ? 8.609 -10.898 -21.406 1 96.69 38 VAL B CA 1
ATOM 2783 C C . VAL B 1 38 ? 8.406 -9.773 -22.422 1 96.69 38 VAL B C 1
ATOM 2785 O O . VAL B 1 38 ? 9.359 -9.062 -22.766 1 96.69 38 VAL B O 1
ATOM 2788 N N . GLU B 1 39 ? 7.18 -9.602 -22.812 1 95.75 39 GLU B N 1
ATOM 2789 C CA . GLU B 1 39 ? 6.859 -8.547 -23.766 1 95.75 39 GLU B CA 1
ATOM 2790 C C . GLU B 1 39 ? 7.207 -7.172 -23.203 1 95.75 39 GLU B C 1
ATOM 2792 O O . GLU B 1 39 ? 7.789 -6.336 -23.906 1 95.75 39 GLU B O 1
ATOM 2797 N N . ARG B 1 40 ? 6.848 -6.934 -22 1 93.69 40 ARG B N 1
ATOM 2798 C CA . ARG B 1 40 ? 7.129 -5.648 -21.359 1 93.69 40 ARG B CA 1
ATOM 2799 C C . ARG B 1 40 ? 8.633 -5.41 -21.266 1 93.69 40 ARG B C 1
ATOM 2801 O O . ARG B 1 40 ? 9.102 -4.297 -21.5 1 93.69 40 ARG B O 1
ATOM 2808 N N . ILE B 1 41 ? 9.398 -6.41 -20.906 1 93.69 41 ILE B N 1
ATOM 2809 C CA . ILE B 1 41 ? 10.844 -6.258 -20.766 1 93.69 41 ILE B CA 1
ATOM 2810 C C . ILE B 1 41 ? 11.477 -6.008 -22.125 1 93.69 41 ILE B C 1
ATOM 2812 O O . ILE B 1 41 ? 12.336 -5.137 -22.266 1 93.69 41 ILE B O 1
ATOM 2816 N N . LEU B 1 42 ? 11.031 -6.746 -23.094 1 94.62 42 LEU B N 1
ATOM 2817 C CA . LEU B 1 42 ? 11.594 -6.594 -24.438 1 94.62 42 LEU B CA 1
ATOM 2818 C C . LEU B 1 42 ? 11.273 -5.219 -25 1 94.62 42 LEU B C 1
ATOM 2820 O O . LEU B 1 42 ? 12.117 -4.602 -25.656 1 94.62 42 LEU B O 1
ATOM 2824 N N . ASN B 1 43 ? 10.086 -4.695 -24.688 1 93.75 43 ASN B N 1
ATOM 2825 C CA . ASN B 1 43 ? 9.633 -3.451 -25.297 1 93.75 43 ASN B CA 1
ATOM 2826 C C . ASN B 1 43 ? 10.07 -2.234 -24.484 1 93.75 43 ASN B C 1
ATOM 2828 O O . ASN B 1 43 ? 10.445 -1.207 -25.062 1 93.75 43 ASN B O 1
ATOM 2832 N N . ASP B 1 44 ? 10.008 -2.4 -23.156 1 89.12 44 ASP B N 1
ATOM 2833 C CA . ASP B 1 44 ? 10.164 -1.224 -22.297 1 89.12 44 ASP B CA 1
ATOM 2834 C C . ASP B 1 44 ? 11.352 -1.375 -21.359 1 89.12 44 ASP B C 1
ATOM 2836 O O . ASP B 1 44 ? 11.742 -0.422 -20.688 1 89.12 44 ASP B O 1
ATOM 2840 N N . GLY B 1 45 ? 11.898 -2.486 -21.344 1 87.38 45 GLY B N 1
ATOM 2841 C CA . GLY B 1 45 ? 12.875 -2.828 -20.312 1 87.38 45 GLY B CA 1
ATOM 2842 C C . GLY B 1 45 ? 14.141 -2 -20.391 1 87.38 45 GLY B C 1
ATOM 2843 O O . GLY B 1 45 ? 14.664 -1.559 -19.375 1 87.38 45 GLY B O 1
ATOM 2844 N N . ALA B 1 46 ? 14.617 -1.742 -21.531 1 85.62 46 ALA B N 1
ATOM 2845 C CA . ALA B 1 46 ? 15.875 -1.02 -21.703 1 85.62 46 ALA B CA 1
ATOM 2846 C C . ALA B 1 46 ? 15.797 0.371 -21.078 1 85.62 46 ALA B C 1
ATOM 2848 O O . ALA B 1 46 ? 16.703 0.785 -20.344 1 85.62 46 ALA B O 1
ATOM 2849 N N . ALA B 1 47 ? 14.719 1.004 -21.25 1 81.56 47 ALA B N 1
ATOM 2850 C CA . ALA B 1 47 ? 14.523 2.355 -20.719 1 81.56 47 ALA B CA 1
ATOM 2851 C C . ALA B 1 47 ? 14.375 2.34 -19.203 1 81.56 47 ALA B C 1
ATOM 2853 O O . ALA B 1 47 ? 14.602 3.355 -18.547 1 81.56 47 ALA B O 1
ATOM 2854 N N . LEU B 1 48 ? 14.07 1.132 -18.766 1 78.81 48 LEU B N 1
ATOM 2855 C CA . LEU B 1 48 ? 13.812 1.012 -17.328 1 78.81 48 LEU B CA 1
ATOM 2856 C C . LEU B 1 48 ? 14.961 0.293 -16.641 1 78.81 48 LEU B C 1
ATOM 2858 O O . LEU B 1 48 ? 14.875 -0.019 -15.445 1 78.81 48 LEU B O 1
ATOM 2862 N N . GLY B 1 49 ? 15.977 0.009 -17.375 1 80.5 49 GLY B N 1
ATOM 2863 C CA . GLY B 1 49 ? 17.156 -0.63 -16.812 1 80.5 49 GLY B CA 1
ATOM 2864 C C . GLY B 1 49 ? 16.984 -2.123 -16.609 1 80.5 49 GLY B C 1
ATOM 2865 O O . GLY B 1 49 ? 17.531 -2.691 -15.664 1 80.5 49 GLY B O 1
ATOM 2866 N N . LEU B 1 50 ? 16.109 -2.746 -17.438 1 88.44 50 LEU B N 1
ATOM 2867 C CA . LEU B 1 50 ? 15.859 -4.184 -17.359 1 88.44 50 LEU B CA 1
ATOM 2868 C C . LEU B 1 50 ? 16.203 -4.855 -18.688 1 88.44 50 LEU B C 1
ATOM 2870 O O . LEU B 1 50 ? 15.953 -4.297 -19.75 1 88.44 50 LEU B O 1
ATOM 2874 N N . THR B 1 51 ? 16.844 -5.957 -18.562 1 93.38 51 THR B N 1
ATOM 2875 C CA . THR B 1 51 ? 17.047 -6.809 -19.734 1 93.38 51 THR B CA 1
ATOM 2876 C C . THR B 1 51 ? 16.703 -8.258 -19.406 1 93.38 51 THR B C 1
ATOM 2878 O O . THR B 1 51 ? 16.656 -8.648 -18.234 1 93.38 51 THR B O 1
ATOM 2881 N N . LEU B 1 52 ? 16.438 -9.008 -20.469 1 95.69 52 LEU B N 1
ATOM 2882 C CA . LEU B 1 52 ? 16.109 -10.414 -20.281 1 95.69 52 LEU B CA 1
ATOM 2883 C C . LEU B 1 52 ? 17.375 -11.273 -20.25 1 95.69 52 LEU B C 1
ATOM 2885 O O . LEU B 1 52 ? 18.25 -11.133 -21.094 1 95.69 52 LEU B O 1
ATOM 2889 N N . ALA B 1 53 ? 17.469 -12.031 -19.266 1 96.69 53 ALA B N 1
ATOM 2890 C CA . ALA B 1 53 ? 18.562 -13 -19.188 1 96.69 53 ALA B CA 1
ATOM 2891 C C . ALA B 1 53 ? 18.188 -14.312 -19.859 1 96.69 53 ALA B C 1
ATOM 2893 O O . ALA B 1 53 ? 18.984 -14.891 -20.594 1 96.69 53 ALA B O 1
ATOM 2894 N N . PHE B 1 54 ? 17 -14.781 -19.547 1 97.81 54 PHE B N 1
ATOM 2895 C CA . PHE B 1 54 ? 16.484 -16 -20.172 1 97.81 54 PHE B CA 1
ATOM 2896 C C . PHE B 1 54 ? 14.977 -16.125 -19.953 1 97.81 54 PHE B C 1
ATOM 2898 O O . PHE B 1 54 ? 14.406 -15.43 -19.109 1 97.81 54 PHE B O 1
ATOM 2905 N N . VAL B 1 55 ? 14.367 -16.922 -20.75 1 98.12 55 VAL B N 1
ATOM 2906 C CA . VAL B 1 55 ? 12.977 -17.359 -20.594 1 98.12 55 VAL B CA 1
ATOM 2907 C C . VAL B 1 55 ? 12.906 -18.891 -20.625 1 98.12 55 VAL B C 1
ATOM 2909 O O . VAL B 1 55 ? 13.531 -19.531 -21.484 1 98.12 55 VAL B O 1
ATOM 2912 N N . TRP B 1 56 ? 12.219 -19.422 -19.656 1 97.88 56 TRP B N 1
ATOM 2913 C CA . TRP B 1 56 ? 12.039 -20.859 -19.594 1 97.88 56 TRP B CA 1
ATOM 2914 C C . TRP B 1 56 ? 10.562 -21.234 -19.516 1 97.88 56 TRP B C 1
ATOM 2916 O O . TRP B 1 56 ? 9.789 -20.547 -18.844 1 97.88 56 TRP B O 1
ATOM 2926 N N . ASN B 1 57 ? 10.211 -22.266 -20.141 1 97.12 57 ASN B N 1
ATOM 2927 C CA . ASN B 1 57 ? 8.906 -22.891 -20.031 1 97.12 57 ASN B CA 1
ATOM 2928 C C . ASN B 1 57 ? 9 -24.422 -20.125 1 97.12 57 ASN B C 1
ATOM 2930 O O . ASN B 1 57 ? 9.891 -24.953 -20.781 1 97.12 57 ASN B O 1
ATOM 2934 N N . ARG B 1 58 ? 8.086 -25.062 -19.422 1 92.44 58 ARG B N 1
ATOM 2935 C CA . ARG B 1 58 ? 8.086 -26.516 -19.453 1 92.44 58 ARG B CA 1
ATOM 2936 C C . ARG B 1 58 ? 8.055 -27.031 -20.891 1 92.44 58 ARG B C 1
ATOM 2938 O O . ARG B 1 58 ? 8.781 -27.969 -21.234 1 92.44 58 ARG B O 1
ATOM 2945 N N . ASN B 1 59 ? 7.164 -26.406 -21.656 1 92.12 59 ASN B N 1
ATOM 2946 C CA . ASN B 1 59 ? 7.117 -26.688 -23.094 1 92.12 59 ASN B CA 1
ATOM 2947 C C . ASN B 1 59 ? 7.855 -25.625 -23.891 1 92.12 59 ASN B C 1
ATOM 2949 O O . ASN B 1 59 ? 7.285 -24.578 -24.219 1 92.12 59 ASN B O 1
ATOM 2953 N N . SER B 1 60 ? 9.023 -25.922 -24.281 1 89.06 60 SER B N 1
ATOM 2954 C CA . SER B 1 60 ? 9.883 -24.938 -24.953 1 89.06 60 SER B CA 1
ATOM 2955 C C . SER B 1 60 ? 9.32 -24.547 -26.312 1 89.06 60 SER B C 1
ATOM 2957 O O . SER B 1 60 ? 9.648 -23.484 -26.844 1 89.06 60 SER B O 1
ATOM 2959 N N . ASP B 1 61 ? 8.516 -25.359 -26.891 1 90.56 61 ASP B N 1
ATOM 2960 C CA . ASP B 1 61 ? 7.941 -25.078 -28.203 1 90.56 61 ASP B CA 1
ATOM 2961 C C . ASP B 1 61 ? 7.094 -23.812 -28.172 1 90.56 61 ASP B C 1
ATOM 2963 O O . ASP B 1 61 ? 6.945 -23.141 -29.188 1 90.56 61 ASP B O 1
ATOM 2967 N N . LYS B 1 62 ? 6.59 -23.516 -26.984 1 90.62 62 LYS B N 1
ATOM 2968 C CA . LYS B 1 62 ? 5.738 -22.344 -26.828 1 90.62 62 LYS B CA 1
ATOM 2969 C C . LYS B 1 62 ? 6.539 -21.047 -26.984 1 90.62 62 LYS B C 1
ATOM 2971 O O . LYS B 1 62 ? 5.965 -19.984 -27.203 1 90.62 62 LYS B O 1
ATOM 2976 N N . LEU B 1 63 ? 7.836 -21.188 -26.891 1 94.75 63 LEU B N 1
ATOM 2977 C CA . LEU B 1 63 ? 8.688 -20 -26.938 1 94.75 63 LEU B CA 1
ATOM 2978 C C . LEU B 1 63 ? 9.195 -19.75 -28.359 1 94.75 63 LEU B C 1
ATOM 2980 O O . LEU B 1 63 ? 9.664 -18.656 -28.672 1 94.75 63 LEU B O 1
ATOM 2984 N N . LYS B 1 64 ? 9.141 -20.734 -29.156 1 91.19 64 LYS B N 1
ATOM 2985 C CA . LYS B 1 64 ? 9.711 -20.672 -30.5 1 91.19 64 LYS B CA 1
ATOM 2986 C C . LYS B 1 64 ? 9.062 -19.562 -31.328 1 91.19 64 LYS B C 1
ATOM 2988 O O . LYS B 1 64 ? 7.836 -19.469 -31.375 1 91.19 64 LYS B O 1
ATOM 2993 N N . GLY B 1 65 ? 9.898 -18.719 -31.891 1 91.12 65 GLY B N 1
ATOM 2994 C CA . GLY B 1 65 ? 9.406 -17.656 -32.75 1 91.12 65 GLY B CA 1
ATOM 2995 C C . GLY B 1 65 ? 8.914 -16.438 -31.984 1 91.12 65 GLY B C 1
ATOM 2996 O O . GLY B 1 65 ? 8.656 -15.391 -32.562 1 91.12 65 GLY B O 1
ATOM 2997 N N . LEU B 1 66 ? 8.742 -16.578 -30.719 1 92.5 66 LEU B N 1
ATOM 2998 C CA . LEU B 1 66 ? 8.188 -15.5 -29.906 1 92.5 66 LEU B CA 1
ATOM 2999 C C . LEU B 1 66 ? 9.273 -14.867 -29.047 1 92.5 66 LEU B C 1
ATOM 3001 O O . LEU B 1 66 ? 9.219 -13.664 -28.75 1 92.5 66 LEU B O 1
ATOM 3005 N N . VAL B 1 67 ? 10.141 -15.703 -28.672 1 95.44 67 VAL B N 1
ATOM 3006 C CA . VAL B 1 67 ? 11.297 -15.273 -27.891 1 95.44 67 VAL B CA 1
ATOM 3007 C C . VAL B 1 67 ? 12.586 -15.555 -28.672 1 95.44 67 VAL B C 1
ATOM 3009 O O . VAL B 1 67 ? 12.719 -16.609 -29.297 1 95.44 67 VAL B O 1
ATOM 3012 N N . PRO B 1 68 ? 13.484 -14.539 -28.75 1 95.06 68 PRO B N 1
ATOM 3013 C CA . PRO B 1 68 ? 14.758 -14.805 -29.422 1 95.06 68 PRO B CA 1
ATOM 3014 C C . PRO B 1 68 ? 15.438 -16.078 -28.906 1 95.06 68 PRO B C 1
ATOM 3016 O O . PRO B 1 68 ? 15.469 -16.328 -27.703 1 95.06 68 PRO B O 1
ATOM 3019 N N . ASP B 1 69 ? 16.016 -16.828 -29.766 1 94.44 69 ASP B N 1
ATOM 3020 C CA . ASP B 1 69 ? 16.547 -18.156 -29.484 1 94.44 69 ASP B CA 1
ATOM 3021 C C . ASP B 1 69 ? 17.641 -18.078 -28.406 1 94.44 69 ASP B C 1
ATOM 3023 O O . ASP B 1 69 ? 17.75 -18.969 -27.578 1 94.44 69 ASP B O 1
ATOM 3027 N N . ASP B 1 70 ? 18.391 -17.062 -28.453 1 94.06 70 ASP B N 1
ATOM 3028 C CA . ASP B 1 70 ? 19.516 -16.953 -27.531 1 94.06 70 ASP B CA 1
ATOM 3029 C C . ASP B 1 70 ? 19.031 -16.688 -26.109 1 94.06 70 ASP B C 1
ATOM 3031 O O . ASP B 1 70 ? 19.797 -16.844 -25.156 1 94.06 70 ASP B O 1
ATOM 3035 N N . LEU B 1 71 ? 17.75 -16.359 -25.969 1 96.31 71 LEU B N 1
ATOM 3036 C CA . LEU B 1 71 ? 17.188 -16.062 -24.656 1 96.31 71 LEU B CA 1
ATOM 3037 C C . LEU B 1 71 ? 16.422 -17.266 -24.109 1 96.31 71 LEU B C 1
ATOM 3039 O O . LEU B 1 71 ? 16.047 -17.281 -22.938 1 96.31 71 LEU B O 1
ATOM 3043 N N . VAL B 1 72 ? 16.25 -18.266 -24.938 1 97 72 VAL B N 1
ATOM 3044 C CA . VAL B 1 72 ? 15.484 -19.422 -24.516 1 97 72 VAL B CA 1
ATOM 3045 C C . VAL B 1 72 ? 16.375 -20.359 -23.703 1 97 72 VAL B C 1
ATOM 3047 O O . VAL B 1 72 ? 17.469 -20.734 -24.141 1 97 72 VAL B O 1
ATOM 3050 N N . LEU B 1 73 ? 15.922 -20.688 -22.547 1 96.81 73 LEU B N 1
ATOM 3051 C CA . LEU B 1 73 ? 16.578 -21.703 -21.719 1 96.81 73 LEU B CA 1
ATOM 3052 C C . LEU B 1 73 ? 15.922 -23.062 -21.891 1 96.81 73 LEU B C 1
ATOM 3054 O O . LEU B 1 73 ? 14.75 -23.234 -21.547 1 96.81 73 LEU B O 1
ATOM 3058 N N . GLY B 1 74 ? 16.656 -24 -22.344 1 93.44 74 GLY B N 1
ATOM 3059 C CA . GLY B 1 74 ? 16.094 -25.312 -22.625 1 93.44 74 GLY B CA 1
ATOM 3060 C C . GLY B 1 74 ? 15.859 -26.141 -21.375 1 93.44 74 GLY B C 1
ATOM 3061 O O . GLY B 1 74 ? 14.797 -26.734 -21.203 1 93.44 74 GLY B O 1
ATOM 3062 N N . ASP B 1 75 ? 16.859 -26.141 -20.5 1 95.19 75 ASP B N 1
ATOM 3063 C CA . ASP B 1 75 ? 16.812 -26.859 -19.219 1 95.19 75 ASP B CA 1
ATOM 3064 C C . ASP B 1 75 ? 16.938 -25.906 -18.047 1 95.19 75 ASP B C 1
ATOM 3066 O O . ASP B 1 75 ? 17.922 -25.172 -17.938 1 95.19 75 ASP B O 1
ATOM 3070 N N . LEU B 1 76 ? 15.93 -26.031 -17.156 1 95.75 76 LEU B N 1
ATOM 3071 C CA . LEU B 1 76 ? 15.914 -25.125 -16.016 1 95.75 76 LEU B CA 1
ATOM 3072 C C . LEU B 1 76 ? 17.125 -25.359 -15.117 1 95.75 76 LEU B C 1
ATOM 3074 O O . LEU B 1 76 ? 17.578 -24.438 -14.43 1 95.75 76 LEU B O 1
ATOM 3078 N N . LEU B 1 77 ? 17.719 -26.531 -15.219 1 94.81 77 LEU B N 1
ATOM 3079 C CA . LEU B 1 77 ? 18.891 -26.875 -14.422 1 94.81 77 LEU B CA 1
ATOM 3080 C C . LEU B 1 77 ? 20.125 -26.078 -14.891 1 94.81 77 LEU B C 1
ATOM 3082 O O . LEU B 1 77 ? 21.078 -25.922 -14.141 1 94.81 77 LEU B O 1
ATOM 3086 N N . SER B 1 78 ? 20.047 -25.594 -16.062 1 95.31 78 SER B N 1
ATOM 3087 C CA . SER B 1 78 ? 21.188 -24.891 -16.641 1 95.31 78 SER B CA 1
ATOM 3088 C C . SER B 1 78 ? 21.062 -23.375 -16.438 1 95.31 78 SER B C 1
ATOM 3090 O O . SER B 1 78 ? 21.766 -22.609 -17.078 1 95.31 78 SER B O 1
ATOM 3092 N N . PHE B 1 79 ? 20.156 -22.906 -15.547 1 95.38 79 PHE B N 1
ATOM 3093 C CA . PHE B 1 79 ? 19.922 -21.469 -15.383 1 95.38 79 PHE B CA 1
ATOM 3094 C C . PHE B 1 79 ? 21.172 -20.766 -14.898 1 95.38 79 PHE B C 1
ATOM 3096 O O . PHE B 1 79 ? 21.375 -19.578 -15.172 1 95.38 79 PHE B O 1
ATOM 3103 N N . GLU B 1 80 ? 22.016 -21.453 -14.211 1 93.25 80 GLU B N 1
ATOM 3104 C CA . GLU B 1 80 ? 23.219 -20.875 -13.617 1 93.25 80 GLU B CA 1
ATOM 3105 C C . GLU B 1 80 ? 24.203 -20.438 -14.695 1 93.25 80 GLU B C 1
ATOM 3107 O O . GLU B 1 80 ? 25.109 -19.625 -14.438 1 93.25 80 GLU B O 1
ATOM 3112 N N . ASP B 1 81 ? 24.078 -21 -15.852 1 93.25 81 ASP B N 1
ATOM 3113 C CA . ASP B 1 81 ? 24.953 -20.656 -16.969 1 93.25 81 ASP B CA 1
ATOM 3114 C C . ASP B 1 81 ? 24.609 -19.266 -17.516 1 93.25 81 ASP B C 1
ATOM 3116 O O . ASP B 1 81 ? 25.391 -18.703 -18.297 1 93.25 81 ASP B O 1
ATOM 3120 N N . ARG B 1 82 ? 23.453 -18.766 -17.078 1 93.88 82 ARG B N 1
ATOM 3121 C CA . ARG B 1 82 ? 23.016 -17.453 -17.531 1 93.88 82 ARG B CA 1
ATOM 3122 C C . ARG B 1 82 ? 23.156 -16.406 -16.422 1 93.88 82 ARG B C 1
ATOM 3124 O O . ARG B 1 82 ? 22.703 -16.625 -15.297 1 93.88 82 ARG B O 1
ATOM 3131 N N . ARG B 1 83 ? 23.906 -15.414 -16.641 1 89.88 83 ARG B N 1
ATOM 3132 C CA . ARG B 1 83 ? 23.969 -14.344 -15.664 1 89.88 83 ARG B CA 1
ATOM 3133 C C . ARG B 1 83 ? 22.609 -13.711 -15.445 1 89.88 83 ARG B C 1
ATOM 3135 O O . ARG B 1 83 ? 21.984 -13.211 -16.391 1 89.88 83 ARG B O 1
ATOM 3142 N N . CYS B 1 84 ? 22.109 -13.789 -14.219 1 94.31 84 CYS B N 1
ATOM 3143 C CA . CYS B 1 84 ? 20.766 -13.32 -13.898 1 94.31 84 CYS B CA 1
ATOM 3144 C C . CYS B 1 84 ? 20.719 -12.672 -12.516 1 94.31 84 CYS B C 1
ATOM 3146 O O . CYS B 1 84 ? 21.234 -13.242 -11.547 1 94.31 84 CYS B O 1
ATOM 3148 N N . ASP B 1 85 ? 20.172 -11.484 -12.438 1 89.94 85 ASP B N 1
ATOM 3149 C CA . ASP B 1 85 ? 20.078 -10.773 -11.164 1 89.94 85 ASP B CA 1
ATOM 3150 C C . ASP B 1 85 ? 18.828 -11.172 -10.398 1 89.94 85 ASP B C 1
ATOM 3152 O O . ASP B 1 85 ? 18.844 -11.297 -9.172 1 89.94 85 ASP B O 1
ATOM 3156 N N . VAL B 1 86 ? 17.734 -11.336 -11.102 1 92.69 86 VAL B N 1
ATOM 3157 C CA . VAL B 1 86 ? 16.453 -11.68 -10.5 1 92.69 86 VAL B CA 1
ATOM 3158 C C . VAL B 1 86 ? 15.766 -12.766 -11.328 1 92.69 86 VAL B C 1
ATOM 3160 O O . VAL B 1 86 ? 15.664 -12.656 -12.547 1 92.69 86 VAL B O 1
ATOM 3163 N N . ILE B 1 87 ? 15.383 -13.781 -10.656 1 96.5 87 ILE B N 1
ATOM 3164 C CA . ILE B 1 87 ? 14.555 -14.797 -11.297 1 96.5 87 ILE B CA 1
ATOM 3165 C C . ILE B 1 87 ? 13.102 -14.617 -10.875 1 96.5 87 ILE B C 1
ATOM 3167 O O . ILE B 1 87 ? 12.797 -14.508 -9.68 1 96.5 87 ILE B O 1
ATOM 3171 N N . VAL B 1 88 ? 12.227 -14.523 -11.836 1 96.12 88 VAL B N 1
ATOM 3172 C CA . VAL B 1 88 ? 10.797 -14.367 -11.609 1 96.12 88 VAL B CA 1
ATOM 3173 C C . VAL B 1 88 ? 10.07 -15.656 -11.969 1 96.12 88 VAL B C 1
ATOM 3175 O O . VAL B 1 88 ? 10.078 -16.078 -13.133 1 96.12 88 VAL B O 1
ATOM 3178 N N . GLU B 1 89 ? 9.492 -16.266 -11.031 1 97.31 89 GLU B N 1
ATOM 3179 C CA . GLU B 1 89 ? 8.703 -17.469 -11.266 1 97.31 89 GLU B CA 1
ATOM 3180 C C . GLU B 1 89 ? 7.227 -17.141 -11.461 1 97.31 89 GLU B C 1
ATOM 3182 O O . GLU B 1 89 ? 6.613 -16.484 -10.609 1 97.31 89 GLU B O 1
ATOM 3187 N N . VAL B 1 90 ? 6.66 -17.516 -12.547 1 95 90 VAL B N 1
ATOM 3188 C CA . VAL B 1 90 ? 5.242 -17.312 -12.828 1 95 90 VAL B CA 1
ATOM 3189 C C . VAL B 1 90 ? 4.664 -18.547 -13.5 1 95 90 VAL B C 1
ATOM 3191 O O . VAL B 1 90 ? 3.896 -18.453 -14.461 1 95 90 VAL B O 1
ATOM 3194 N N . CYS B 1 91 ? 4.988 -19.719 -13.047 1 92.12 91 CYS B N 1
ATOM 3195 C CA . CYS B 1 91 ? 4.613 -21 -13.641 1 92.12 91 CYS B CA 1
ATOM 3196 C C . CYS B 1 91 ? 3.746 -21.797 -12.688 1 92.12 91 CYS B C 1
ATOM 3198 O O . CYS B 1 91 ? 2.525 -21.859 -12.852 1 92.12 91 CYS B O 1
ATOM 3200 N N . HIS B 1 92 ? 4.297 -22.328 -11.703 1 90.31 92 HIS B N 1
ATOM 3201 C CA . HIS B 1 92 ? 3.621 -23.219 -10.766 1 90.31 92 HIS B CA 1
ATOM 3202 C C . HIS B 1 92 ? 4.371 -23.297 -9.438 1 90.31 92 HIS B C 1
ATOM 3204 O O . HIS B 1 92 ? 5.602 -23.297 -9.414 1 90.31 92 HIS B O 1
ATOM 3210 N N . PRO B 1 93 ? 3.539 -23.5 -8.328 1 93 93 PRO B N 1
ATOM 3211 C CA . PRO B 1 93 ? 4.195 -23.562 -7.02 1 93 93 PRO B CA 1
ATOM 3212 C C . PRO B 1 93 ? 5.223 -24.688 -6.93 1 93 93 PRO B C 1
ATOM 3214 O O . PRO B 1 93 ? 6.176 -24.594 -6.156 1 93 93 PRO B O 1
ATOM 3217 N N . GLN B 1 94 ? 5.113 -25.703 -7.762 1 93.5 94 GLN B N 1
ATOM 3218 C CA . GLN B 1 94 ? 6.055 -26.812 -7.754 1 93.5 94 GLN B CA 1
ATOM 3219 C C . GLN B 1 94 ? 7.457 -26.359 -8.141 1 93.5 94 GLN B C 1
ATOM 3221 O O . GLN B 1 94 ? 8.453 -26.906 -7.656 1 93.5 94 GLN B O 1
ATOM 3226 N N . ILE B 1 95 ? 7.57 -25.391 -8.984 1 95.94 95 ILE B N 1
ATOM 3227 C CA . ILE B 1 95 ? 8.859 -24.844 -9.406 1 95.94 95 ILE B CA 1
ATOM 3228 C C . ILE B 1 95 ? 9.547 -24.172 -8.219 1 95.94 95 ILE B C 1
ATOM 3230 O O . ILE B 1 95 ? 10.766 -24.281 -8.055 1 95.94 95 ILE B O 1
ATOM 3234 N N . VAL B 1 96 ? 8.789 -23.469 -7.391 1 96.31 96 VAL B N 1
ATOM 3235 C CA . VAL B 1 96 ? 9.328 -22.844 -6.188 1 96.31 96 VAL B CA 1
ATOM 3236 C C . VAL B 1 96 ? 9.875 -23.922 -5.25 1 96.31 96 VAL B C 1
ATOM 3238 O O . VAL B 1 96 ? 10.977 -23.781 -4.711 1 96.31 96 VAL B O 1
ATOM 3241 N N . LYS B 1 97 ? 9.133 -25.016 -5.145 1 96.25 97 LYS B N 1
ATOM 3242 C CA . LYS B 1 97 ? 9.523 -26.109 -4.262 1 96.25 97 LYS B CA 1
ATOM 3243 C C . LYS B 1 97 ? 10.805 -26.781 -4.746 1 96.25 97 LYS B C 1
ATOM 3245 O O . LYS B 1 97 ? 11.695 -27.062 -3.949 1 96.25 97 LYS B O 1
ATOM 3250 N N . GLU B 1 98 ? 10.906 -26.922 -6.012 1 97.06 98 GLU B N 1
ATOM 3251 C CA . GLU B 1 98 ? 11.984 -27.734 -6.574 1 97.06 98 GLU B CA 1
ATOM 3252 C C . GLU B 1 98 ? 13.234 -26.891 -6.828 1 97.06 98 GLU B C 1
ATOM 3254 O O . GLU B 1 98 ? 14.359 -27.359 -6.641 1 97.06 98 GLU B O 1
ATOM 3259 N N . PHE B 1 99 ? 13.031 -25.594 -7.188 1 97.75 99 PHE B N 1
ATOM 3260 C CA . PHE B 1 99 ? 14.172 -24.844 -7.695 1 97.75 99 PHE B CA 1
ATOM 3261 C C . PHE B 1 99 ? 14.43 -23.609 -6.844 1 97.75 99 PHE B C 1
ATOM 3263 O O . PHE B 1 99 ? 15.453 -22.922 -7.016 1 97.75 99 PHE B O 1
ATOM 3270 N N . GLY B 1 100 ? 13.562 -23.297 -5.91 1 97.62 100 GLY B N 1
ATOM 3271 C CA . GLY B 1 100 ? 13.641 -22.031 -5.18 1 97.62 100 GLY B CA 1
ATOM 3272 C C . GLY B 1 100 ? 14.977 -21.828 -4.484 1 97.62 100 GLY B C 1
ATOM 3273 O O . GLY B 1 100 ? 15.578 -20.766 -4.586 1 97.62 100 GLY B O 1
ATOM 3274 N N . LEU B 1 101 ? 15.453 -22.891 -3.814 1 97.19 101 LEU B N 1
ATOM 3275 C CA . LEU B 1 101 ? 16.719 -22.797 -3.094 1 97.19 101 LEU B CA 1
ATOM 3276 C C . LEU B 1 101 ? 17.875 -22.594 -4.059 1 97.19 101 LEU B C 1
ATOM 3278 O O . LEU B 1 101 ? 18.781 -21.797 -3.785 1 97.19 101 LEU B O 1
ATOM 3282 N N . ARG B 1 102 ? 17.844 -23.25 -5.156 1 96.94 102 ARG B N 1
ATOM 3283 C CA . ARG B 1 102 ? 18.891 -23.094 -6.164 1 96.94 102 ARG B CA 1
ATOM 3284 C C . ARG B 1 102 ? 18.875 -21.703 -6.777 1 96.94 102 ARG B C 1
ATOM 3286 O O . ARG B 1 102 ? 19.922 -21.109 -7.004 1 96.94 102 ARG B O 1
ATOM 3293 N N . PHE B 1 103 ? 17.672 -21.188 -7.066 1 97.5 103 PHE B N 1
ATOM 3294 C CA . PHE B 1 103 ? 17.562 -19.828 -7.598 1 97.5 103 PHE B CA 1
ATOM 3295 C C . PHE B 1 103 ? 18.203 -18.828 -6.652 1 97.5 103 PHE B C 1
ATOM 3297 O O . PHE B 1 103 ? 18.984 -17.969 -7.086 1 97.5 103 PHE B O 1
ATOM 3304 N N . LEU B 1 104 ? 17.922 -19.016 -5.344 1 94.44 104 LEU B N 1
ATOM 3305 C CA . LEU B 1 104 ? 18.375 -18.062 -4.34 1 94.44 104 LEU B CA 1
ATOM 3306 C C . LEU B 1 104 ? 19.891 -18.172 -4.148 1 94.44 104 LEU B C 1
ATOM 3308 O O . LEU B 1 104 ? 20.516 -17.234 -3.617 1 94.44 104 LEU B O 1
ATOM 3312 N N . SER B 1 105 ? 20.5 -19.234 -4.547 1 94.5 105 SER B N 1
ATOM 3313 C CA . SER B 1 105 ? 21.953 -19.375 -4.43 1 94.5 105 SER B CA 1
ATOM 3314 C C . SER B 1 105 ? 22.672 -18.5 -5.453 1 94.5 105 SER B C 1
ATOM 3316 O O . SER B 1 105 ? 23.859 -18.219 -5.305 1 94.5 105 SER B O 1
ATOM 3318 N N . GLN B 1 106 ? 21.922 -18.031 -6.461 1 93.12 106 GLN B N 1
ATOM 3319 C CA . GLN B 1 106 ? 22.578 -17.312 -7.547 1 93.12 106 GLN B CA 1
ATOM 3320 C C . GLN B 1 106 ? 21.953 -15.938 -7.762 1 93.12 106 GLN B C 1
ATOM 3322 O O . GLN B 1 106 ? 22.625 -15.016 -8.227 1 93.12 106 GLN B O 1
ATOM 3327 N N . SER B 1 107 ? 20.688 -15.805 -7.426 1 93.12 107 SER B N 1
ATOM 3328 C CA . SER B 1 107 ? 19.938 -14.617 -7.812 1 93.12 107 SER B CA 1
ATOM 3329 C C . SER B 1 107 ? 18.906 -14.25 -6.754 1 93.12 107 SER B C 1
ATOM 3331 O O . SER B 1 107 ? 18.547 -15.078 -5.91 1 93.12 107 SER B O 1
ATOM 3333 N N . HIS B 1 108 ? 18.453 -12.984 -6.754 1 89.56 108 HIS B N 1
ATOM 3334 C CA . HIS B 1 108 ? 17.203 -12.68 -6.078 1 89.56 108 HIS B CA 1
ATOM 3335 C C . HIS B 1 108 ? 16.047 -13.453 -6.691 1 89.56 108 HIS B C 1
ATOM 3337 O O . HIS B 1 108 ? 16.125 -13.883 -7.848 1 89.56 108 HIS B O 1
ATOM 3343 N N . PHE B 1 109 ? 15.07 -13.656 -5.883 1 93.31 109 PHE B N 1
ATOM 3344 C CA . PHE B 1 109 ? 14.023 -14.562 -6.344 1 93.31 109 PHE B CA 1
ATOM 3345 C C . PHE B 1 109 ? 12.641 -13.969 -6.074 1 93.31 109 PHE B C 1
ATOM 3347 O O . PHE B 1 109 ? 12.305 -13.664 -4.926 1 93.31 109 PHE B O 1
ATOM 3354 N N . MET B 1 110 ? 11.852 -13.688 -7.133 1 92.81 110 MET B N 1
ATOM 3355 C CA . MET B 1 110 ? 10.461 -13.258 -7.016 1 92.81 110 MET B CA 1
ATOM 3356 C C . MET B 1 110 ? 9.516 -14.438 -7.211 1 92.81 110 MET B C 1
ATOM 3358 O O . MET B 1 110 ? 9.438 -15.008 -8.305 1 92.81 110 MET B O 1
ATOM 3362 N N . VAL B 1 111 ? 8.766 -14.688 -6.203 1 94.62 111 VAL B N 1
ATOM 3363 C CA . VAL B 1 111 ? 7.895 -15.859 -6.168 1 94.62 111 VAL B CA 1
ATOM 3364 C C . VAL B 1 111 ? 6.496 -15.477 -6.652 1 94.62 111 VAL B C 1
ATOM 3366 O O . VAL B 1 111 ? 5.676 -14.992 -5.871 1 94.62 111 VAL B O 1
ATOM 3369 N N . GLY B 1 112 ? 6.234 -15.766 -7.875 1 93.75 112 GLY B N 1
ATOM 3370 C CA . GLY B 1 112 ? 4.922 -15.477 -8.43 1 93.75 112 GLY B CA 1
ATOM 3371 C C . GLY B 1 112 ? 3.838 -16.406 -7.914 1 93.75 112 GLY B C 1
ATOM 3372 O O . GLY B 1 112 ? 2.65 -16.078 -7.996 1 93.75 112 GLY B O 1
ATOM 3373 N N . SER B 1 113 ? 4.254 -17.516 -7.418 1 94 113 SER B N 1
ATOM 3374 C CA . SER B 1 113 ? 3.324 -18.469 -6.809 1 94 113 SER B CA 1
ATOM 3375 C C . SER B 1 113 ? 3.576 -18.609 -5.312 1 94 113 SER B C 1
ATOM 3377 O O . SER B 1 113 ? 3.979 -19.672 -4.84 1 94 113 SER B O 1
ATOM 3379 N N . PRO B 1 114 ? 3.227 -17.594 -4.613 1 94.81 114 PRO B N 1
ATOM 3380 C CA . PRO B 1 114 ? 3.551 -17.562 -3.186 1 94.81 114 PRO B CA 1
ATOM 3381 C C . PRO B 1 114 ? 2.764 -18.594 -2.383 1 94.81 114 PRO B C 1
ATOM 3383 O O . PRO B 1 114 ? 3.064 -18.828 -1.21 1 94.81 114 PRO B O 1
ATOM 3386 N N . SER B 1 115 ? 1.748 -19.297 -2.99 1 95.25 115 SER B N 1
ATOM 3387 C CA . SER B 1 115 ? 1.047 -20.359 -2.295 1 95.25 115 SER B CA 1
ATOM 3388 C C . SER B 1 115 ? 2.014 -21.453 -1.855 1 95.25 115 SER B C 1
ATOM 3390 O O . SER B 1 115 ? 1.754 -22.172 -0.88 1 95.25 115 SER B O 1
ATOM 3392 N N . ALA B 1 116 ? 3.152 -21.578 -2.533 1 95.56 116 ALA B N 1
ATOM 3393 C CA . ALA B 1 116 ? 4.184 -22.547 -2.17 1 95.56 116 ALA B CA 1
ATOM 3394 C C . ALA B 1 116 ? 4.711 -22.281 -0.764 1 95.56 116 ALA B C 1
ATOM 3396 O O . ALA B 1 116 ? 5.156 -23.203 -0.076 1 95.56 116 ALA B O 1
ATOM 3397 N N . LEU B 1 117 ? 4.629 -21.094 -0.339 1 95.31 117 LEU B N 1
ATOM 3398 C CA . LEU B 1 117 ? 5.207 -20.672 0.934 1 95.31 117 LEU B CA 1
ATOM 3399 C C . LEU B 1 117 ? 4.312 -21.094 2.098 1 95.31 117 LEU B C 1
ATOM 3401 O O . LEU B 1 117 ? 4.676 -20.906 3.262 1 95.31 117 LEU B O 1
ATOM 3405 N N . SER B 1 118 ? 3.145 -21.672 1.791 1 95.62 118 SER B N 1
ATOM 3406 C CA . SER B 1 118 ? 2.275 -22.156 2.855 1 95.62 118 SER B CA 1
ATOM 3407 C C . SER B 1 118 ? 2.891 -23.359 3.561 1 95.62 118 SER B C 1
ATOM 3409 O O . SER B 1 118 ? 2.475 -23.719 4.664 1 95.62 118 SER B O 1
ATOM 3411 N N . ASP B 1 119 ? 3.807 -24.047 2.877 1 95.25 119 ASP B N 1
ATOM 3412 C CA . ASP B 1 119 ? 4.621 -25.062 3.531 1 95.25 119 ASP B CA 1
ATOM 3413 C C . ASP B 1 119 ? 5.664 -24.422 4.445 1 95.25 119 ASP B C 1
ATOM 3415 O O . ASP B 1 119 ? 6.605 -23.781 3.975 1 95.25 119 ASP B O 1
ATOM 3419 N N . PRO B 1 120 ? 5.504 -24.688 5.746 1 92.88 120 PRO B N 1
ATOM 3420 C CA . PRO B 1 120 ? 6.375 -23.984 6.684 1 92.88 120 PRO B CA 1
ATOM 3421 C C . PRO B 1 120 ? 7.848 -24.359 6.52 1 92.88 120 PRO B C 1
ATOM 3423 O O . PRO B 1 120 ? 8.727 -23.516 6.688 1 92.88 120 PRO B O 1
ATOM 3426 N N . ASP B 1 121 ? 8.086 -25.594 6.199 1 95.44 121 ASP B N 1
ATOM 3427 C CA . ASP B 1 121 ? 9.461 -26.031 6.016 1 95.44 121 ASP B CA 1
ATOM 3428 C C . ASP B 1 121 ? 10.094 -25.359 4.801 1 95.44 121 ASP B C 1
ATOM 3430 O O . ASP B 1 121 ? 11.227 -24.859 4.875 1 95.44 121 ASP B O 1
ATOM 3434 N N . LEU B 1 122 ? 9.391 -25.359 3.738 1 95.69 122 LEU B N 1
ATOM 3435 C CA . LEU B 1 122 ? 9.898 -24.719 2.535 1 95.69 122 LEU B CA 1
ATOM 3436 C C . LEU B 1 122 ? 10.117 -23.219 2.77 1 95.69 122 LEU B C 1
ATOM 3438 O O . LEU B 1 122 ? 11.156 -22.672 2.396 1 95.69 122 LEU B O 1
ATOM 3442 N N . ASN B 1 123 ? 9.102 -22.578 3.334 1 94.06 123 ASN B N 1
ATOM 3443 C CA . ASN B 1 123 ? 9.172 -21.156 3.631 1 94.06 123 ASN B CA 1
ATOM 3444 C C . ASN B 1 123 ? 10.414 -20.812 4.445 1 94.06 123 ASN B C 1
ATOM 3446 O O . ASN B 1 123 ? 11.148 -19.891 4.098 1 94.06 123 ASN B O 1
ATOM 3450 N N . GLN B 1 124 ? 10.703 -21.594 5.441 1 91.06 124 GLN B N 1
ATOM 3451 C CA . GLN B 1 124 ? 11.867 -21.375 6.297 1 91.06 124 GLN B CA 1
ATOM 3452 C C . GLN B 1 124 ? 13.164 -21.594 5.527 1 91.06 124 GLN B C 1
ATOM 3454 O O . GLN B 1 124 ? 14.094 -20.781 5.625 1 91.06 124 GLN B O 1
ATOM 3459 N N . ARG B 1 125 ? 13.195 -22.625 4.781 1 95.31 125 ARG B N 1
ATOM 3460 C CA . ARG B 1 125 ? 14.398 -22.953 4.027 1 95.31 125 ARG B CA 1
ATOM 3461 C C . ARG B 1 125 ? 14.703 -21.875 2.992 1 95.31 125 ARG B C 1
ATOM 3463 O O . ARG B 1 125 ? 15.859 -21.516 2.785 1 95.31 125 ARG B O 1
ATOM 3470 N N . LEU B 1 126 ? 13.695 -21.375 2.395 1 94.5 126 LEU B N 1
ATOM 3471 C CA . LEU B 1 126 ? 13.883 -20.328 1.401 1 94.5 126 LEU B CA 1
ATOM 3472 C C . LEU B 1 126 ? 14.375 -19.047 2.057 1 94.5 126 LEU B C 1
ATOM 3474 O O . LEU B 1 126 ? 15.258 -18.375 1.527 1 94.5 126 LEU B O 1
ATOM 3478 N N . ARG B 1 127 ? 13.797 -18.703 3.154 1 88.56 127 ARG B N 1
ATOM 3479 C CA . ARG B 1 127 ? 14.227 -17.5 3.877 1 88.56 127 ARG B CA 1
ATOM 3480 C C . ARG B 1 127 ? 15.68 -17.641 4.336 1 88.56 127 ARG B C 1
ATOM 3482 O O . ARG B 1 127 ? 16.453 -16.688 4.223 1 88.56 127 ARG B O 1
ATOM 3489 N N . GLN B 1 128 ? 16.016 -18.797 4.812 1 88.88 128 GLN B N 1
ATOM 3490 C CA . GLN B 1 128 ? 17.375 -19.062 5.246 1 88.88 128 GLN B CA 1
ATOM 3491 C C . GLN B 1 128 ? 18.359 -18.969 4.074 1 88.88 128 GLN B C 1
ATOM 3493 O O . GLN B 1 128 ? 19.438 -18.406 4.207 1 88.88 128 GLN B O 1
ATOM 3498 N N . ALA B 1 129 ? 17.969 -19.516 3.008 1 93.12 129 ALA B N 1
ATOM 3499 C CA . ALA B 1 129 ? 18.812 -19.469 1.811 1 93.12 129 ALA B CA 1
ATOM 3500 C C . ALA B 1 129 ? 19.016 -18.016 1.358 1 93.12 129 ALA B C 1
ATOM 3502 O O . ALA B 1 129 ? 20.141 -17.641 0.988 1 93.12 129 ALA B O 1
ATOM 3503 N N . ALA B 1 130 ? 17.953 -17.234 1.375 1 88 130 ALA B N 1
ATOM 3504 C CA . ALA B 1 130 ? 18.047 -15.82 1.006 1 88 130 ALA B CA 1
ATOM 3505 C C . ALA B 1 130 ? 19.062 -15.094 1.891 1 88 130 ALA B C 1
ATOM 3507 O O . ALA B 1 130 ? 19.906 -14.352 1.393 1 88 130 ALA B O 1
ATOM 3508 N N . GLN B 1 131 ? 18.984 -15.414 3.115 1 81.81 131 GLN B N 1
ATOM 3509 C CA . GLN B 1 131 ? 19.906 -14.812 4.074 1 81.81 131 GLN B CA 1
ATOM 3510 C C . GLN B 1 131 ? 21.344 -15.297 3.844 1 81.81 131 GLN B C 1
ATOM 3512 O O . GLN B 1 131 ? 22.266 -14.492 3.779 1 81.81 131 GLN B O 1
ATOM 3517 N N . GLN B 1 132 ? 21.484 -16.547 3.719 1 87.88 132 GLN B N 1
ATOM 3518 C CA . GLN B 1 132 ? 22.781 -17.188 3.572 1 87.88 132 GLN B CA 1
ATOM 3519 C C . GLN B 1 132 ? 23.516 -16.672 2.336 1 87.88 132 GLN B C 1
ATOM 3521 O O . GLN B 1 132 ? 24.719 -16.453 2.369 1 87.88 132 GLN B O 1
ATOM 3526 N N . HIS B 1 133 ? 22.797 -16.406 1.297 1 90.12 133 HIS B N 1
ATOM 3527 C CA . HIS B 1 133 ? 23.422 -16.047 0.028 1 90.12 133 HIS B CA 1
ATOM 3528 C C . HIS B 1 133 ? 23.328 -14.547 -0.223 1 90.12 133 HIS B C 1
ATOM 3530 O O . HIS B 1 133 ? 23.703 -14.07 -1.301 1 90.12 133 HIS B O 1
ATOM 3536 N N . GLY B 1 134 ? 22.766 -13.812 0.761 1 82.69 134 GLY B N 1
ATOM 3537 C CA . GLY B 1 134 ? 22.625 -12.375 0.597 1 82.69 134 GLY B CA 1
ATOM 3538 C C . GLY B 1 134 ? 21.672 -11.984 -0.52 1 82.69 134 GLY B C 1
ATOM 3539 O O . GLY B 1 134 ? 21.969 -11.078 -1.3 1 82.69 134 GLY B O 1
ATOM 3540 N N . ARG B 1 135 ? 20.672 -12.805 -0.725 1 85.62 135 ARG B N 1
ATOM 3541 C CA . ARG B 1 135 ? 19.656 -12.578 -1.744 1 85.62 135 ARG B CA 1
ATOM 3542 C C . ARG B 1 135 ? 18.312 -12.195 -1.108 1 85.62 135 ARG B C 1
ATOM 3544 O O . ARG B 1 135 ? 18.172 -12.258 0.114 1 85.62 135 ARG B O 1
ATOM 3551 N N . THR B 1 136 ? 17.406 -11.742 -1.917 1 84.56 136 THR B N 1
ATOM 3552 C CA . THR B 1 136 ? 16.078 -11.359 -1.443 1 84.56 136 THR B CA 1
ATOM 3553 C C . THR B 1 136 ? 15 -12.242 -2.064 1 84.56 136 THR B C 1
ATOM 3555 O O . THR B 1 136 ? 15.062 -12.562 -3.254 1 84.56 136 THR B O 1
ATOM 3558 N N . LEU B 1 137 ? 14.164 -12.641 -1.177 1 88.88 137 LEU B N 1
ATOM 3559 C CA . LEU B 1 137 ? 12.953 -13.328 -1.605 1 88.88 137 LEU B CA 1
ATOM 3560 C C . LEU B 1 137 ? 11.789 -12.344 -1.717 1 88.88 137 LEU B C 1
ATOM 3562 O O . LEU B 1 137 ? 11.336 -11.797 -0.71 1 88.88 137 LEU B O 1
ATOM 3566 N N . TYR B 1 138 ? 11.258 -12.195 -2.939 1 86.88 138 TYR B N 1
ATOM 3567 C CA . TYR B 1 138 ? 10.188 -11.234 -3.189 1 86.88 138 TYR B CA 1
ATOM 3568 C C . TYR B 1 138 ? 8.867 -11.945 -3.426 1 86.88 138 TYR B C 1
ATOM 3570 O O . TYR B 1 138 ? 8.812 -12.969 -4.105 1 86.88 138 TYR B O 1
ATOM 3578 N N . VAL B 1 139 ? 7.887 -11.328 -2.85 1 91 139 VAL B N 1
ATOM 3579 C CA . VAL B 1 139 ? 6.527 -11.781 -3.123 1 91 139 VAL B CA 1
ATOM 3580 C C . VAL B 1 139 ? 5.711 -10.633 -3.717 1 91 139 VAL B C 1
ATOM 3582 O O . VAL B 1 139 ? 5.48 -9.625 -3.053 1 91 139 VAL B O 1
ATOM 3585 N N . PRO B 1 140 ? 5.336 -10.75 -4.938 1 89.38 140 PRO B N 1
ATOM 3586 C CA . PRO B 1 140 ? 4.539 -9.688 -5.555 1 89.38 140 PRO B CA 1
ATOM 3587 C C . PRO B 1 140 ? 3.15 -9.547 -4.926 1 89.38 140 PRO B C 1
ATOM 3589 O O . PRO B 1 140 ? 2.582 -10.539 -4.461 1 89.38 140 PRO B O 1
ATOM 3592 N N . SER B 1 141 ? 2.586 -8.367 -4.984 1 87.56 141 SER B N 1
ATOM 3593 C CA . SER B 1 141 ? 1.291 -8.109 -4.363 1 87.56 141 SER B CA 1
ATOM 3594 C C . SER B 1 141 ? 0.154 -8.719 -5.176 1 87.56 141 SER B C 1
ATOM 3596 O O . SER B 1 141 ? -0.874 -9.109 -4.621 1 87.56 141 SER B O 1
ATOM 3598 N N . GLY B 1 142 ? 0.378 -8.766 -6.512 1 89.75 142 GLY B N 1
ATOM 3599 C CA . GLY B 1 142 ? -0.705 -9.242 -7.359 1 89.75 142 GLY B CA 1
ATOM 3600 C C . GLY B 1 142 ? -1.979 -8.43 -7.207 1 89.75 142 GLY B C 1
ATOM 3601 O O . GLY B 1 142 ? -1.962 -7.207 -7.348 1 89.75 142 GLY B O 1
ATOM 3602 N N . ALA B 1 143 ? -3.023 -9.172 -6.781 1 93.31 143 ALA B N 1
ATOM 3603 C CA . ALA B 1 143 ? -4.328 -8.531 -6.66 1 93.31 143 ALA B CA 1
ATOM 3604 C C . ALA B 1 143 ? -4.562 -8.031 -5.234 1 93.31 143 ALA B C 1
ATOM 3606 O O . ALA B 1 143 ? -5.637 -7.508 -4.922 1 93.31 143 ALA B O 1
ATOM 3607 N N . LEU B 1 144 ? -3.637 -8.188 -4.395 1 95.44 144 LEU B N 1
ATOM 3608 C CA . LEU B 1 144 ? -3.797 -7.746 -3.014 1 95.44 144 LEU B CA 1
ATOM 3609 C C . LEU B 1 144 ? -3.729 -6.227 -2.916 1 95.44 144 LEU B C 1
ATOM 3611 O O . LEU B 1 144 ? -2.688 -5.629 -3.197 1 95.44 144 LEU B O 1
ATOM 3615 N N . TRP B 1 145 ? -4.855 -5.648 -2.582 1 96.06 145 TRP B N 1
ATOM 3616 C CA . TRP B 1 145 ? -4.918 -4.219 -2.311 1 96.06 145 TRP B CA 1
ATOM 3617 C C . TRP B 1 145 ? -4.605 -3.928 -0.845 1 96.06 145 TRP B C 1
ATOM 3619 O O . TRP B 1 145 ? -5.105 -4.613 0.049 1 96.06 145 TRP B O 1
ATOM 3629 N N . GLY B 1 146 ? -3.727 -2.969 -0.588 1 94.81 146 GLY B N 1
ATOM 3630 C CA . GLY B 1 146 ? -3.393 -2.6 0.778 1 94.81 146 GLY B CA 1
ATOM 3631 C C . GLY B 1 146 ? -2.316 -3.477 1.388 1 94.81 146 GLY B C 1
ATOM 3632 O O . GLY B 1 146 ? -2.217 -3.588 2.611 1 94.81 146 GLY B O 1
ATOM 3633 N N . GLY B 1 147 ? -1.592 -4.195 0.54 1 92.5 147 GLY B N 1
ATOM 3634 C CA . GLY B 1 147 ? -0.562 -5.094 1.041 1 92.5 147 GLY B CA 1
ATOM 3635 C C . GLY B 1 147 ? 0.462 -4.395 1.916 1 92.5 147 GLY B C 1
ATOM 3636 O O . GLY B 1 147 ? 0.847 -4.914 2.965 1 92.5 147 GLY B O 1
ATOM 3637 N N . GLN B 1 148 ? 0.898 -3.227 1.538 1 87.5 148 GLN B N 1
ATOM 3638 C CA . GLN B 1 148 ? 1.886 -2.475 2.307 1 87.5 148 GLN B CA 1
ATOM 3639 C C . GLN B 1 148 ? 1.298 -1.983 3.627 1 87.5 148 GLN B C 1
ATOM 3641 O O . GLN B 1 148 ? 1.997 -1.927 4.641 1 87.5 148 GLN B O 1
ATOM 3646 N N . ASP B 1 149 ? 0.066 -1.581 3.566 1 92.31 149 ASP B N 1
ATOM 3647 C CA . ASP B 1 149 ? -0.604 -1.179 4.801 1 92.31 149 ASP B CA 1
ATOM 3648 C C . ASP B 1 149 ? -0.684 -2.342 5.785 1 92.31 149 ASP B C 1
ATOM 3650 O O . ASP B 1 149 ? -0.431 -2.168 6.98 1 92.31 149 ASP B O 1
ATOM 3654 N N . ILE B 1 150 ? -1.021 -3.5 5.254 1 94.25 150 ILE B N 1
ATOM 3655 C CA . ILE B 1 150 ? -1.092 -4.699 6.082 1 94.25 150 ILE B CA 1
ATOM 3656 C C . ILE B 1 150 ? 0.28 -4.988 6.688 1 94.25 150 ILE B C 1
ATOM 3658 O O . ILE B 1 150 ? 0.392 -5.266 7.883 1 94.25 150 ILE B O 1
ATOM 3662 N N . GLN B 1 151 ? 1.274 -4.902 5.895 1 89.44 151 GLN B N 1
ATOM 3663 C CA . GLN B 1 151 ? 2.635 -5.156 6.359 1 89.44 151 GLN B CA 1
ATOM 3664 C C . GLN B 1 151 ? 3.035 -4.164 7.449 1 89.44 151 GLN B C 1
ATOM 3666 O O . GLN B 1 151 ? 3.676 -4.539 8.43 1 89.44 151 GLN B O 1
ATOM 3671 N N . ARG B 1 152 ? 2.689 -2.973 7.309 1 85.69 152 ARG B N 1
ATOM 3672 C CA . ARG B 1 152 ? 3.006 -1.956 8.305 1 85.69 152 ARG B CA 1
ATOM 3673 C C . ARG B 1 152 ? 2.324 -2.264 9.633 1 85.69 152 ARG B C 1
ATOM 3675 O O . ARG B 1 152 ? 2.934 -2.127 10.695 1 85.69 152 ARG B O 1
ATOM 3682 N N . MET B 1 153 ? 1.07 -2.592 9.539 1 91.94 153 MET B N 1
ATOM 3683 C CA . MET B 1 153 ? 0.356 -2.963 10.758 1 91.94 153 MET B CA 1
ATOM 3684 C C . MET B 1 153 ? 0.997 -4.18 11.422 1 91.94 153 MET B C 1
ATOM 3686 O O . MET B 1 153 ? 1.087 -4.254 12.648 1 91.94 153 MET B O 1
ATOM 3690 N N . ASN B 1 154 ? 1.396 -5.102 10.539 1 92.19 154 ASN B N 1
ATOM 3691 C CA . ASN B 1 154 ? 2.094 -6.273 11.055 1 92.19 154 ASN B CA 1
ATOM 3692 C C . ASN B 1 154 ? 3.371 -5.883 11.797 1 92.19 154 ASN B C 1
ATOM 3694 O O . ASN B 1 154 ? 3.58 -6.289 12.938 1 92.19 154 ASN B O 1
ATOM 3698 N N . ASP B 1 155 ? 4.188 -5.055 11.203 1 82.31 155 ASP B N 1
ATOM 3699 C CA . ASP B 1 155 ? 5.492 -4.672 11.727 1 82.31 155 ASP B CA 1
ATOM 3700 C C . ASP B 1 155 ? 5.352 -3.879 13.023 1 82.31 155 ASP B C 1
ATOM 3702 O O . ASP B 1 155 ? 6.215 -3.959 13.906 1 82.31 155 ASP B O 1
ATOM 3706 N N . SER B 1 156 ? 4.312 -3.16 13.125 1 83.25 156 SER B N 1
ATOM 3707 C CA . SER B 1 156 ? 4.102 -2.34 14.32 1 83.25 156 SER B CA 1
ATOM 3708 C C . SER B 1 156 ? 3.4 -3.131 15.414 1 83.25 156 SER B C 1
ATOM 3710 O O . SER B 1 156 ? 3.197 -2.621 16.516 1 83.25 156 SER B O 1
ATOM 3712 N N . GLY B 1 157 ? 2.926 -4.324 15.086 1 89.81 157 GLY B N 1
ATOM 3713 C CA . GLY B 1 157 ? 2.264 -5.164 16.078 1 89.81 157 GLY B CA 1
ATOM 3714 C C . GLY B 1 157 ? 0.795 -4.828 16.25 1 89.81 157 GLY B C 1
ATOM 3715 O O . GLY B 1 157 ? 0.158 -5.293 17.203 1 89.81 157 GLY B O 1
ATOM 3716 N N . SER B 1 158 ? 0.245 -4.09 15.359 1 93.44 158 SER B N 1
ATOM 3717 C CA . SER B 1 158 ? -1.126 -3.621 15.531 1 93.44 158 SER B CA 1
ATOM 3718 C C . SER B 1 158 ? -2.107 -4.492 14.75 1 93.44 158 SER B C 1
ATOM 3720 O O . SER B 1 158 ? -3.322 -4.336 14.883 1 93.44 158 SER B O 1
ATOM 3722 N N . LEU B 1 159 ? -1.667 -5.43 13.961 1 96.31 159 LEU B N 1
ATOM 3723 C CA . LEU B 1 159 ? -2.539 -6.305 13.188 1 96.31 159 LEU B CA 1
ATOM 3724 C C . LEU B 1 159 ? -3.146 -7.391 14.062 1 96.31 159 LEU B C 1
ATOM 3726 O O . LEU B 1 159 ? -2.422 -8.195 14.656 1 96.31 159 LEU B O 1
ATOM 3730 N N . LYS B 1 160 ? -4.457 -7.398 14.164 1 98 160 LYS B N 1
ATOM 3731 C CA . LYS B 1 160 ? -5.121 -8.367 15.031 1 98 160 LYS B CA 1
ATOM 3732 C C . LYS B 1 160 ? -5.66 -9.547 14.227 1 98 160 LYS B C 1
ATOM 3734 O O . LYS B 1 160 ? -5.57 -10.695 14.664 1 98 160 LYS B O 1
ATOM 3739 N N . ALA B 1 161 ? -6.258 -9.227 13.109 1 98.62 161 ALA B N 1
ATOM 3740 C CA . ALA B 1 161 ? -6.828 -10.273 12.266 1 98.62 161 ALA B CA 1
ATOM 3741 C C . ALA B 1 161 ? -6.852 -9.852 10.805 1 98.62 161 ALA B C 1
ATOM 3743 O O . ALA B 1 161 ? -6.84 -8.656 10.5 1 98.62 161 ALA B O 1
ATOM 3744 N N . LEU B 1 162 ? -6.844 -10.828 9.945 1 98.81 162 LEU B N 1
ATOM 3745 C CA . LEU B 1 162 ? -6.879 -10.633 8.5 1 98.81 162 LEU B CA 1
ATOM 3746 C C . LEU B 1 162 ? -7.691 -11.734 7.824 1 98.81 162 LEU B C 1
ATOM 3748 O O . LEU B 1 162 ? -7.5 -12.914 8.109 1 98.81 162 LEU B O 1
ATOM 3752 N N . PHE B 1 163 ? -8.648 -11.328 7.035 1 98.81 163 PHE B N 1
ATOM 3753 C CA . PHE B 1 163 ? -9.508 -12.234 6.285 1 98.81 163 PHE B CA 1
ATOM 3754 C C . PHE B 1 163 ? -9.547 -11.852 4.812 1 98.81 163 PHE B C 1
ATOM 3756 O O . PHE B 1 163 ? -9.617 -10.664 4.477 1 98.81 163 PHE B O 1
ATOM 3763 N N . ILE B 1 164 ? -9.484 -12.844 3.932 1 98.56 164 ILE B N 1
ATOM 3764 C CA . ILE B 1 164 ? -9.555 -12.594 2.496 1 98.56 164 ILE B CA 1
ATOM 3765 C C . ILE B 1 164 ? -10.578 -13.539 1.862 1 98.56 164 ILE B C 1
ATOM 3767 O O . ILE B 1 164 ? -10.531 -14.75 2.08 1 98.56 164 ILE B O 1
ATOM 3771 N N . ARG B 1 165 ? -11.422 -13.023 1.083 1 98.44 165 ARG B N 1
ATOM 3772 C CA . ARG B 1 165 ? -12.352 -13.812 0.277 1 98.44 165 ARG B CA 1
ATOM 3773 C C . ARG B 1 165 ? -12.078 -13.625 -1.212 1 98.44 165 ARG B C 1
ATOM 3775 O O . ARG B 1 165 ? -12.039 -12.492 -1.7 1 98.44 165 ARG B O 1
ATOM 3782 N N . MET B 1 166 ? -11.898 -14.703 -1.867 1 96.69 166 MET B N 1
ATOM 3783 C CA . MET B 1 166 ? -11.758 -14.688 -3.32 1 96.69 166 MET B CA 1
ATOM 3784 C C . MET B 1 166 ? -13.008 -15.258 -3.992 1 96.69 166 MET B C 1
ATOM 3786 O O . MET B 1 166 ? -13.391 -16.391 -3.73 1 96.69 166 MET B O 1
ATOM 3790 N N . SER B 1 167 ? -13.656 -14.477 -4.82 1 97.5 167 SER B N 1
ATOM 3791 C CA . SER B 1 167 ? -14.852 -14.898 -5.547 1 97.5 167 SER B CA 1
ATOM 3792 C C . SER B 1 167 ? -14.633 -14.836 -7.055 1 97.5 167 SER B C 1
ATOM 3794 O O . SER B 1 167 ? -14.211 -13.805 -7.582 1 97.5 167 SER B O 1
ATOM 3796 N N . LYS B 1 168 ? -14.914 -15.93 -7.738 1 96 168 LYS B N 1
ATOM 3797 C CA . LYS B 1 168 ? -14.789 -16.016 -9.195 1 96 168 LYS B CA 1
ATOM 3798 C C . LYS B 1 168 ? -15.906 -16.891 -9.781 1 96 168 LYS B C 1
ATOM 3800 O O . LYS B 1 168 ? -16.609 -17.578 -9.055 1 96 168 LYS B O 1
ATOM 3805 N N . HIS B 1 169 ? -16.078 -16.828 -11.086 1 95.81 169 HIS B N 1
ATOM 3806 C CA . HIS B 1 169 ? -16.922 -17.781 -11.797 1 95.81 169 HIS B CA 1
ATOM 3807 C C . HIS B 1 169 ? -16.359 -19.188 -11.703 1 95.81 169 HIS B C 1
ATOM 3809 O O . HIS B 1 169 ? -15.133 -19.375 -11.734 1 95.81 169 HIS B O 1
ATOM 3815 N N . PRO B 1 170 ? -17.172 -20.219 -11.633 1 93.81 170 PRO B N 1
ATOM 3816 C CA . PRO B 1 170 ? -16.688 -21.578 -11.469 1 93.81 170 PRO B CA 1
ATOM 3817 C C . PRO B 1 170 ? -15.703 -22 -12.562 1 93.81 170 PRO B C 1
ATOM 3819 O O . PRO B 1 170 ? -14.773 -22.766 -12.305 1 93.81 170 PRO B O 1
ATOM 3822 N N . SER B 1 171 ? -15.867 -21.453 -13.719 1 92 171 SER B N 1
ATOM 3823 C CA . SER B 1 171 ? -15 -21.812 -14.836 1 92 171 SER B CA 1
ATOM 3824 C C . SER B 1 171 ? -13.578 -21.312 -14.617 1 92 171 SER B C 1
ATOM 3826 O O . SER B 1 171 ? -12.648 -21.719 -15.312 1 92 171 SER B O 1
ATOM 3828 N N . CYS B 1 172 ? -13.406 -20.406 -13.602 1 90.44 172 CYS B N 1
ATOM 3829 C CA . CYS B 1 172 ? -12.117 -19.734 -13.398 1 90.44 172 CYS B CA 1
ATOM 3830 C C . CYS B 1 172 ? -11.312 -20.438 -12.312 1 90.44 172 CYS B C 1
ATOM 3832 O O . CYS B 1 172 ? -10.188 -20.031 -12.008 1 90.44 172 CYS B O 1
ATOM 3834 N N . PHE B 1 173 ? -11.852 -21.469 -11.758 1 90.75 173 PHE B N 1
ATOM 3835 C CA . PHE B 1 173 ? -11.164 -22.172 -10.688 1 90.75 173 PHE B CA 1
ATOM 3836 C C . PHE B 1 173 ? -10.414 -23.375 -11.234 1 90.75 173 PHE B C 1
ATOM 3838 O O . PHE B 1 173 ? -10.906 -24.078 -12.117 1 90.75 173 PHE B O 1
ATOM 3845 N N . ARG B 1 174 ? -9.203 -23.469 -10.766 1 84 174 ARG B N 1
ATOM 3846 C CA . ARG B 1 174 ? -8.422 -24.688 -10.953 1 84 174 ARG B CA 1
ATOM 3847 C C . ARG B 1 174 ? -8.211 -25.422 -9.633 1 84 174 ARG B C 1
ATOM 3849 O O . ARG B 1 174 ? -7.176 -25.25 -8.984 1 84 174 ARG B O 1
ATOM 3856 N N . LEU B 1 175 ? -9.156 -26.234 -9.242 1 85.5 175 LEU B N 1
ATOM 3857 C CA . LEU B 1 175 ? -9.18 -26.859 -7.922 1 85.5 175 LEU B CA 1
ATOM 3858 C C . LEU B 1 175 ? -8.641 -28.281 -7.988 1 85.5 175 LEU B C 1
ATOM 3860 O O . LEU B 1 175 ? -8.695 -28.922 -9.039 1 85.5 175 LEU B O 1
ATOM 3864 N N . THR B 1 176 ? -8.062 -28.609 -6.906 1 80.19 176 THR B N 1
ATOM 3865 C CA . THR B 1 176 ? -7.676 -30.016 -6.789 1 80.19 176 THR B CA 1
ATOM 3866 C C . THR B 1 176 ? -8.891 -30.875 -6.453 1 80.19 176 THR B C 1
ATOM 3868 O O . THR B 1 176 ? -9.742 -30.484 -5.66 1 80.19 176 THR B O 1
ATOM 3871 N N . GLY B 1 177 ? -8.945 -31.906 -7.074 1 76.44 177 GLY B N 1
ATOM 3872 C CA . GLY B 1 177 ? -10.055 -32.812 -6.84 1 76.44 177 GLY B CA 1
ATOM 3873 C C . GLY B 1 177 ? -11.312 -32.438 -7.609 1 76.44 177 GLY B C 1
ATOM 3874 O O . GLY B 1 177 ? -11.234 -31.703 -8.602 1 76.44 177 GLY B O 1
ATOM 3875 N N . ASP B 1 178 ? -12.453 -32.938 -7.164 1 78.44 178 ASP B N 1
ATOM 3876 C CA . ASP B 1 178 ? -13.68 -32.781 -7.93 1 78.44 178 ASP B CA 1
ATOM 3877 C C . ASP B 1 178 ? -14.609 -31.766 -7.277 1 78.44 178 ASP B C 1
ATOM 3879 O O . ASP B 1 178 ? -15.828 -31.844 -7.418 1 78.44 178 ASP B O 1
ATOM 3883 N N . VAL B 1 179 ? -13.781 -30.828 -6.707 1 76.19 179 VAL B N 1
ATOM 3884 C CA . VAL B 1 179 ? -14.594 -29.781 -6.098 1 76.19 179 VAL B CA 1
ATOM 3885 C C . VAL B 1 179 ? -15.195 -28.906 -7.184 1 76.19 179 VAL B C 1
ATOM 3887 O O . VAL B 1 179 ? -14.5 -28.469 -8.102 1 76.19 179 VAL B O 1
ATOM 3890 N N . LEU B 1 180 ? -16.516 -28.797 -7.48 1 79.31 180 LEU B N 1
ATOM 3891 C CA . LEU B 1 180 ? -17.25 -27.906 -8.383 1 79.31 180 LEU B CA 1
ATOM 3892 C C . LEU B 1 180 ? -17.547 -28.609 -9.703 1 79.31 180 LEU B C 1
ATOM 3894 O O . LEU B 1 180 ? -17.906 -27.969 -10.695 1 79.31 180 LEU B O 1
ATOM 3898 N N . SER B 1 181 ? -17.234 -29.875 -9.836 1 82.5 181 SER B N 1
ATOM 3899 C CA . SER B 1 181 ? -17.531 -30.609 -11.062 1 82.5 181 SER B CA 1
ATOM 3900 C C . SER B 1 181 ? -19.031 -30.594 -11.375 1 82.5 181 SER B C 1
ATOM 3902 O O . SER B 1 181 ? -19.438 -30.75 -12.523 1 82.5 181 SER B O 1
ATOM 3904 N N . ASP B 1 182 ? -19.766 -30.297 -10.445 1 88.19 182 ASP B N 1
ATOM 3905 C CA . ASP B 1 182 ? -21.219 -30.406 -10.602 1 88.19 182 ASP B CA 1
ATOM 3906 C C . ASP B 1 182 ? -21.859 -29.016 -10.68 1 88.19 182 ASP B C 1
ATOM 3908 O O . ASP B 1 182 ? -23.062 -28.891 -10.477 1 88.19 182 ASP B O 1
ATOM 3912 N N . TRP B 1 183 ? -21.031 -27.969 -10.984 1 89.81 183 TRP B N 1
ATOM 3913 C CA . TRP B 1 183 ? -21.641 -26.641 -10.961 1 89.81 183 TRP B CA 1
ATOM 3914 C C . TRP B 1 183 ? -22.516 -26.438 -12.188 1 89.81 183 TRP B C 1
ATOM 3916 O O . TRP B 1 183 ? -22.312 -27.078 -13.227 1 89.81 183 TRP B O 1
ATOM 3926 N N . THR B 1 184 ? -23.609 -25.609 -12.016 1 93.06 184 THR B N 1
ATOM 3927 C CA . THR B 1 184 ? -24.5 -25.25 -13.117 1 93.06 184 THR B CA 1
ATOM 3928 C C . THR B 1 184 ? -24.609 -23.734 -13.266 1 93.06 184 THR B C 1
ATOM 3930 O O . THR B 1 184 ? -24.625 -23.016 -12.273 1 93.06 184 THR B O 1
ATOM 3933 N N . GLU B 1 185 ? -24.703 -23.422 -14.508 1 93.06 185 GLU B N 1
ATOM 3934 C CA . GLU B 1 185 ? -24.875 -22 -14.758 1 93.06 185 GLU B CA 1
ATOM 3935 C C . GLU B 1 185 ? -26.125 -21.469 -14.086 1 93.06 185 GLU B C 1
ATOM 3937 O O . GLU B 1 185 ? -27.188 -22.094 -14.125 1 93.06 185 GLU B O 1
ATOM 3942 N N . GLY B 1 186 ? -26.031 -20.281 -13.422 1 93.12 186 GLY B N 1
ATOM 3943 C CA . GLY B 1 186 ? -27.172 -19.656 -12.773 1 93.12 186 GLY B CA 1
ATOM 3944 C C . GLY B 1 186 ? -27.344 -20.078 -11.328 1 93.12 186 GLY B C 1
ATOM 3945 O O . GLY B 1 186 ? -28.203 -19.531 -10.625 1 93.12 186 GLY B O 1
ATOM 3946 N N . GLU B 1 187 ? -26.5 -20.906 -10.812 1 94.5 187 GLU B N 1
ATOM 3947 C CA . GLU B 1 187 ? -26.672 -21.406 -9.453 1 94.5 187 GLU B CA 1
ATOM 3948 C C . GLU B 1 187 ? -26.25 -20.359 -8.422 1 94.5 187 GLU B C 1
ATOM 3950 O O . GLU B 1 187 ? -26.578 -20.5 -7.238 1 94.5 187 GLU B O 1
ATOM 3955 N N . GLY B 1 188 ? -25.672 -19.391 -8.812 1 95.38 188 GLY B N 1
ATOM 3956 C CA . GLY B 1 188 ? -25.328 -18.297 -7.902 1 95.38 188 GLY B CA 1
ATOM 3957 C C . GLY B 1 188 ? -24.094 -18.578 -7.074 1 95.38 188 GLY B C 1
ATOM 3958 O O . GLY B 1 188 ? -23.125 -19.156 -7.57 1 95.38 188 GLY B O 1
ATOM 3959 N N . ARG B 1 189 ? -24.125 -18.125 -5.871 1 96.56 189 ARG B N 1
ATOM 3960 C CA . ARG B 1 189 ? -22.969 -18.141 -4.984 1 96.56 189 ARG B CA 1
ATOM 3961 C C . ARG B 1 189 ? -22.875 -19.453 -4.219 1 96.56 189 ARG B C 1
ATOM 3963 O O . ARG B 1 189 ? -23.875 -19.969 -3.732 1 96.56 189 ARG B O 1
ATOM 3970 N N . ARG B 1 190 ? -21.641 -20 -4.176 1 95.5 190 ARG B N 1
ATOM 3971 C CA . ARG B 1 190 ? -21.328 -21.203 -3.406 1 95.5 190 ARG B CA 1
ATOM 3972 C C . ARG B 1 190 ? -19.969 -21.078 -2.723 1 95.5 190 ARG B C 1
ATOM 3974 O O . ARG B 1 190 ? -18.953 -20.797 -3.375 1 95.5 190 ARG B O 1
ATOM 3981 N N . VAL B 1 191 ? -19.938 -21.281 -1.377 1 96.19 191 VAL B N 1
ATOM 3982 C CA . VAL B 1 191 ? -18.672 -21.312 -0.655 1 96.19 191 VAL B CA 1
ATOM 3983 C C . VAL B 1 191 ? -18 -22.656 -0.847 1 96.19 191 VAL B C 1
ATOM 3985 O O . VAL B 1 191 ? -18.547 -23.703 -0.469 1 96.19 191 VAL B O 1
ATOM 3988 N N . LEU B 1 192 ? -16.875 -22.656 -1.427 1 94.12 192 LEU B N 1
ATOM 3989 C CA . LEU B 1 192 ? -16.156 -23.891 -1.717 1 94.12 192 LEU B CA 1
ATOM 3990 C C . LEU B 1 192 ? -15.297 -24.312 -0.532 1 94.12 192 LEU B C 1
ATOM 3992 O O . LEU B 1 192 ? -15.266 -25.5 -0.175 1 94.12 192 LEU B O 1
ATOM 3996 N N . PHE B 1 193 ? -14.602 -23.344 0.024 1 93.75 193 PHE B N 1
ATOM 3997 C CA . PHE B 1 193 ? -13.695 -23.609 1.134 1 93.75 193 PHE B CA 1
ATOM 3998 C C . PHE B 1 193 ? -13.648 -22.438 2.094 1 93.75 193 PHE B C 1
ATOM 4000 O O . PHE B 1 193 ? -13.766 -21.281 1.674 1 93.75 193 PHE B O 1
ATOM 4007 N N . ARG B 1 194 ? -13.531 -22.703 3.314 1 96.56 194 ARG B N 1
ATOM 4008 C CA . ARG B 1 194 ? -13.305 -21.719 4.375 1 96.56 194 ARG B CA 1
ATOM 4009 C C . ARG B 1 194 ? -12.336 -22.266 5.418 1 96.56 194 ARG B C 1
ATOM 4011 O O . ARG B 1 194 ? -12.453 -23.406 5.852 1 96.56 194 ARG B O 1
ATOM 4018 N N . GLY B 1 195 ? -11.32 -21.516 5.762 1 97.81 195 GLY B N 1
ATOM 4019 C CA . GLY B 1 195 ? -10.312 -21.922 6.727 1 97.81 195 GLY B CA 1
ATOM 4020 C C . GLY B 1 195 ? -9.07 -21.062 6.703 1 97.81 195 GLY B C 1
ATOM 4021 O O . GLY B 1 195 ? -9.102 -19.938 6.207 1 97.81 195 GLY B O 1
ATOM 4022 N N . SER B 1 196 ? -8.055 -21.562 7.305 1 98.38 196 SER B N 1
ATOM 4023 C CA . SER B 1 196 ? -6.785 -20.844 7.27 1 98.38 196 SER B CA 1
ATOM 4024 C C . SER B 1 196 ? -6.168 -20.875 5.875 1 98.38 196 SER B C 1
ATOM 4026 O O . SER B 1 196 ? -6.43 -21.797 5.094 1 98.38 196 SER B O 1
ATOM 4028 N N . VAL B 1 197 ? -5.41 -19.875 5.559 1 97.94 197 VAL B N 1
ATOM 4029 C CA . VAL B 1 197 ? -4.746 -19.812 4.258 1 97.94 197 VAL B CA 1
ATOM 4030 C C . VAL B 1 197 ? -3.805 -21.016 4.109 1 97.94 197 VAL B C 1
ATOM 4032 O O . VAL B 1 197 ? -3.617 -21.531 3.004 1 97.94 197 VAL B O 1
ATOM 4035 N N . ALA B 1 198 ? -3.23 -21.5 5.191 1 97.31 198 ALA B N 1
ATOM 4036 C CA . ALA B 1 198 ? -2.398 -22.703 5.16 1 97.31 198 ALA B CA 1
ATOM 4037 C C . ALA B 1 198 ? -3.18 -23.906 4.625 1 97.31 198 ALA B C 1
ATOM 4039 O O . ALA B 1 198 ? -2.635 -24.734 3.895 1 97.31 198 ALA B O 1
ATOM 4040 N N . GLU B 1 199 ? -4.391 -23.984 4.953 1 95.69 199 GLU B N 1
ATOM 4041 C CA . GLU B 1 199 ? -5.246 -25.094 4.539 1 95.69 199 GLU B CA 1
ATOM 4042 C C . GLU B 1 199 ? -5.738 -24.906 3.107 1 95.69 199 GLU B C 1
ATOM 4044 O O . GLU B 1 199 ? -5.953 -25.891 2.385 1 95.69 199 GLU B O 1
ATOM 4049 N N . LEU B 1 200 ? -5.91 -23.688 2.723 1 95.25 200 LEU B N 1
ATOM 4050 C CA . LEU B 1 200 ? -6.523 -23.391 1.434 1 95.25 200 LEU B CA 1
ATOM 4051 C C . LEU B 1 200 ? -5.504 -23.5 0.305 1 95.25 200 LEU B C 1
ATOM 4053 O O . LEU B 1 200 ? -5.855 -23.875 -0.817 1 95.25 200 LEU B O 1
ATOM 4057 N N . CYS B 1 201 ? -4.266 -23.234 0.574 1 94.5 201 CYS B N 1
ATOM 4058 C CA . CYS B 1 201 ? -3.244 -23.156 -0.463 1 94.5 201 CYS B CA 1
ATOM 4059 C C . CYS B 1 201 ? -3.104 -24.484 -1.193 1 94.5 201 CYS B C 1
ATOM 4061 O O . CYS B 1 201 ? -3.119 -24.516 -2.426 1 94.5 201 CYS B O 1
ATOM 4063 N N . PRO B 1 202 ? -3.094 -25.609 -0.523 1 90.75 202 PRO B N 1
ATOM 4064 C CA . PRO B 1 202 ? -2.975 -26.875 -1.248 1 90.75 202 PRO B CA 1
ATOM 4065 C C . PRO B 1 202 ? -4.234 -27.234 -2.037 1 90.75 202 PRO B C 1
ATOM 4067 O O . PRO B 1 202 ? -4.176 -28.016 -2.984 1 90.75 202 PRO B O 1
ATOM 4070 N N . LEU B 1 203 ? -5.348 -26.672 -1.692 1 89.56 203 LEU B N 1
ATOM 4071 C CA . LEU B 1 203 ? -6.621 -27.016 -2.318 1 89.56 203 LEU B CA 1
ATOM 4072 C C . LEU B 1 203 ? -6.789 -26.266 -3.645 1 89.56 203 LEU B C 1
ATOM 4074 O O . LEU B 1 203 ? -7.426 -26.781 -4.566 1 89.56 203 LEU B O 1
ATOM 4078 N N . ALA B 1 204 ? -6.258 -25.062 -3.717 1 89 204 ALA B N 1
ATOM 4079 C CA . ALA B 1 204 ? -6.371 -24.25 -4.926 1 89 204 ALA B CA 1
ATOM 4080 C C . ALA B 1 204 ? -5.094 -23.438 -5.164 1 89 204 ALA B C 1
ATOM 4082 O O . ALA B 1 204 ? -5.129 -22.219 -5.227 1 89 204 ALA B O 1
ATOM 4083 N N . PRO B 1 205 ? -4.066 -24.125 -5.426 1 86.31 205 PRO B N 1
ATOM 4084 C CA . PRO B 1 205 ? -2.75 -23.484 -5.418 1 86.31 205 PRO B CA 1
ATOM 4085 C C . PRO B 1 205 ? -2.645 -22.344 -6.438 1 86.31 205 PRO B C 1
ATOM 4087 O O . PRO B 1 205 ? -1.901 -21.391 -6.219 1 86.31 205 PRO B O 1
ATOM 4090 N N . ASN B 1 206 ? -3.375 -22.344 -7.492 1 85.12 206 ASN B N 1
ATOM 4091 C CA . ASN B 1 206 ? -3.273 -21.328 -8.531 1 85.12 206 ASN B CA 1
ATOM 4092 C C . ASN B 1 206 ? -4.262 -20.188 -8.297 1 85.12 206 ASN B C 1
ATOM 4094 O O . ASN B 1 206 ? -4.168 -19.141 -8.945 1 85.12 206 ASN B O 1
ATOM 4098 N N . ASN B 1 207 ? -5.152 -20.391 -7.344 1 88 207 ASN B N 1
ATOM 4099 C CA . ASN B 1 207 ? -6.223 -19.422 -7.168 1 88 207 ASN B CA 1
ATOM 4100 C C . ASN B 1 207 ? -6.047 -18.625 -5.879 1 88 207 ASN B C 1
ATOM 4102 O O . ASN B 1 207 ? -6.773 -17.656 -5.641 1 88 207 ASN B O 1
ATOM 4106 N N . VAL B 1 208 ? -5.066 -18.969 -5.121 1 93.06 208 VAL B N 1
ATOM 4107 C CA . VAL B 1 208 ? -5.027 -18.406 -3.777 1 93.06 208 VAL B CA 1
ATOM 4108 C C . VAL B 1 208 ? -3.746 -17.594 -3.596 1 93.06 208 VAL B C 1
ATOM 4110 O O . VAL B 1 208 ? -3.318 -17.344 -2.467 1 93.06 208 VAL B O 1
ATOM 4113 N N . ASN B 1 209 ? -3.115 -17.188 -4.664 1 92.25 209 ASN B N 1
ATOM 4114 C CA . ASN B 1 209 ? -1.866 -16.438 -4.57 1 92.25 209 ASN B CA 1
ATOM 4115 C C . ASN B 1 209 ? -2.053 -15.125 -3.805 1 92.25 209 ASN B C 1
ATOM 4117 O O . ASN B 1 209 ? -1.184 -14.727 -3.029 1 92.25 209 ASN B O 1
ATOM 4121 N N . THR B 1 210 ? -3.201 -14.516 -3.967 1 94.88 210 THR B N 1
ATOM 4122 C CA . THR B 1 210 ? -3.484 -13.273 -3.254 1 94.88 210 THR B CA 1
ATOM 4123 C C . THR B 1 210 ? -3.559 -13.516 -1.75 1 94.88 210 THR B C 1
ATOM 4125 O O . THR B 1 210 ? -3.025 -12.734 -0.962 1 94.88 210 THR B O 1
ATOM 4128 N N . MET B 1 211 ? -4.18 -14.633 -1.412 1 97 211 MET B N 1
ATOM 4129 C CA . MET B 1 211 ? -4.254 -15 -0.002 1 97 211 MET B CA 1
ATOM 4130 C C . MET B 1 211 ? -2.861 -15.266 0.564 1 97 211 MET B C 1
ATOM 4132 O O . MET B 1 211 ? -2.553 -14.844 1.683 1 97 211 MET B O 1
ATOM 4136 N N . ALA B 1 212 ? -2.115 -15.945 -0.223 1 96.25 212 ALA B N 1
ATOM 4137 C CA . ALA B 1 212 ? -0.756 -16.266 0.209 1 96.25 212 ALA B CA 1
ATOM 4138 C C . ALA B 1 212 ? 0.071 -14.984 0.382 1 96.25 212 ALA B C 1
ATOM 4140 O O . ALA B 1 212 ? 0.811 -14.852 1.358 1 96.25 212 ALA B O 1
ATOM 4141 N N . ALA B 1 213 ? -0.014 -14.07 -0.559 1 94.38 213 ALA B N 1
ATOM 4142 C CA . ALA B 1 213 ? 0.673 -12.781 -0.44 1 94.38 213 ALA B CA 1
ATOM 4143 C C . ALA B 1 213 ? 0.266 -12.062 0.84 1 94.38 213 ALA B C 1
ATOM 4145 O O . ALA B 1 213 ? 1.108 -11.477 1.525 1 94.38 213 ALA B O 1
ATOM 4146 N N . ALA B 1 214 ? -0.998 -12.117 1.146 1 97.12 214 ALA B N 1
ATOM 4147 C CA . ALA B 1 214 ? -1.5 -11.484 2.365 1 97.12 214 ALA B CA 1
ATOM 4148 C C . ALA B 1 214 ? -0.898 -12.141 3.605 1 97.12 214 ALA B C 1
ATOM 4150 O O . ALA B 1 214 ? -0.548 -11.453 4.566 1 97.12 214 ALA B O 1
ATOM 4151 N N . ALA B 1 215 ? -0.791 -13.445 3.547 1 96.69 215 ALA B N 1
ATOM 4152 C CA . ALA B 1 215 ? -0.209 -14.172 4.676 1 96.69 215 ALA B CA 1
ATOM 4153 C C . ALA B 1 215 ? 1.256 -13.797 4.871 1 96.69 215 ALA B C 1
ATOM 4155 O O . ALA B 1 215 ? 1.734 -13.711 6.004 1 96.69 215 ALA B O 1
ATOM 4156 N N . VAL B 1 216 ? 1.922 -13.586 3.758 1 93 216 VAL B N 1
ATOM 4157 C CA . VAL B 1 216 ? 3.316 -13.164 3.826 1 93 216 VAL B CA 1
ATOM 4158 C C . VAL B 1 216 ? 3.404 -11.758 4.418 1 93 216 VAL B C 1
ATOM 4160 O O . VAL B 1 216 ? 4.254 -11.484 5.27 1 93 216 VAL B O 1
ATOM 4163 N N . ALA B 1 217 ? 2.541 -10.859 4.023 1 91.75 217 ALA B N 1
ATOM 4164 C CA . ALA B 1 217 ? 2.51 -9.492 4.543 1 91.75 217 ALA B CA 1
ATOM 4165 C C . ALA B 1 217 ? 2.188 -9.484 6.035 1 91.75 217 ALA B C 1
ATOM 4167 O O . ALA B 1 217 ? 2.713 -8.648 6.781 1 91.75 217 ALA B O 1
ATOM 4168 N N . ALA B 1 218 ? 1.313 -10.414 6.398 1 96.19 218 ALA B N 1
ATOM 4169 C CA . ALA B 1 218 ? 0.89 -10.547 7.789 1 96.19 218 ALA B CA 1
ATOM 4170 C C . ALA B 1 218 ? 1.71 -11.609 8.508 1 96.19 218 ALA B C 1
ATOM 4172 O O . ALA B 1 218 ? 1.154 -12.562 9.07 1 96.19 218 ALA B O 1
ATOM 4173 N N . GLY B 1 219 ? 2.936 -11.398 8.609 1 91.56 219 GLY B N 1
ATOM 4174 C CA . GLY B 1 219 ? 3.875 -12.406 9.07 1 91.56 219 GLY B CA 1
ATOM 4175 C C . GLY B 1 219 ? 3.582 -12.891 10.477 1 91.56 219 GLY B C 1
ATOM 4176 O O . GLY B 1 219 ? 3.822 -14.055 10.805 1 91.56 219 GLY B O 1
ATOM 4177 N N . THR B 1 220 ? 3.15 -12.086 11.375 1 93.5 220 THR B N 1
ATOM 4178 C CA . THR B 1 220 ? 2.855 -12.469 12.75 1 93.5 220 THR B CA 1
ATOM 4179 C C . THR B 1 220 ? 1.688 -13.453 12.797 1 93.5 220 THR B C 1
ATOM 4181 O O . THR B 1 220 ? 1.678 -14.367 13.617 1 93.5 220 THR B O 1
ATOM 4184 N N . LEU B 1 221 ? 0.711 -13.25 11.953 1 96.5 221 LEU B N 1
ATOM 4185 C CA . LEU B 1 221 ? -0.378 -14.211 11.82 1 96.5 221 LEU B CA 1
ATOM 4186 C C . LEU B 1 221 ? 0.072 -15.445 11.039 1 96.5 221 LEU B C 1
ATOM 4188 O O . LEU B 1 221 ? -0.165 -16.578 11.469 1 96.5 221 LEU B O 1
ATOM 4192 N N . GLY B 1 222 ? 0.747 -15.164 9.969 1 95.25 222 GLY B N 1
ATOM 4193 C CA . GLY B 1 222 ? 1.231 -16.219 9.094 1 95.25 222 GLY B CA 1
ATOM 4194 C C . GLY B 1 222 ? 0.125 -16.906 8.312 1 95.25 222 GLY B C 1
ATOM 4195 O O . GLY B 1 222 ? -1.021 -16.453 8.32 1 95.25 222 GLY B O 1
ATOM 4196 N N . PHE B 1 223 ? 0.499 -18 7.668 1 97.25 223 PHE B N 1
ATOM 4197 C CA . PHE B 1 223 ? -0.433 -18.75 6.832 1 97.25 223 PHE B CA 1
ATOM 4198 C C . PHE B 1 223 ? -1.497 -19.422 7.68 1 97.25 223 PHE B C 1
ATOM 4200 O O . PHE B 1 223 ? -2.641 -19.578 7.25 1 97.25 223 PHE B O 1
ATOM 4207 N N . ALA B 1 224 ? -1.137 -19.812 8.891 1 97.62 224 ALA B N 1
ATOM 4208 C CA . ALA B 1 224 ? -2.07 -20.516 9.766 1 97.62 224 ALA B CA 1
ATOM 4209 C C . ALA B 1 224 ? -3.043 -19.531 10.422 1 97.62 224 ALA B C 1
ATOM 4211 O O . ALA B 1 224 ? -4.152 -19.922 10.805 1 97.62 224 ALA B O 1
ATOM 4212 N N . GLY B 1 225 ? -2.619 -18.297 10.57 1 98.31 225 GLY B N 1
ATOM 4213 C CA . GLY B 1 225 ? -3.428 -17.312 11.273 1 98.31 225 GLY B CA 1
ATOM 4214 C C . GLY B 1 225 ? -4.352 -16.531 10.359 1 98.31 225 GLY B C 1
ATOM 4215 O O . GLY B 1 225 ? -5.441 -16.125 10.766 1 98.31 225 GLY B O 1
ATOM 4216 N N . VAL B 1 226 ? -3.965 -16.25 9.141 1 98.56 226 VAL B N 1
ATOM 4217 C CA . VAL B 1 226 ? -4.797 -15.539 8.18 1 98.56 226 VAL B CA 1
ATOM 4218 C C . VAL B 1 226 ? -5.926 -16.453 7.695 1 98.56 226 VAL B C 1
ATOM 4220 O O . VAL B 1 226 ? -5.684 -17.609 7.34 1 98.56 226 VAL B O 1
ATOM 4223 N N . GLN B 1 227 ? -7.117 -15.914 7.723 1 98.75 227 GLN B N 1
ATOM 4224 C CA . GLN B 1 227 ? -8.289 -16.688 7.32 1 98.75 227 GLN B CA 1
ATOM 4225 C C . GLN B 1 227 ? -8.711 -16.344 5.895 1 98.75 227 GLN B C 1
ATOM 4227 O O . GLN B 1 227 ? -8.477 -15.219 5.43 1 98.75 227 GLN B O 1
ATOM 4232 N N . GLY B 1 228 ? -9.258 -17.344 5.234 1 98.25 228 GLY B N 1
ATOM 4233 C CA . GLY B 1 228 ? -9.695 -17.125 3.865 1 98.25 228 GLY B CA 1
ATOM 4234 C C . GLY B 1 228 ? -10.953 -17.891 3.506 1 98.25 228 GLY B C 1
ATOM 4235 O O . GLY B 1 228 ? -11.367 -18.781 4.242 1 98.25 228 GLY B O 1
ATOM 4236 N N . GLU B 1 229 ? -11.539 -17.469 2.463 1 97.94 229 GLU B N 1
ATOM 4237 C CA . GLU B 1 229 ? -12.719 -18.094 1.875 1 97.94 229 GLU B CA 1
ATOM 4238 C C . GLU B 1 229 ? -12.664 -18.062 0.35 1 97.94 229 GLU B C 1
ATOM 4240 O O . GLU B 1 229 ? -12.297 -17.047 -0.239 1 97.94 229 GLU B O 1
ATOM 4245 N N . ILE B 1 230 ? -12.898 -19.219 -0.278 1 96.31 230 ILE B N 1
ATOM 4246 C CA . ILE B 1 230 ? -13.008 -19.312 -1.729 1 96.31 230 ILE B CA 1
ATOM 4247 C C . ILE B 1 230 ? -14.469 -19.484 -2.133 1 96.31 230 ILE B C 1
ATOM 4249 O O . ILE B 1 230 ? -15.133 -20.422 -1.685 1 96.31 230 ILE B O 1
ATOM 4253 N N . VAL B 1 231 ? -14.93 -18.609 -3.006 1 97.12 231 VAL B N 1
ATOM 4254 C CA . VAL B 1 231 ? -16.344 -18.578 -3.352 1 97.12 231 VAL B CA 1
ATOM 4255 C C . VAL B 1 231 ? -16.516 -18.703 -4.863 1 97.12 231 VAL B C 1
ATOM 4257 O O . VAL B 1 231 ? -15.875 -17.969 -5.621 1 97.12 231 VAL B O 1
ATOM 4260 N N . SER B 1 232 ? -17.312 -19.625 -5.262 1 96.31 232 SER B N 1
ATOM 4261 C CA . SER B 1 232 ? -17.781 -19.703 -6.645 1 96.31 232 SER B CA 1
ATOM 4262 C C . SER B 1 232 ? -19.094 -18.938 -6.828 1 96.31 232 SER B C 1
ATOM 4264 O O . SER B 1 232 ? -20.016 -19.062 -6.016 1 96.31 232 SER B O 1
ATOM 4266 N N . ASP B 1 233 ? -19.172 -18.109 -7.828 1 97.38 233 ASP B N 1
ATOM 4267 C CA . ASP B 1 233 ? -20.359 -17.312 -8.102 1 97.38 233 ASP B CA 1
ATOM 4268 C C . ASP B 1 233 ? -20.609 -17.188 -9.602 1 97.38 233 ASP B C 1
ATOM 4270 O O . ASP B 1 233 ? -19.859 -16.484 -10.305 1 97.38 233 ASP B O 1
ATOM 4274 N N . THR B 1 234 ? -21.688 -17.766 -10.117 1 96.62 234 THR B N 1
ATOM 4275 C CA . THR B 1 234 ? -21.969 -17.797 -11.547 1 96.62 234 THR B CA 1
ATOM 4276 C C . THR B 1 234 ? -22.328 -16.406 -12.055 1 96.62 234 THR B C 1
ATOM 4278 O O . THR B 1 234 ? -22.344 -16.156 -13.266 1 96.62 234 THR B O 1
ATOM 4281 N N . ALA B 1 235 ? -22.625 -15.508 -11.18 1 96.62 235 ALA B N 1
ATOM 4282 C CA . ALA B 1 235 ? -22.953 -14.141 -11.586 1 96.62 235 ALA B CA 1
ATOM 4283 C C . ALA B 1 235 ? -21.703 -13.367 -11.977 1 96.62 235 ALA B C 1
ATOM 4285 O O . ALA B 1 235 ? -21.781 -12.32 -12.625 1 96.62 235 ALA B O 1
ATOM 4286 N N . LEU B 1 236 ? -20.516 -13.844 -11.57 1 96.25 236 LEU B N 1
ATOM 4287 C CA . LEU B 1 236 ? -19.266 -13.141 -11.812 1 96.25 236 LEU B CA 1
ATOM 4288 C C . LEU B 1 236 ? -18.688 -13.516 -13.172 1 96.25 236 LEU B C 1
ATOM 4290 O O . LEU B 1 236 ? -17.547 -14.016 -13.258 1 96.25 236 LEU B O 1
ATOM 4294 N N . ARG B 1 237 ? -19.344 -13.078 -14.188 1 94.88 237 ARG B N 1
ATOM 4295 C CA . ARG B 1 237 ? -18.969 -13.461 -15.547 1 94.88 237 ARG B CA 1
ATOM 4296 C C . ARG B 1 237 ? -17.844 -12.578 -16.078 1 94.88 237 ARG B C 1
ATOM 4298 O O . ARG B 1 237 ? -17.078 -12.992 -16.938 1 94.88 237 ARG B O 1
ATOM 4305 N N . ASP B 1 238 ? -17.766 -11.367 -15.414 1 95.31 238 ASP B N 1
ATOM 4306 C CA . ASP B 1 238 ? -16.859 -10.398 -16.016 1 95.31 238 ASP B CA 1
ATOM 4307 C C . ASP B 1 238 ? -15.797 -9.945 -15.008 1 95.31 238 ASP B C 1
ATOM 4309 O O . ASP B 1 238 ? -14.984 -9.078 -15.312 1 95.31 238 ASP B O 1
ATOM 4313 N N . TYR B 1 239 ? -15.867 -10.547 -13.758 1 95.88 239 TYR B N 1
ATOM 4314 C CA . TYR B 1 239 ? -14.977 -10.016 -12.734 1 95.88 239 TYR B CA 1
ATOM 4315 C C . TYR B 1 239 ? -14.5 -11.125 -11.805 1 95.88 239 TYR B C 1
ATOM 4317 O O . TYR B 1 239 ? -15.227 -12.086 -11.547 1 95.88 239 TYR B O 1
ATOM 4325 N N . HIS B 1 240 ? -13.305 -10.992 -11.312 1 96.5 240 HIS B N 1
ATOM 4326 C CA . HIS B 1 240 ? -12.867 -11.578 -10.047 1 96.5 240 HIS B CA 1
ATOM 4327 C C . HIS B 1 240 ? -12.984 -10.57 -8.906 1 96.5 240 HIS B C 1
ATOM 4329 O O . HIS B 1 240 ? -12.633 -9.398 -9.062 1 96.5 240 HIS B O 1
ATOM 4335 N N . VAL B 1 241 ? -13.516 -11.031 -7.824 1 97.62 241 VAL B N 1
ATOM 4336 C CA . VAL B 1 241 ? -13.68 -10.125 -6.691 1 97.62 241 VAL B CA 1
ATOM 4337 C C . VAL B 1 241 ? -12.812 -10.586 -5.527 1 97.62 241 VAL B C 1
ATOM 4339 O O . VAL B 1 241 ? -12.836 -11.766 -5.156 1 97.62 241 VAL B O 1
ATOM 4342 N N . VAL B 1 242 ? -11.984 -9.695 -5.02 1 97.94 242 VAL B N 1
ATOM 4343 C CA . VAL B 1 242 ? -11.188 -9.93 -3.818 1 97.94 242 VAL B CA 1
ATOM 4344 C C . VAL B 1 242 ? -11.68 -9.023 -2.691 1 97.94 242 VAL B C 1
ATOM 4346 O O . VAL B 1 242 ? -11.727 -7.797 -2.844 1 97.94 242 VAL B O 1
ATOM 4349 N N . GLU B 1 243 ? -12.078 -9.617 -1.641 1 98.56 243 GLU B N 1
ATOM 4350 C CA . GLU B 1 243 ? -12.492 -8.883 -0.449 1 98.56 243 GLU B CA 1
ATOM 4351 C C . GLU B 1 243 ? -11.516 -9.109 0.703 1 98.56 243 GLU B C 1
ATOM 4353 O O . GLU B 1 243 ? -11.125 -10.242 0.973 1 98.56 243 GLU B O 1
ATOM 4358 N N . VAL B 1 244 ? -11.102 -8.023 1.354 1 98.81 244 VAL B N 1
ATOM 4359 C CA . VAL B 1 244 ? -10.141 -8.102 2.449 1 98.81 244 VAL B CA 1
ATOM 4360 C C . VAL B 1 244 ? -10.695 -7.395 3.682 1 98.81 244 VAL B C 1
ATOM 4362 O O . VAL B 1 244 ? -11.227 -6.289 3.582 1 98.81 244 VAL B O 1
ATOM 4365 N N . GLU B 1 245 ? -10.656 -8.055 4.789 1 98.81 245 GLU B N 1
ATOM 4366 C CA . GLU B 1 245 ? -11.008 -7.469 6.082 1 98.81 245 GLU B CA 1
ATOM 4367 C C . GLU B 1 245 ? -9.805 -7.461 7.023 1 98.81 245 GLU B C 1
ATOM 4369 O O . GLU B 1 245 ? -9.219 -8.508 7.293 1 98.81 245 GLU B O 1
ATOM 4374 N N . VAL B 1 246 ? -9.469 -6.309 7.5 1 98.69 246 VAL B N 1
ATOM 4375 C CA . VAL B 1 246 ? -8.367 -6.125 8.445 1 98.69 246 VAL B CA 1
ATOM 4376 C C . VAL B 1 246 ? -8.906 -5.57 9.758 1 98.69 246 VAL B C 1
ATOM 4378 O O . VAL B 1 246 ? -9.758 -4.68 9.766 1 98.69 246 VAL B O 1
ATOM 4381 N N . THR B 1 247 ? -8.43 -6.113 10.875 1 98.38 247 THR B N 1
ATOM 4382 C CA . THR B 1 247 ? -8.789 -5.531 12.164 1 98.38 247 THR B CA 1
ATOM 4383 C C . THR B 1 247 ? -7.535 -5.188 12.969 1 98.38 247 THR B C 1
ATOM 4385 O O . THR B 1 247 ? -6.488 -5.82 12.797 1 98.38 247 THR B O 1
ATOM 4388 N N . GLY B 1 248 ? -7.617 -4.148 13.727 1 96.75 248 GLY B N 1
ATOM 4389 C CA . GLY B 1 248 ? -6.566 -3.689 14.625 1 96.75 248 GLY B CA 1
ATOM 4390 C C . GLY B 1 248 ? -7.082 -3.322 16 1 96.75 248 GLY B C 1
ATOM 4391 O O . GLY B 1 248 ? -8.18 -3.732 16.391 1 96.75 248 GLY B O 1
ATOM 4392 N N . PRO B 1 249 ? -6.293 -2.582 16.75 1 95.06 249 PRO B N 1
ATOM 4393 C CA . PRO B 1 249 ? -6.652 -2.246 18.141 1 95.06 249 PRO B CA 1
ATOM 4394 C C . PRO B 1 249 ? -7.852 -1.306 18.219 1 95.06 249 PRO B C 1
ATOM 4396 O O . PRO B 1 249 ? -8.102 -0.53 17.297 1 95.06 249 PRO B O 1
ATOM 4399 N N . ASP B 1 250 ? -8.633 -1.407 19.297 1 94 250 ASP B N 1
ATOM 4400 C CA . ASP B 1 250 ? -9.672 -0.469 19.719 1 94 250 ASP B CA 1
ATOM 4401 C C . ASP B 1 250 ? -10.781 -0.377 18.672 1 94 250 ASP B C 1
ATOM 4403 O O . ASP B 1 250 ? -11.352 0.695 18.453 1 94 250 ASP B O 1
ATOM 4407 N N . GLY B 1 251 ? -10.969 -1.433 17.906 1 95.12 251 GLY B N 1
ATOM 4408 C CA . GLY B 1 251 ? -12.07 -1.472 16.953 1 95.12 251 GLY B CA 1
ATOM 4409 C C . GLY B 1 251 ? -11.664 -1.026 15.555 1 95.12 251 GLY B C 1
ATOM 4410 O O . GLY B 1 251 ? -12.5 -0.969 14.648 1 95.12 251 GLY B O 1
ATOM 4411 N N . PHE B 1 252 ? -10.438 -0.747 15.375 1 97.06 252 PHE B N 1
ATOM 4412 C CA . PHE B 1 252 ? -9.945 -0.413 14.039 1 97.06 252 PHE B CA 1
ATOM 4413 C C . PHE B 1 252 ? -10.312 -1.498 13.039 1 97.06 252 PHE B C 1
ATOM 4415 O O . PHE B 1 252 ? -10.172 -2.689 13.328 1 97.06 252 PHE B O 1
ATOM 4422 N N . SER B 1 253 ? -10.758 -1.076 11.805 1 98.12 253 SER B N 1
ATOM 4423 C CA . SER B 1 253 ? -11.031 -2.051 10.75 1 98.12 253 SER B CA 1
ATOM 4424 C C . SER B 1 253 ? -10.93 -1.413 9.367 1 98.12 253 SER B C 1
ATOM 4426 O O . SER B 1 253 ? -11.117 -0.204 9.219 1 98.12 253 SER B O 1
ATOM 4428 N N . VAL B 1 254 ? -10.562 -2.191 8.43 1 98.44 254 VAL B N 1
ATOM 4429 C CA . VAL B 1 254 ? -10.586 -1.813 7.023 1 98.44 254 VAL B CA 1
ATOM 4430 C C . VAL B 1 254 ? -11.25 -2.916 6.203 1 98.44 254 VAL B C 1
ATOM 4432 O O . VAL B 1 254 ? -10.938 -4.098 6.371 1 98.44 254 VAL B O 1
ATOM 4435 N N . HIS B 1 255 ? -12.18 -2.541 5.414 1 98.75 255 HIS B N 1
ATOM 4436 C CA . HIS B 1 255 ? -12.828 -3.434 4.465 1 98.75 255 HIS B CA 1
ATOM 4437 C C . HIS B 1 255 ? -12.57 -2.992 3.027 1 98.75 255 HIS B C 1
ATOM 4439 O O . HIS B 1 255 ? -12.852 -1.85 2.662 1 98.75 255 HIS B O 1
ATOM 4445 N N . THR B 1 256 ? -12.023 -3.875 2.23 1 98.75 256 THR B N 1
ATOM 4446 C CA . THR B 1 256 ? -11.695 -3.58 0.84 1 98.75 256 THR B CA 1
ATOM 4447 C C . THR B 1 256 ? -12.383 -4.562 -0.102 1 98.75 256 THR B C 1
ATOM 4449 O O . THR B 1 256 ? -12.398 -5.766 0.152 1 98.75 256 THR B O 1
ATOM 4452 N N . VAL B 1 257 ? -12.984 -4.055 -1.148 1 98.75 257 VAL B N 1
ATOM 4453 C CA . VAL B 1 257 ? -13.508 -4.867 -2.238 1 98.75 257 VAL B CA 1
ATOM 4454 C C . VAL B 1 257 ? -12.875 -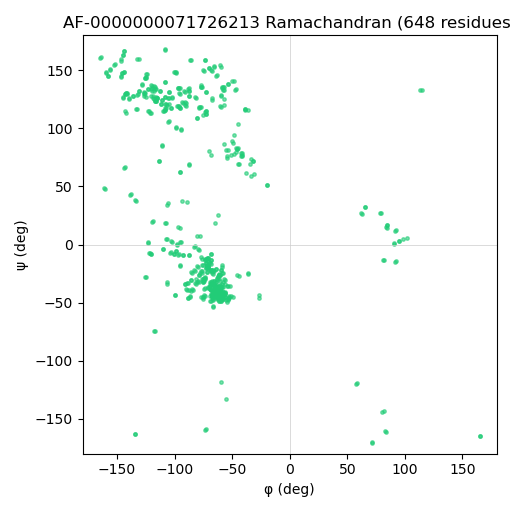4.441 -3.559 1 98.75 257 VAL B C 1
ATOM 4456 O O . VAL B 1 257 ? -13.055 -3.305 -4.004 1 98.75 257 VAL B O 1
ATOM 4459 N N . ARG B 1 258 ? -12.156 -5.301 -4.109 1 98.19 258 ARG B N 1
ATOM 4460 C CA . ARG B 1 258 ? -11.516 -5.078 -5.402 1 98.19 258 ARG B CA 1
ATOM 4461 C C . ARG B 1 258 ? -12.18 -5.91 -6.492 1 98.19 258 ARG B C 1
ATOM 4463 O O . ARG B 1 258 ? -12.32 -7.129 -6.352 1 98.19 258 ARG B O 1
ATOM 4470 N N . ARG B 1 259 ? -12.57 -5.262 -7.551 1 97.62 259 ARG B N 1
ATOM 4471 C CA . ARG B 1 259 ? -13.148 -5.926 -8.711 1 97.62 259 ARG B CA 1
ATOM 4472 C C . ARG B 1 259 ? -12.188 -5.883 -9.898 1 97.62 259 ARG B C 1
ATOM 4474 O O . ARG B 1 259 ? -11.906 -4.812 -10.438 1 97.62 259 ARG B O 1
ATOM 4481 N N . ASN B 1 260 ? -11.742 -7.066 -10.273 1 95.75 260 ASN B N 1
ATOM 4482 C CA . ASN B 1 260 ? -10.805 -7.227 -11.383 1 95.75 260 ASN B CA 1
ATOM 4483 C C . ASN B 1 260 ? -11.5 -7.738 -12.641 1 95.75 260 ASN B C 1
ATOM 4485 O O . ASN B 1 260 ? -12 -8.867 -12.664 1 95.75 260 ASN B O 1
ATOM 4489 N N . PRO B 1 261 ? -11.469 -6.953 -13.672 1 95.25 261 PRO B N 1
ATOM 4490 C CA . PRO B 1 261 ? -12.039 -7.484 -14.914 1 95.25 261 PRO B CA 1
ATOM 4491 C C . PRO B 1 261 ? -11.359 -8.781 -15.352 1 95.25 261 PRO B C 1
ATOM 4493 O O . PRO B 1 261 ? -10.141 -8.906 -15.273 1 95.25 261 PRO B O 1
ATOM 4496 N N . ALA B 1 262 ? -12.125 -9.734 -15.75 1 93.38 262 ALA B N 1
ATOM 4497 C CA . ALA B 1 262 ? -11.625 -11.047 -16.156 1 93.38 262 ALA B CA 1
ATOM 4498 C C . ALA B 1 262 ? -12.617 -11.758 -17.062 1 93.38 262 ALA B C 1
ATOM 4500 O O . ALA B 1 262 ? -13.836 -11.656 -16.875 1 93.38 262 ALA B O 1
ATOM 4501 N N . ARG B 1 263 ? -12.078 -12.477 -17.984 1 89.88 263 ARG B N 1
ATOM 4502 C CA . ARG B 1 263 ? -12.906 -13.289 -18.875 1 89.88 263 ARG B CA 1
ATOM 4503 C C . ARG B 1 263 ? -13.18 -14.664 -18.25 1 89.88 263 ARG B C 1
ATOM 4505 O O . ARG B 1 263 ? -12.453 -15.102 -17.359 1 89.88 263 ARG B O 1
ATOM 4512 N N . LEU B 1 264 ? -14.281 -15.25 -18.797 1 88.56 264 LEU B N 1
ATOM 4513 C CA . LEU B 1 264 ? -14.586 -16.609 -18.344 1 88.56 264 LEU B CA 1
ATOM 4514 C C . LEU B 1 264 ? -13.406 -17.547 -18.609 1 88.56 264 LEU B C 1
ATOM 4516 O O . LEU B 1 264 ? -12.773 -17.469 -19.672 1 88.56 264 LEU B O 1
ATOM 4520 N N . GLY B 1 265 ? -13.109 -18.297 -17.562 1 87.19 265 GLY B N 1
ATOM 4521 C CA . GLY B 1 265 ? -12.039 -19.281 -17.703 1 87.19 265 GLY B CA 1
ATOM 4522 C C . GLY B 1 265 ? -10.688 -18.734 -17.281 1 87.19 265 GLY B C 1
ATOM 4523 O O . GLY B 1 265 ? -9.75 -19.5 -17.062 1 87.19 265 GLY B O 1
ATOM 4524 N N . ALA B 1 266 ? -10.602 -17.422 -17.141 1 85.06 266 ALA B N 1
ATOM 4525 C CA . ALA B 1 266 ? -9.328 -16.812 -16.766 1 85.06 266 ALA B CA 1
ATOM 4526 C C . ALA B 1 266 ? -9.055 -16.984 -15.281 1 85.06 266 ALA B C 1
ATOM 4528 O O . ALA B 1 266 ? -9.914 -16.688 -14.445 1 85.06 266 ALA B O 1
ATOM 4529 N N . VAL B 1 267 ? -7.871 -17.344 -14.961 1 81.06 267 VAL B N 1
ATOM 4530 C CA . VAL B 1 267 ? -7.484 -17.547 -13.57 1 81.06 267 VAL B CA 1
ATOM 4531 C C . VAL B 1 267 ? -7.047 -16.203 -12.969 1 81.06 267 VAL B C 1
ATOM 4533 O O . VAL B 1 267 ? -7.219 -15.977 -11.766 1 81.06 267 VAL B O 1
ATOM 4536 N N . THR B 1 268 ? -6.504 -15.367 -13.844 1 80.69 268 THR B N 1
ATOM 4537 C CA . THR B 1 268 ? -5.961 -14.086 -13.406 1 80.69 268 THR B CA 1
ATOM 4538 C C . THR B 1 268 ? -6.68 -12.93 -14.102 1 80.69 268 THR B C 1
ATOM 4540 O O . THR B 1 268 ? -6.918 -12.977 -15.305 1 80.69 268 THR B O 1
ATOM 4543 N N . GLY B 1 269 ? -7.02 -11.969 -13.305 1 84 269 GLY B N 1
ATOM 4544 C CA . GLY B 1 269 ? -7.609 -10.766 -13.875 1 84 269 GLY B CA 1
ATOM 4545 C C . GLY B 1 269 ? -6.605 -9.891 -14.594 1 84 269 GLY B C 1
ATOM 4546 O O . GLY B 1 269 ? -5.406 -9.938 -14.297 1 84 269 GLY B O 1
ATOM 4547 N N . SER B 1 270 ? -7.016 -9.062 -15.453 1 84.88 270 SER B N 1
ATOM 4548 C CA . SER B 1 270 ? -6.156 -8.289 -16.344 1 84.88 270 SER B CA 1
ATOM 4549 C C . SER B 1 270 ? -5.34 -7.258 -15.57 1 84.88 270 SER B C 1
ATOM 4551 O O . SER B 1 270 ? -4.172 -7.023 -15.891 1 84.88 270 SER B O 1
ATOM 4553 N N . ALA B 1 271 ? -5.898 -6.742 -14.562 1 84.06 271 ALA B N 1
ATOM 4554 C CA . ALA B 1 271 ? -5.211 -5.703 -13.805 1 84.06 271 ALA B CA 1
ATOM 4555 C C . ALA B 1 271 ? -4.055 -6.289 -13 1 84.06 271 ALA B C 1
ATOM 4557 O O . ALA B 1 271 ? -3.145 -5.562 -12.594 1 84.06 271 ALA B O 1
ATOM 4558 N N . THR B 1 272 ? -4.066 -7.531 -12.812 1 84.19 272 THR B N 1
ATOM 4559 C CA . THR B 1 272 ? -3.039 -8.195 -12.023 1 84.19 272 THR B CA 1
ATOM 4560 C C . THR B 1 272 ? -1.713 -8.234 -12.773 1 84.19 272 THR B C 1
ATO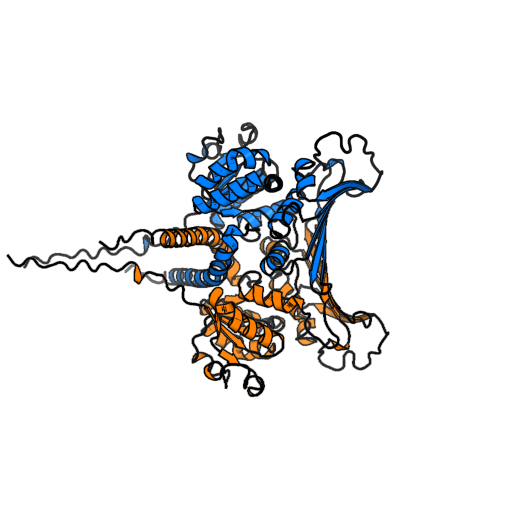M 4562 O O . THR B 1 272 ? -0.643 -8.227 -12.164 1 84.19 272 THR B O 1
ATOM 4565 N N . TYR B 1 273 ? -1.759 -8.156 -14.062 1 87.19 273 TYR B N 1
ATOM 4566 C CA . TYR B 1 273 ? -0.546 -8.133 -14.867 1 87.19 273 TYR B CA 1
ATOM 4567 C C . TYR B 1 273 ? 0.281 -6.887 -14.586 1 87.19 273 TYR B C 1
ATOM 4569 O O . TYR B 1 273 ? 1.484 -6.977 -14.336 1 87.19 273 TYR B O 1
ATOM 4577 N N . ASN B 1 274 ? -0.433 -5.836 -14.453 1 86.12 274 ASN B N 1
ATOM 4578 C CA . ASN B 1 274 ? 0.246 -4.574 -14.18 1 86.12 274 ASN B CA 1
ATOM 4579 C C . ASN B 1 274 ? 0.82 -4.551 -12.766 1 86.12 274 ASN B C 1
ATOM 4581 O O . ASN B 1 274 ? 1.896 -3.992 -12.539 1 86.12 274 ASN B O 1
ATOM 4585 N N . SER B 1 275 ? 0.06 -5.141 -11.922 1 84.75 275 SER B N 1
ATOM 4586 C CA . SER B 1 275 ? 0.556 -5.191 -10.547 1 84.75 275 SER B CA 1
ATOM 4587 C C . SER B 1 275 ? 1.846 -6 -10.461 1 84.75 275 SER B C 1
ATOM 4589 O O . SER B 1 275 ? 2.762 -5.633 -9.719 1 84.75 275 SER B O 1
ATOM 4591 N N . PHE B 1 276 ? 1.897 -7.023 -11.203 1 86.38 276 PHE B N 1
ATOM 4592 C CA . PHE B 1 276 ? 3.09 -7.859 -11.219 1 86.38 276 PHE B CA 1
ATOM 4593 C C . PHE B 1 276 ? 4.27 -7.113 -11.82 1 86.38 276 PHE B C 1
ATOM 4595 O O . PHE B 1 276 ? 5.379 -7.156 -11.289 1 86.38 276 PHE B O 1
ATOM 4602 N N . TRP B 1 277 ? 4.031 -6.445 -12.898 1 88.12 277 TRP B N 1
ATOM 4603 C CA . TRP B 1 277 ? 5.043 -5.625 -13.555 1 88.12 277 TRP B CA 1
ATOM 4604 C C . TRP B 1 277 ? 5.582 -4.559 -12.609 1 88.12 277 TRP B C 1
ATOM 4606 O O . TRP B 1 277 ? 6.797 -4.395 -12.477 1 88.12 277 TRP B O 1
ATOM 4616 N N . ASN B 1 278 ? 4.699 -3.969 -11.844 1 84.06 278 ASN B N 1
ATOM 4617 C CA . ASN B 1 278 ? 5.098 -2.928 -10.906 1 84.06 278 ASN B CA 1
ATOM 4618 C C . ASN B 1 278 ? 5.926 -3.498 -9.75 1 84.06 278 ASN B C 1
ATOM 4620 O O . ASN B 1 278 ? 6.828 -2.834 -9.242 1 84.06 278 ASN B O 1
ATOM 4624 N N . SER B 1 279 ? 5.527 -4.664 -9.406 1 80.69 279 SER B N 1
ATOM 4625 C CA . SER B 1 279 ? 6.312 -5.332 -8.375 1 80.69 279 SER B CA 1
ATOM 4626 C C . SER B 1 279 ? 7.738 -5.598 -8.852 1 80.69 279 SER B C 1
ATOM 4628 O O . SER B 1 279 ? 8.688 -5.438 -8.086 1 80.69 279 SER B O 1
ATOM 4630 N N . LEU B 1 280 ? 7.855 -5.992 -10.094 1 82.19 280 LEU B N 1
ATOM 4631 C CA . LEU B 1 280 ? 9.172 -6.246 -10.672 1 82.19 280 LEU B CA 1
ATOM 4632 C C . LEU B 1 280 ? 10 -4.969 -10.703 1 82.19 280 LEU B C 1
ATOM 4634 O O . LEU B 1 280 ? 11.219 -5.008 -10.492 1 82.19 280 LEU B O 1
ATOM 4638 N N . LEU B 1 281 ? 9.273 -3.869 -10.828 1 76.25 281 LEU B N 1
ATOM 4639 C CA . LEU B 1 281 ? 9.953 -2.576 -10.875 1 76.25 281 LEU B CA 1
ATOM 4640 C C . LEU B 1 281 ? 10.273 -2.084 -9.469 1 76.25 281 LEU B C 1
ATOM 4642 O O . LEU B 1 281 ? 10.93 -1.049 -9.305 1 76.25 281 LEU B O 1
ATOM 4646 N N . GLY B 1 282 ? 9.875 -2.857 -8.422 1 67.56 282 GLY B N 1
ATOM 4647 C CA . GLY B 1 282 ? 10.211 -2.502 -7.055 1 67.56 282 GLY B CA 1
ATOM 4648 C C . GLY B 1 282 ? 9.156 -1.64 -6.387 1 67.56 282 GLY B C 1
ATOM 4649 O O . GLY B 1 282 ? 9.344 -1.184 -5.258 1 67.56 282 GLY B O 1
ATOM 4650 N N . GLU B 1 283 ? 8.055 -1.516 -6.953 1 58.44 283 GLU B N 1
ATOM 4651 C CA . GLU B 1 283 ? 7.055 -0.584 -6.445 1 58.44 283 GLU B CA 1
ATOM 4652 C C . GLU B 1 283 ? 6.043 -1.295 -5.551 1 58.44 283 GLU B C 1
ATOM 4654 O O . GLU B 1 283 ? 5.258 -0.646 -4.859 1 58.44 283 GLU B O 1
ATOM 4659 N N . SER B 1 284 ? 6.035 -2.537 -5.453 1 55.69 284 SER B N 1
ATOM 4660 C CA . SER B 1 284 ? 4.93 -3.176 -4.742 1 55.69 284 SER B CA 1
ATOM 4661 C C . SER B 1 284 ? 5.293 -4.598 -4.324 1 55.69 284 SER B C 1
ATOM 4663 O O . SER B 1 284 ? 4.531 -5.535 -4.57 1 55.69 284 SER B O 1
ATOM 4665 N N . CYS B 1 285 ? 6.418 -4.789 -3.73 1 58.06 285 CYS B N 1
ATOM 4666 C CA . CYS B 1 285 ? 6.742 -6.129 -3.262 1 58.06 285 CYS B CA 1
ATOM 4667 C C . CYS B 1 285 ? 6.602 -6.227 -1.747 1 58.06 285 CYS B C 1
ATOM 4669 O O . CYS B 1 285 ? 6.852 -5.254 -1.032 1 58.06 285 CYS B O 1
ATOM 4671 N N . ILE B 1 286 ? 5.906 -7.266 -1.342 1 57.16 286 ILE B N 1
ATOM 4672 C CA . ILE B 1 286 ? 5.902 -7.664 0.062 1 57.16 286 ILE B CA 1
ATOM 4673 C C . ILE B 1 286 ? 7.16 -8.469 0.377 1 57.16 286 ILE B C 1
ATOM 4675 O O . ILE B 1 286 ? 7.551 -9.344 -0.395 1 57.16 286 ILE B O 1
ATOM 4679 N N . VAL B 1 287 ? 8.062 -7.805 1.153 1 50.84 287 VAL B N 1
ATOM 4680 C CA . VAL B 1 287 ? 9.328 -8.477 1.45 1 50.84 287 VAL B CA 1
ATOM 4681 C C . VAL B 1 287 ? 9.195 -9.273 2.742 1 50.84 287 VAL B C 1
ATOM 4683 O O . VAL B 1 287 ? 8.555 -8.828 3.697 1 50.84 287 VAL B O 1
ATOM 4686 N N . SER B 1 288 ? 9.367 -10.523 2.785 1 42.44 288 SER B N 1
ATOM 4687 C CA . SER B 1 288 ? 9.352 -11.344 3.996 1 42.44 288 SER B CA 1
ATOM 4688 C C . SER B 1 288 ? 10.391 -10.852 5.004 1 42.44 288 SER B C 1
ATOM 4690 O O . SER B 1 288 ? 11.414 -10.281 4.625 1 42.44 288 SER B O 1
ATOM 4692 N N . GLU B 1 289 ? 9.992 -10.523 6.332 1 45.97 289 GLU B N 1
ATOM 4693 C CA . GLU B 1 289 ? 10.602 -9.977 7.539 1 45.97 289 GLU B CA 1
ATOM 4694 C C . GLU B 1 289 ? 12.102 -10.273 7.586 1 45.97 289 GLU B C 1
ATOM 4696 O O . GLU B 1 289 ? 12.859 -9.555 8.234 1 45.97 289 GLU B O 1
ATOM 4701 N N . THR B 1 290 ? 12.523 -11.43 7.316 1 36.19 290 THR B N 1
ATOM 4702 C CA . THR B 1 290 ? 13.883 -11.5 7.852 1 36.19 290 THR B CA 1
ATOM 4703 C C . THR B 1 290 ? 14.672 -10.25 7.492 1 36.19 290 THR B C 1
ATOM 4705 O O . THR B 1 290 ? 15.641 -9.906 8.172 1 36.19 290 THR B O 1
ATOM 4708 N N . PHE B 1 291 ? 14.328 -9.672 6.5 1 33.16 291 PHE B N 1
ATOM 4709 C CA . PHE B 1 291 ? 15.18 -8.594 6.023 1 33.16 291 PHE B CA 1
ATOM 4710 C C . PHE B 1 291 ? 14.57 -7.234 6.352 1 33.16 291 PHE B C 1
ATOM 4712 O O . PHE B 1 291 ? 15.055 -6.199 5.887 1 33.16 291 PHE B O 1
ATOM 4719 N N . SER B 1 292 ? 13.406 -7.215 6.832 1 35.94 292 SER B N 1
ATOM 4720 C CA . SER B 1 292 ? 12.68 -5.973 7.07 1 35.94 292 SER B CA 1
ATOM 4721 C C . SER B 1 292 ? 13.523 -4.98 7.863 1 35.94 292 SER B C 1
ATOM 4723 O O . SER B 1 292 ? 13.273 -3.773 7.824 1 35.94 292 SER B O 1
ATOM 4725 N N . LYS B 1 293 ? 14.102 -5.578 8.828 1 35.47 293 LYS B N 1
ATOM 4726 C CA . LYS B 1 293 ? 14.891 -4.656 9.641 1 35.47 293 LYS B CA 1
ATOM 4727 C C . LYS B 1 293 ? 15.891 -3.883 8.789 1 35.47 293 LYS B C 1
ATOM 4729 O O . LYS B 1 293 ? 16.25 -2.754 9.117 1 35.47 293 LYS B O 1
ATOM 4734 N N . ILE B 1 294 ? 16.344 -4.531 7.895 1 32.12 294 ILE B N 1
ATOM 4735 C CA . ILE B 1 294 ? 17.359 -3.916 7.043 1 32.12 294 ILE B CA 1
ATOM 4736 C C . ILE B 1 294 ? 16.703 -2.885 6.125 1 32.12 294 ILE B C 1
ATOM 4738 O O . ILE B 1 294 ? 17.344 -1.92 5.707 1 32.12 294 ILE B O 1
ATOM 4742 N N . ARG B 1 295 ? 15.469 -3.096 5.793 1 36.12 295 ARG B N 1
ATOM 4743 C CA . ARG B 1 295 ? 14.734 -2.195 4.914 1 36.12 295 ARG B CA 1
ATOM 4744 C C . ARG B 1 295 ? 14.625 -0.798 5.516 1 36.12 295 ARG B C 1
ATOM 4746 O O . ARG B 1 295 ? 14.625 0.199 4.793 1 36.12 295 ARG B O 1
ATOM 4753 N N . MET B 1 296 ? 14.273 -0.873 6.812 1 34.62 296 MET B N 1
ATOM 4754 C CA . MET B 1 296 ? 14.078 0.454 7.391 1 34.62 296 MET B CA 1
ATOM 4755 C C . MET B 1 296 ? 15.312 1.325 7.168 1 34.62 296 MET B C 1
ATOM 4757 O O . MET B 1 296 ? 15.203 2.545 7.031 1 34.62 296 MET B O 1
ATOM 4761 N N . LYS B 1 297 ? 16.359 0.65 7.477 1 34.75 297 LYS B N 1
ATOM 4762 C CA . LYS B 1 297 ? 17.578 1.447 7.383 1 34.75 297 LYS B CA 1
ATOM 4763 C C . LYS B 1 297 ? 17.812 1.922 5.949 1 34.75 297 LYS B C 1
ATOM 4765 O O . LYS B 1 297 ? 18.312 3.033 5.734 1 34.75 297 LYS B O 1
ATOM 4770 N N . SER B 1 298 ? 17.469 1.1 5.113 1 34.22 298 SER B N 1
ATOM 4771 C CA . SER B 1 298 ? 17.875 1.369 3.738 1 34.22 298 SER B CA 1
ATOM 4772 C C . SER B 1 298 ? 16.875 2.293 3.041 1 34.22 298 SER B C 1
ATOM 4774 O O . SER B 1 298 ? 17.266 3.133 2.229 1 34.22 298 SER B O 1
ATOM 4776 N N . THR B 1 299 ? 15.633 2.088 3.318 1 37.28 299 THR B N 1
ATOM 4777 C CA . THR B 1 299 ? 14.703 2.846 2.494 1 37.28 299 THR B CA 1
ATOM 4778 C C . THR B 1 299 ? 14.828 4.34 2.77 1 37.28 299 THR B C 1
ATOM 4780 O O . THR B 1 299 ? 14.883 5.148 1.838 1 37.28 299 THR B O 1
ATOM 4783 N N . MET B 1 300 ? 14.711 4.68 4.066 1 39.03 300 MET B N 1
ATOM 4784 C CA . MET B 1 300 ? 14.883 6.121 4.25 1 39.03 300 MET B CA 1
ATOM 4785 C C . MET B 1 300 ? 16.297 6.559 3.863 1 39.03 300 MET B C 1
ATOM 4787 O O . MET B 1 300 ? 16.484 7.652 3.33 1 39.03 300 MET B O 1
ATOM 4791 N N . LYS B 1 301 ? 17.156 5.793 4.293 1 37.34 301 LYS B N 1
ATOM 4792 C CA . LYS B 1 301 ? 18.516 6.145 3.891 1 37.34 301 LYS B CA 1
ATOM 4793 C C . LYS B 1 301 ? 18.688 6.07 2.375 1 37.34 301 LYS B C 1
ATOM 4795 O O . LYS B 1 301 ? 19.344 6.922 1.773 1 37.34 301 LYS B O 1
ATOM 4800 N N . GLN B 1 302 ? 18.188 5.062 1.883 1 35.59 302 GLN B N 1
ATOM 4801 C CA . GLN B 1 302 ? 18.297 4.91 0.437 1 35.59 302 GLN B CA 1
ATOM 4802 C C . GLN B 1 302 ? 17.469 5.961 -0.294 1 35.59 302 GLN B C 1
ATOM 4804 O O . GLN B 1 302 ? 17.859 6.449 -1.353 1 35.59 302 GLN B O 1
ATOM 4809 N N . LEU B 1 303 ? 16.266 6.074 0.229 1 37.72 303 LEU B N 1
ATOM 4810 C CA . LEU B 1 303 ? 15.539 7.211 -0.323 1 37.72 303 LEU B CA 1
ATOM 4811 C C . LEU B 1 303 ? 16.375 8.484 -0.234 1 37.72 303 LEU B C 1
ATOM 4813 O O . LEU B 1 303 ? 16.391 9.297 -1.167 1 37.72 303 LEU B O 1
ATOM 4817 N N . PHE B 1 304 ? 17.078 8.555 0.789 1 35.16 304 PHE B N 1
ATOM 4818 C CA . PHE B 1 304 ? 17.938 9.719 0.942 1 35.16 304 PHE B CA 1
ATOM 4819 C C . PHE B 1 304 ? 19.141 9.633 -0.003 1 35.16 304 PHE B C 1
ATOM 4821 O O . PHE B 1 304 ? 19.562 10.641 -0.561 1 35.16 304 PHE B O 1
ATOM 4828 N N . ILE B 1 305 ? 19.656 8.578 -0.049 1 31.02 305 ILE B N 1
ATOM 4829 C CA . ILE B 1 305 ? 20.859 8.453 -0.869 1 31.02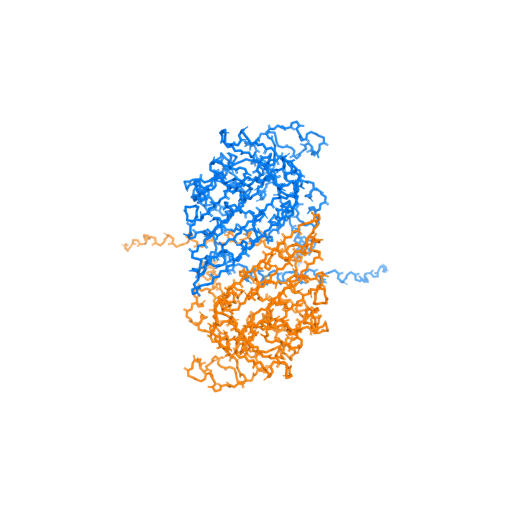 305 ILE B CA 1
ATOM 4830 C C . ILE B 1 305 ? 20.484 8.594 -2.344 1 31.02 305 ILE B C 1
ATOM 4832 O O . ILE B 1 305 ? 21.234 9.211 -3.117 1 31.02 305 ILE B O 1
ATOM 4836 N N . ILE B 1 306 ? 19.422 8.055 -2.689 1 32.81 306 ILE B N 1
ATOM 4837 C CA . ILE B 1 306 ? 19.109 8.031 -4.117 1 32.81 306 ILE B CA 1
ATOM 4838 C C . ILE B 1 306 ? 18.875 9.461 -4.617 1 32.81 306 ILE B C 1
ATOM 4840 O O . ILE B 1 306 ? 19.219 9.789 -5.754 1 32.81 306 ILE B O 1
ATOM 4844 N N . VAL B 1 307 ? 18.281 10.258 -3.801 1 30.72 307 VAL B N 1
ATOM 4845 C CA . VAL B 1 307 ? 18.094 11.625 -4.273 1 30.72 307 VAL B CA 1
ATOM 4846 C C . VAL B 1 307 ? 19.453 12.25 -4.625 1 30.72 307 VAL B C 1
ATOM 4848 O O . VAL B 1 307 ? 19.562 13 -5.594 1 30.72 307 VAL B O 1
ATOM 4851 N N . THR B 1 308 ? 20.375 11.883 -3.967 1 29.12 308 THR B N 1
ATOM 4852 C CA . THR B 1 308 ? 21.641 12.562 -4.211 1 29.12 308 THR B CA 1
ATOM 4853 C C . THR B 1 308 ? 22.25 12.102 -5.535 1 29.12 308 THR B C 1
ATOM 4855 O O . THR B 1 308 ? 22.828 12.914 -6.273 1 29.12 308 THR B O 1
ATOM 4858 N N . VAL B 1 309 ? 22.125 10.969 -5.785 1 29.38 309 VAL B N 1
ATOM 4859 C CA . VAL B 1 309 ? 22.875 10.508 -6.949 1 29.38 309 VAL B CA 1
ATOM 4860 C C . VAL B 1 309 ? 22.188 10.977 -8.227 1 29.38 309 VAL B C 1
ATOM 4862 O O . VAL B 1 309 ? 22.844 11.273 -9.227 1 29.38 309 VAL B O 1
ATOM 4865 N N . SER B 1 310 ? 20.922 11.086 -8.211 1 30.86 310 SER B N 1
ATOM 4866 C CA . SER B 1 310 ? 20.266 11.453 -9.461 1 30.86 310 SER B CA 1
ATOM 4867 C C . SER B 1 310 ? 20.578 12.898 -9.844 1 30.86 310 SER B C 1
ATOM 4869 O O . SER B 1 310 ? 20.547 13.25 -11.023 1 30.86 310 SER B O 1
ATOM 4871 N N . LEU B 1 311 ? 20.719 13.703 -8.977 1 31.03 311 LEU B N 1
ATOM 4872 C CA . LEU B 1 311 ? 21.016 15.094 -9.312 1 31.03 311 LEU B CA 1
ATOM 4873 C C . LEU B 1 311 ? 22.391 15.219 -9.969 1 31.03 311 LEU B C 1
ATOM 4875 O O . LEU B 1 311 ? 22.609 16.109 -10.781 1 31.03 311 LEU B O 1
ATOM 4879 N N . THR B 1 312 ? 23.266 14.477 -9.625 1 29.8 312 THR B N 1
ATOM 4880 C CA . THR B 1 312 ? 24.578 14.672 -10.219 1 29.8 312 THR B CA 1
ATOM 4881 C C . THR B 1 312 ? 24.562 14.344 -11.703 1 29.8 312 THR B C 1
ATOM 4883 O O . THR B 1 312 ? 25.281 14.953 -12.492 1 29.8 312 THR B O 1
ATOM 4886 N N . ASN B 1 313 ? 23.641 13.523 -12.055 1 31.16 313 ASN B N 1
ATOM 4887 C CA . ASN B 1 313 ? 23.75 13.188 -13.469 1 31.16 313 ASN B CA 1
ATOM 4888 C C . ASN B 1 313 ? 23.031 14.211 -14.344 1 31.16 313 ASN B C 1
ATOM 4890 O O . ASN B 1 313 ? 23.297 14.297 -15.547 1 31.16 313 ASN B O 1
ATOM 4894 N N . GLN B 1 314 ? 22.078 14.938 -13.906 1 30.31 314 GLN B N 1
ATOM 4895 C CA . GLN B 1 314 ? 21.469 15.906 -14.82 1 30.31 314 GLN B CA 1
ATOM 4896 C C . GLN B 1 314 ? 22.406 17.094 -15.062 1 30.31 314 GLN B C 1
ATOM 4898 O O . GLN B 1 314 ? 22.281 17.781 -16.078 1 30.31 314 GLN B O 1
ATOM 4903 N N . SER B 1 315 ? 23.25 17.484 -14.25 1 29.34 315 SER B N 1
ATOM 4904 C CA . SER B 1 315 ? 24.109 18.625 -14.539 1 29.34 315 SER B CA 1
ATOM 4905 C C . SER B 1 315 ? 25.094 18.297 -15.656 1 29.34 315 SER B C 1
ATOM 4907 O O . SER B 1 315 ? 25.641 19.188 -16.297 1 29.34 315 SER B O 1
ATOM 4909 N N . LEU B 1 316 ? 25.422 17.078 -15.93 1 29.66 316 LEU B N 1
ATOM 4910 C CA . LEU B 1 316 ? 26.438 16.859 -16.953 1 29.66 316 LEU B CA 1
ATOM 4911 C C . LEU B 1 316 ? 25.844 17.062 -18.359 1 29.66 316 LEU B C 1
ATOM 4913 O O . LEU B 1 316 ? 26.578 17.359 -19.297 1 29.66 316 LEU B O 1
ATOM 4917 N N . PHE B 1 317 ? 24.516 16.938 -18.547 1 29.69 317 PHE B N 1
ATOM 4918 C CA . PHE B 1 317 ? 24.062 17.047 -19.922 1 29.69 317 PHE B CA 1
ATOM 4919 C C . PHE B 1 317 ? 24.031 18.5 -20.359 1 29.69 317 PHE B C 1
ATOM 4921 O O . PHE B 1 317 ? 23.969 18.797 -21.562 1 29.69 317 PHE B O 1
ATOM 4928 N N . GLN B 1 318 ? 23.922 19.469 -19.531 1 26.56 318 GLN B N 1
ATOM 4929 C CA . GLN B 1 318 ? 23.766 20.781 -20.125 1 26.56 318 GLN B CA 1
ATOM 4930 C C . GLN B 1 318 ? 25.109 21.344 -20.594 1 26.56 318 GLN B C 1
ATOM 4932 O O . GLN B 1 318 ? 25.156 22.406 -21.219 1 26.56 318 GLN B O 1
ATOM 4937 N N . THR B 1 319 ? 26.234 20.875 -20.125 1 27.66 319 THR B N 1
ATOM 4938 C CA . THR B 1 319 ? 27.406 21.625 -20.562 1 27.66 319 THR B CA 1
ATOM 4939 C C . THR B 1 319 ? 27.797 21.25 -22 1 27.66 319 THR B C 1
ATOM 4941 O O . THR B 1 319 ? 28.875 21.609 -22.469 1 27.66 319 THR B O 1
ATOM 4944 N N . GLY B 1 320 ? 27.094 20.484 -22.766 1 26.22 320 GLY B N 1
ATOM 4945 C CA . GLY B 1 320 ? 27.547 20.375 -24.141 1 26.22 320 GLY B CA 1
ATOM 4946 C C . GLY B 1 320 ? 27.469 21.672 -24.922 1 26.22 320 GLY B C 1
ATOM 4947 O O . GLY B 1 320 ? 27.438 21.672 -26.141 1 26.22 320 GLY B O 1
ATOM 4948 N N . LYS B 1 321 ? 27.375 22.891 -24.328 1 27.11 321 LYS B N 1
ATOM 4949 C CA . LYS B 1 321 ? 27.391 23.953 -25.328 1 27.11 321 LYS B CA 1
ATOM 4950 C C . LYS B 1 321 ? 28.688 23.922 -26.141 1 27.11 321 LYS B C 1
ATOM 4952 O O . LYS B 1 321 ? 28.641 23.797 -27.375 1 27.11 321 LYS B O 1
ATOM 4957 N N . SER B 1 322 ? 29.516 25.031 -26.078 1 24.11 322 SER B N 1
ATOM 4958 C CA . SER B 1 322 ? 30.125 25.891 -27.078 1 24.11 322 SER B CA 1
ATOM 4959 C C . SER B 1 322 ? 31.484 25.375 -27.516 1 24.11 322 SER B C 1
ATOM 4961 O O . SER B 1 322 ? 32.5 25.594 -26.828 1 24.11 322 SER B O 1
ATOM 4963 N N . PHE B 1 323 ? 31.828 24.125 -27.672 1 22.83 323 PHE B N 1
ATOM 4964 C CA . PHE B 1 323 ? 33.062 24.016 -28.422 1 22.83 323 PHE B CA 1
ATOM 4965 C C . PHE B 1 323 ? 32.969 24.734 -29.75 1 22.83 323 PHE B C 1
ATOM 4967 O O . PHE B 1 323 ? 32.156 24.375 -30.609 1 22.83 323 PHE B O 1
ATOM 4974 N N . GLU B 1 324 ? 33.156 26.109 -29.781 1 21.72 324 GLU B N 1
ATOM 4975 C CA . GLU B 1 324 ? 33.531 26.922 -30.953 1 21.72 324 GLU B CA 1
ATOM 4976 C C . GLU B 1 324 ? 34.656 26.281 -31.719 1 21.72 324 GLU B C 1
ATOM 4978 O O . GLU B 1 324 ? 35.656 25.844 -31.125 1 21.72 324 GLU B O 1
ATOM 4983 N N . LEU B 1 325 ? 34.344 25.656 -32.875 1 22.05 325 LEU B N 1
ATOM 4984 C CA . LEU B 1 325 ? 35.125 25.484 -34.094 1 22.05 325 LEU B CA 1
ATOM 4985 C C . LEU B 1 325 ? 35.938 26.734 -34.406 1 22.05 325 LEU B C 1
ATOM 4987 O O . LEU B 1 325 ? 35.375 27.797 -34.656 1 22.05 325 LEU B O 1
ATOM 4991 N N . GLY B 1 326 ? 36.938 27.234 -33.531 1 20.42 326 GLY B N 1
ATOM 4992 C CA . GLY B 1 326 ? 38.062 27.891 -34.188 1 20.42 326 GLY B CA 1
ATOM 4993 C C . GLY B 1 326 ? 38.938 26.922 -34.969 1 20.42 326 GLY B C 1
ATOM 4994 O O . GLY B 1 326 ? 39 25.734 -34.656 1 20.42 326 GLY B O 1
#

Solvent-accessible surface area (backbone atoms only — not comparable to full-atom values): 34046 Å² total; per-residue (Å²): 134,83,76,75,76,74,76,74,76,69,75,55,72,71,73,65,53,68,69,77,73,54,44,24,33,26,36,38,20,64,46,74,65,24,45,51,52,50,51,46,35,74,74,49,10,68,87,68,40,30,38,80,37,30,40,29,36,96,60,57,73,78,39,63,92,75,46,64,71,90,35,53,42,87,49,80,86,55,50,80,80,42,75,40,51,32,36,38,36,46,67,49,38,64,54,50,73,74,40,40,59,62,45,20,68,70,17,26,32,34,39,59,39,36,24,45,48,48,41,64,66,56,38,50,51,43,54,49,37,12,56,74,54,41,28,51,58,34,29,43,32,43,75,40,78,34,46,63,58,45,26,48,31,34,76,71,65,43,57,71,46,44,38,35,35,42,37,29,24,63,67,29,59,67,54,58,73,75,68,67,74,79,68,55,90,76,67,38,75,42,80,76,47,76,45,30,36,38,66,45,22,80,45,23,49,78,70,32,32,42,53,30,33,49,17,50,28,28,54,87,51,20,34,72,54,23,34,32,34,38,31,31,22,49,78,34,55,55,31,35,38,43,36,38,40,38,32,35,68,81,72,20,34,36,41,37,43,35,37,27,30,25,55,80,54,42,70,63,36,62,64,31,53,55,33,40,53,37,17,74,45,43,69,39,54,42,61,55,57,92,51,46,71,56,44,41,58,34,41,42,47,40,56,52,49,47,39,47,57,58,53,61,59,59,63,63,67,69,66,75,64,82,79,73,84,122,137,83,77,76,76,74,75,72,75,69,76,55,73,70,73,66,52,67,70,75,73,54,46,24,34,25,35,39,20,65,47,74,65,24,45,52,52,51,51,46,35,72,75,49,11,68,88,69,41,31,38,77,36,30,40,30,36,95,59,57,74,78,38,60,91,74,45,63,71,90,32,54,41,86,48,81,87,53,49,80,80,42,75,39,50,33,36,37,36,46,67,52,39,64,54,51,73,74,38,41,60,62,45,20,69,69,17,25,32,34,38,59,39,38,23,45,49,49,41,63,67,56,36,50,52,43,53,48,38,13,59,74,55,42,28,50,59,33,31,45,32,42,75,42,78,34,49,63,58,45,26,50,30,34,75,71,66,44,55,72,48,44,39,37,36,43,35,31,24,63,66,28,60,67,51,58,74,74,69,68,73,80,67,57,89,76,69,39,74,43,81,74,46,75,45,31,37,39,66,45,22,78,44,22,48,78,72,32,32,42,53,31,34,49,17,50,28,28,54,86,50,20,35,72,52,23,34,32,33,38,30,32,21,50,81,33,55,54,32,34,37,43,34,38,41,38,33,34,68,82,72,20,34,36,41,36,42,34,39,28,30,28,58,79,54,43,69,65,35,62,63,31,53,55,33,40,52,38,19,73,46,44,69,38,53,44,63,56,59,93,49,46,72,57,42,42,58,35,40,42,48,39,56,50,49,45,37,46,57,58,52,60,59,60,62,63,67,68,68,70,65,79,80,73,87,123

Organism: Lates calcarifer (NCBI:txid8187)

InterPro domains:
  IPR002811 Aspartate dehydrogenase [PF01958] (188-272)
  IPR005106 Aspartate/homoserine dehydrogenase, NAD-binding [PF03447] (29-140)
  IPR036291 NAD(P)-binding domain superfamily [SSF51735] (23-172)

Nearest PDB structures (foldseek):
  4iq0-assembly2_D  TM=4.991E-01  e=1.925E-10  Streptococcus pneumoniae
  2ho5-assembly1_B  TM=5.231E-01  e=5.027E-10  Streptococcus pneumoniae
  4iq0-assembly1_C  TM=4.976E-01  e=4.423E-10  Streptococcus pneumoniae
  4iq0-assembly1_A  TM=5.052E-01  e=1.155E-09  Streptococcus pneumoniae
  3q2k-assembly2_L  TM=5.376E-01  e=1.492E-08  Bordetella pertussis Tohama I

Radius of gyration: 26.91 Å; Cα contacts (8 Å, |Δi|>4): 1305; chains: 2; bounding box: 100×64×65 Å

Sequence (652 aa):
MVWAFISLFTISAQDMATTSSSLRIGIVGYGHLGQYLVERILNDGAALGLTLAFVWNRNSDKLKGLVPDDLVLGDLLSFEDRRCDVIVEVCHPQIVKEFGLRFLSQSHFMVGSPSALSDPDLNQRLRQAAQQHGRTLYVPSGALWGGQDIQRMNDSGSLKALFIRMSKHPSCFRLTGDVLSDWTEGEGRRVLFRGSVAELCPLAPNNVNTMAAAAVA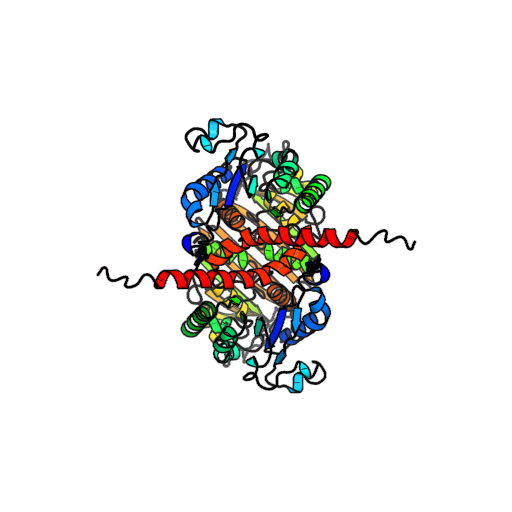AGTLGFAGVQGEIVSDTALRDYHVVEVEVTGPDGFSVHTVRRNPARLGAVTGSATYNSFWNSLLGESCIVSETFSKIRMKSTMKQLFIIVTVSLTNQSLFQTGKSFELGMVWAFISLFTISAQDMATTSSSLRIGIVGYGHLGQYLVERILNDGAALGLTLAFVWNRNSDKLKGLVPDDLVLGDLLSFEDRRCDVIVEVCHPQIVKEFGLRFLSQSHFMVGSPSALSDPDLNQRLRQAAQQHGRTLYVPSGALWGGQDIQRMNDSGSLKALFIRMSKHPSCFRLTGDVLSDWTEGEGRRVLFRGSVAELCPLAPNNVNTMAAAAVAAGTLGFAGVQGEIVSDTALRDYHVVEVEVTGPDGFSVHTVRRNPARLGAVTGSATYNSFWNSLLGESCIVSETFSKIRMKSTMKQLFIIVTVSLTNQSLFQTGKSFELG